Protein 8JBD (pdb70)

B-factor: mean 46.63, std 19.4, range [21.16, 133.84]

Nearest PDB structures (foldseek):
  8jbd-assembly1_A-2  TM=1.003E+00  e=2.466E-43  Thermus thermophilus HB8
  8jbd-assembly1_B-2  TM=9.915E-01  e=8.938E-37  Thermus thermophilus HB8
  1c3c-assembly1_A  TM=8.895E-01  e=1.302E-21  Thermotoga maritima
  1c3u-assembly1_A  TM=9.137E-01  e=3.310E-21  Thermotoga maritima
  2pfm-assembly1_A  TM=9.203E-01  e=3.074E-19  Bacillus anthracis

Secondary structure (DSSP, 8-state):
--GGG--HHHHHHTSHHHHHHHHHHHHHHHHHHHHHTTSS-TTHHHHHHHHHHHS---HHHHHHHHHHHTT--HHHHHHHHHHHHT-HHHHHHTTSS--HHHHHHHHHHHHHHHHHHHHHHHHHHHHHHHHHHHHHHTT-EE--EETHHHHHHHHHHHHHHHHHHHHHHHHH-EE----TTSS-TTS-HHHHHHHHHHHT-EE-SS-SSS--THHHHHHHHHHHHHHHHHHHHHHHHH--HHHHHHHHHHHHHHHHHHHHHTTTTT--TTT-SHHHHHHHHHHHHHHHHHHHHHHHHHH-----TTHHHHHHHTT-/--GGG--HHHHHHTSHHHHHHHHHHHHHHHHHHHHHTTSS-TTHHHHHHHHHHHS---HHHHHHHHHH--HHHHHHHHHHTT--GGGG-----HHHHHHHHHHHHHHHHHHHHHHHHHHHHHHHHHHHHHTTT-B---BTTHHHHHHHHHHHHHHHHHHHHHHHH-EE----TTSS-SSS-HHHHHHHHHHHT-EE-SS-SSS--THHHHHHHHHHHHHHHHHHHHHHHH----HHHHHHHHHHHHHHHHHHHHT-------HHHHHHHHHHHHHHHHHHHHHHHHHT----TTHHHHHHTTT-

Organism: Thermus thermophilus (strain ATCC 27634 / DSM 579 / HB8) (NCBI:txid300852)

Foldseek 3Di:
DDPVLFDPVLCCLLDLLNLLLLLLLLQLLLLVLCVVVVNADPCVSVLSVVLCVVPPRDDVLSVQQVVLVVVPHVVSSLVSSCVSSVHCSSSVVGPQQFDPQLSNLLSVLLSLLVLLVLLLVLLVLLLVLLLVQLVQQLVPADPNEGPSVVSVVLNVLSVVLNVLSVVLNLLSQEGQRLGDFNPVPRHDVSSRQSSSVVSVGHHQPGDGSHRQLVSVLSNLVSLLSLLVSLLVVLVVVVCLSVLSVVLSVLSVVLNVVSVVCRVPVVVDSPPHCNCSPSSSSSSRNSSSSSNSSSVVSNVDGVNHVCSVVVVVVVPD/DDPVLFDPVLCCLLDLLNLLQLLLLLLLLLLVLVVVVVNADPCPSVLLVVLCVVPPRDPVLSVQLVVCVVLSSLVSSCVVSVHSSSVVSWFFDPQLSNLLSVLLSLLVLLVLLLVLLVLLLVLLLVQLVVQLPPPPVEGPSVVSVVLNVLSVVLNVLSVVLSLLSQEGQRQGDFRPNPGHPVSSRCRSSVVSVGHHQPGATNHRALVSVLSNLVSLLSLLVSLLVVLVVLCLVNCLSVVLNVVSVVLNVVSVVSRPDHVVPVNCSPRSSSSSRSSSSSSNVSSVDSVPDNVHPCSVVVVVVVPD

Solvent-accessible surface area: 25008 Å² total; per-residue (Å²): 94,113,91,185,55,55,5,110,68,1,41,160,9,40,32,80,48,10,69,7,42,11,11,1,75,0,2,0,22,1,2,35,8,9,21,92,84,58,102,6,53,150,25,2,6,62,136,6,39,61,68,26,150,134,92,76,1,65,23,41,1,3,158,117,0,52,112,46,48,95,128,101,72,9,79,1,0,22,143,2,0,12,102,43,21,70,51,153,89,2,31,186,25,12,66,66,20,7,38,48,15,1,0,22,1,0,0,32,0,8,4,0,36,80,0,0,20,35,0,14,127,12,0,97,20,0,3,83,8,0,61,42,4,0,90,116,34,32,135,47,105,26,162,79,15,1,65,0,19,75,7,0,5,2,1,8,1,0,66,23,0,30,103,11,0,90,49,0,77,119,15,0,8,0,0,0,0,1,2,57,71,6,3,3,9,92,0,27,23,102,0,0,46,63,0,1,85,108,33,68,19,102,47,0,36,8,5,21,80,12,0,12,7,0,5,3,0,13,0,1,5,6,1,1,3,0,0,0,3,0,16,21,1,0,33,46,39,120,179,43,35,126,25,0,7,22,5,0,138,84,2,22,44,43,0,65,37,3,1,77,12,5,4,95,14,58,168,64,25,68,176,25,76,41,10,111,69,6,1,23,23,0,0,5,1,0,2,26,0,0,78,87,0,45,39,38,1,101,52,77,146,159,90,42,158,22,4,90,56,3,0,64,100,31,66,45,82,114,81,171,62,57,3,106,72,0,40,166,15,37,30,74,50,8,66,10,69,9,28,0,81,0,8,0,24,1,1,42,8,8,23,90,79,60,93,5,52,160,33,0,4,66,110,3,50,52,62,21,139,129,97,78,4,72,22,51,0,1,161,83,2,60,115,52,152,63,98,14,2,28,129,0,0,18,96,31,16,70,61,103,2,44,194,32,47,78,21,38,38,58,34,0,4,46,8,0,0,32,0,6,4,0,38,76,0,0,23,34,0,19,122,8,0,137,11,0,15,86,10,0,76,58,20,0,79,185,13,30,122,50,102,69,105,21,1,31,0,18,56,2,0,3,4,3,6,1,0,66,23,0,42,101,12,0,86,52,0,76,123,14,0,9,0,0,0,0,1,2,47,53,6,4,4,24,94,0,25,28,100,0,1,47,50,0,0,83,123,25,72,15,103,50,1,41,9,8,48,108,22,0,13,12,1,5,3,0,12,0,1,5,6,0,0,3,0,0,0,2,1,13,22,1,0,48,48,17,126,143,52,29,130,26,0,10,23,4,1,145,82,2,14,37,41,0,38,41,3,1,108,14,4,10,50,94,132,88,6,103,40,12,169,70,7,0,22,20,0,0,3,1,0,2,24,0,0,84,86,0,63,42,33,3,117,69,65,151,121,55,163,31,3,90,53,3,0,62,91,39,68,41

InterPro domains:
  IPR000362 Fumarate lyase family [PR00149] (96-114)
  IPR000362 Fumarate lyase family [PR00149] (141-159)
  IPR000362 Fumarate lyase family [PR00149] (224-251)
  IPR000362 Fumarate lyase family [PR00149] (269-285)
  IPR004769 Adenylosuccinate lyase [TIGR00928] (1-434)
  IPR008948 L-Aspartase-like [SSF48557] (4-433)
  IPR019468 Adenylosuccinate lyase C-terminal [PF10397] (358-434)
  IPR019468 Adenylosuccinate lyase C-terminal [SM00998] (357-435)
  IPR020557 Fumarate lyase, conserved site [PS00163] (269-278)
  IPR022761 Fumarate lyase, N-terminal [PF00206] (6-290)
  IPR024083 Fumarase/histidase, N-terminal [G3DSA:1.10.275.10] (1-98)

Radius of gyration: 27.69 Å; Cα contacts (8 Å, |Δi|>4): 932; chains: 2; bounding box: 64×79×74 Å

Structure (mmCIF, N/CA/C/O backbone):
data_8JBD
#
_entry.id   8JBD
#
_cell.length_a   158.657
_cell.length_b   158.657
_cell.length_c   151.634
_cell.angle_alpha   90.000
_cell.angle_beta   90.000
_cell.angle_gamma   120.000
#
_symmetry.space_group_name_H-M   'P 65 2 2'
#
loop_
_entity.id
_entity.type
_entity.pdbx_description
1 polymer 'Adenylosuccinate lyase'
2 water water
#
loop_
_atom_site.group_PDB
_atom_site.id
_atom_site.type_symbol
_atom_site.label_atom_id
_atom_site.label_alt_id
_atom_site.label_comp_id
_atom_site.label_asym_id
_atom_site.label_entity_id
_atom_site.label_seq_id
_atom_site.pdbx_PDB_ins_code
_atom_site.Cartn_x
_atom_site.Cartn_y
_atom_site.Cartn_z
_atom_site.occupancy
_atom_site.B_iso_or_equiv
_atom_site.auth_seq_id
_atom_site.auth_comp_id
_atom_site.auth_asym_id
_atom_site.auth_atom_id
_atom_site.pdbx_PDB_model_num
ATOM 1 N N . MET A 1 22 ? -60.533 22.891 -5.789 1.000 95.594 1 MET A N 1
ATOM 2 C CA . MET A 1 22 ? -61.599 23.851 -5.332 1.000 101.135 1 MET A CA 1
ATOM 3 C C . MET A 1 22 ? -62.907 23.494 -6.062 1.000 104.455 1 MET A C 1
ATOM 4 O O . MET A 1 22 ? -62.813 22.946 -7.184 1.000 100.371 1 MET A O 1
ATOM 9 N N . ILE A 1 23 ? -64.061 23.754 -5.420 1.000 109.849 2 ILE A N 1
ATOM 10 C CA . ILE A 1 23 ? -65.463 23.497 -5.903 1.000 105.253 2 ILE A CA 1
ATOM 11 C C . ILE A 1 23 ? -65.783 24.466 -7.052 1.000 97.564 2 ILE A C 1
ATOM 12 O O . ILE A 1 23 ? -65.491 25.674 -6.873 1.000 90.469 2 ILE A O 1
ATOM 17 N N . ALA A 1 24 ? -66.425 23.982 -8.131 1.000 89.394 3 ALA A N 1
ATOM 18 C CA . ALA A 1 24 ? -66.815 24.763 -9.339 1.000 86.598 3 ALA A CA 1
ATOM 19 C C . ALA A 1 24 ? -67.664 25.990 -8.948 1.000 71.523 3 ALA A C 1
ATOM 20 O O . ALA A 1 24 ? -67.508 27.044 -9.597 1.000 77.608 3 ALA A O 1
ATOM 22 N N . ARG A 1 25 ? -68.498 25.872 -7.910 1.000 71.924 4 ARG A N 1
ATOM 23 C CA . ARG A 1 25 ? -69.325 26.969 -7.311 1.000 74.117 4 ARG A CA 1
ATOM 24 C C . ARG A 1 25 ? -68.490 28.221 -6.967 1.000 58.267 4 ARG A C 1
ATOM 25 O O . ARG A 1 25 ? -69.057 29.324 -7.064 1.000 72.676 4 ARG A O 1
ATOM 33 N N . TYR A 1 26 ? -67.224 28.085 -6.556 1.000 48.974 5 TYR A N 1
ATOM 34 C CA . TYR A 1 26 ? -66.388 29.209 -6.008 1.000 53.735 5 TYR A CA 1
ATOM 35 C C . TYR A 1 26 ? -65.091 29.333 -6.811 1.000 42.351 5 TYR A C 1
ATOM 36 O O . TYR A 1 26 ? -64.092 29.669 -6.255 1.000 42.191 5 TYR A O 1
ATOM 45 N N . GLN A 1 27 ? -65.148 29.006 -8.097 1.000 42.427 6 GLN A N 1
ATOM 46 C CA . GLN A 1 27 ? -64.056 29.149 -9.076 1.000 44.728 6 GLN A CA 1
ATOM 47 C C . GLN A 1 27 ? -64.491 30.200 -10.105 1.000 39.238 6 GLN A C 1
ATOM 48 O O . GLN A 1 27 ? -65.659 30.601 -10.110 1.000 38.733 6 GLN A O 1
ATOM 54 N N . THR A 1 28 ? -63.542 30.714 -10.855 1.000 32.989 7 THR A N 1
ATOM 55 C CA . THR A 1 28 ? -63.764 31.487 -12.083 1.000 35.256 7 THR A CA 1
ATOM 56 C C . THR A 1 28 ? -63.221 30.636 -13.211 1.000 35.848 7 THR A C 1
ATOM 57 O O . THR A 1 28 ? -62.297 29.866 -12.977 1.000 31.472 7 THR A O 1
ATOM 61 N N . PRO A 1 29 ? -63.749 30.746 -14.450 1.000 39.203 8 PRO A N 1
ATOM 62 C CA . PRO A 1 29 ? -63.198 29.982 -15.579 1.000 35.235 8 PRO A CA 1
ATOM 63 C C . PRO A 1 29 ? -61.718 30.323 -15.746 1.000 33.997 8 PRO A C 1
ATOM 64 O O . PRO A 1 29 ? -60.979 29.438 -16.069 1.000 34.587 8 PRO A O 1
ATOM 68 N N . GLU A 1 30 ? -61.301 31.572 -15.491 1.000 35.746 9 GLU A N 1
ATOM 69 C CA . GLU A 1 30 ? -59.873 31.961 -15.722 1.000 34.563 9 GLU A CA 1
ATOM 70 C C . GLU A 1 30 ? -58.964 31.212 -14.740 1.000 37.663 9 GLU A C 1
ATOM 71 O O . GLU A 1 30 ? -57.914 30.722 -15.195 1.000 39.912 9 GLU A O 1
ATOM 77 N N . MET A 1 31 ? -59.331 31.114 -13.458 1.000 34.941 10 MET A N 1
ATOM 78 C CA . MET A 1 31 ? -58.486 30.417 -12.446 1.000 33.232 10 MET A CA 1
ATOM 79 C C . MET A 1 31 ? -58.539 28.897 -12.635 1.000 31.069 10 MET A C 1
ATOM 80 O O . MET A 1 31 ? -57.502 28.235 -12.398 1.000 33.010 10 MET A O 1
ATOM 85 N N . ALA A 1 32 ? -59.670 28.338 -13.045 1.000 34.090 11 ALA A N 1
ATOM 86 C CA . ALA A 1 32 ? -59.799 26.882 -13.309 1.000 38.928 11 ALA A CA 1
ATOM 87 C C . ALA A 1 32 ? -58.809 26.479 -14.425 1.000 36.052 11 ALA A C 1
ATOM 88 O O . ALA A 1 32 ? -58.083 25.504 -14.246 1.000 42.814 11 ALA A O 1
ATOM 90 N N . ARG A 1 33 ? -58.719 27.253 -15.492 1.000 31.520 12 ARG A N 1
ATOM 91 C CA . ARG A 1 33 ? -57.742 27.046 -16.602 1.000 39.596 12 ARG A CA 1
ATOM 92 C C . ARG A 1 33 ? -56.313 27.305 -16.073 1.000 36.558 12 ARG A C 1
ATOM 93 O O . ARG A 1 33 ? -55.442 26.423 -16.237 1.000 39.732 12 ARG A O 1
ATOM 101 N N . LEU A 1 34 ? -56.072 28.441 -15.407 1.000 32.467 13 LEU A N 1
ATOM 102 C CA . LEU A 1 34 ? -54.700 28.829 -14.987 1.000 31.657 13 LEU A CA 1
ATOM 103 C C . LEU A 1 34 ? -54.086 27.719 -14.126 1.000 30.073 13 LEU A C 1
ATOM 104 O O . LEU A 1 34 ? -52.920 27.357 -14.340 1.000 30.755 13 LEU A O 1
ATOM 109 N N . TRP A 1 35 ? -54.838 27.196 -13.166 1.000 30.194 14 TRP A N 1
ATOM 110 C CA . TRP A 1 35 ? -54.301 26.246 -12.150 1.000 32.542 14 TRP A CA 1
ATOM 111 C C . TRP A 1 35 ? -54.504 24.777 -12.565 1.000 30.422 14 TRP A C 1
ATOM 112 O O . TRP A 1 35 ? -54.161 23.936 -11.770 1.000 30.937 14 TRP A O 1
ATOM 123 N N . SER A 1 36 ? -55.124 24.492 -13.712 1.000 29.931 15 SER A N 1
ATOM 124 C CA . SER A 1 36 ? -55.235 23.123 -14.289 1.000 35.065 15 SER A CA 1
ATOM 125 C C . SER A 1 36 ? -53.828 22.520 -14.435 1.000 36.626 15 SER A C 1
ATOM 126 O O . SER A 1 36 ? -52.848 23.301 -14.557 1.000 36.580 15 SER A O 1
ATOM 129 N N . GLU A 1 37 ? -53.733 21.192 -14.371 1.000 38.267 16 GLU A N 1
ATOM 130 C CA . GLU A 1 37 ? -52.512 20.392 -14.697 1.000 42.912 16 GLU A CA 1
ATOM 131 C C . GLU A 1 37 ? -51.955 20.781 -16.066 1.000 34.407 16 GLU A C 1
ATOM 132 O O . GLU A 1 37 ? -50.731 20.984 -16.218 1.000 34.495 16 GLU A O 1
ATOM 138 N N . GLU A 1 38 ? -52.842 20.808 -17.047 1.000 34.095 17 GLU A N 1
ATOM 139 C CA . GLU A 1 38 ? -52.507 21.099 -18.452 1.000 37.347 17 GLU A CA 1
ATOM 140 C C . GLU A 1 38 ? -51.744 22.415 -18.453 1.000 34.415 17 GLU A C 1
ATOM 141 O O . GLU A 1 38 ? -50.665 22.491 -19.066 1.000 35.374 17 GLU A O 1
ATOM 147 N N . SER A 1 39 ? -52.256 23.399 -17.726 1.000 34.518 18 SER A N 1
ATOM 148 C CA . SER A 1 39 ? -51.681 24.765 -17.705 1.000 37.207 18 SER A CA 1
ATOM 149 C C . SER A 1 39 ? -50.296 24.691 -17.069 1.000 31.723 18 SER A C 1
ATOM 150 O O . SER A 1 39 ? -49.381 25.292 -17.592 1.000 32.720 18 SER A O 1
ATOM 153 N N . ARG A 1 40 ? -50.134 23.870 -16.047 1.000 30.498 19 ARG A N 1
ATOM 154 C CA . ARG A 1 40 ? -48.830 23.740 -15.341 1.000 35.145 19 ARG A CA 1
ATOM 155 C C . ARG A 1 40 ? -47.799 23.115 -16.295 1.000 31.847 19 ARG A C 1
ATOM 156 O O . ARG A 1 40 ? -46.661 23.619 -16.392 1.000 31.741 19 ARG A O 1
ATOM 164 N N . TYR A 1 41 ? -48.195 22.071 -16.997 1.000 30.739 20 TYR A N 1
ATOM 165 C CA . TYR A 1 41 ? -47.296 21.335 -17.921 1.000 32.140 20 TYR A CA 1
ATOM 166 C C . TYR A 1 41 ? -46.902 22.273 -19.068 1.000 32.701 20 TYR A C 1
ATOM 167 O O . TYR A 1 41 ? -45.676 22.332 -19.390 1.000 30.008 20 TYR A O 1
ATOM 176 N N . ARG A 1 42 ? -47.864 23.029 -19.610 1.000 32.109 21 ARG A N 1
ATOM 177 C CA . ARG A 1 42 ? -47.574 24.060 -20.649 1.000 34.786 21 ARG A CA 1
ATOM 178 C C . ARG A 1 42 ? -46.510 25.040 -20.157 1.000 35.202 21 ARG A C 1
ATOM 179 O O . ARG A 1 42 ? -45.625 25.374 -20.956 1.000 43.887 21 ARG A O 1
ATOM 187 N N . MET A 1 43 ? -46.531 25.447 -18.885 1.000 36.871 22 MET A N 1
ATOM 188 C CA . MET A 1 43 ? -45.524 26.411 -18.347 1.000 34.008 22 MET A CA 1
ATOM 189 C C . MET A 1 43 ? -44.193 25.685 -18.091 1.000 35.466 22 MET A C 1
ATOM 190 O O . MET A 1 43 ? -43.134 26.274 -18.329 1.000 36.010 22 MET A O 1
ATOM 195 N N . TRP A 1 44 ? -44.217 24.446 -17.587 1.000 36.822 23 TRP A N 1
ATOM 196 C CA . TRP A 1 44 ? -42.988 23.621 -17.513 1.000 35.749 23 TRP A CA 1
ATOM 197 C C . TRP A 1 44 ? -42.314 23.587 -18.893 1.000 34.823 23 TRP A C 1
ATOM 198 O O . TRP A 1 44 ? -41.111 23.794 -18.962 1.000 36.579 23 TRP A O 1
ATOM 209 N N . ALA A 1 45 ? -43.096 23.380 -19.943 1.000 33.781 24 ALA A N 1
ATOM 210 C CA . ALA A 1 45 ? -42.633 23.198 -21.331 1.000 37.975 24 ALA A CA 1
ATOM 211 C C . ALA A 1 45 ? -42.013 24.500 -21.839 1.000 40.407 24 ALA A C 1
ATOM 212 O O . ALA A 1 45 ? -40.931 24.417 -22.448 1.000 41.423 24 ALA A O 1
ATOM 214 N N . ARG A 1 46 ? -42.652 25.644 -21.592 1.000 42.440 25 ARG A N 1
ATOM 215 C CA . ARG A 1 46 ? -42.112 26.978 -21.988 1.000 43.486 25 ARG A CA 1
ATOM 216 C C . ARG A 1 46 ? -40.773 27.211 -21.296 1.000 44.001 25 ARG A C 1
ATOM 217 O O . ARG A 1 46 ? -39.872 27.721 -21.947 1.000 40.794 25 ARG A O 1
ATOM 225 N N . VAL A 1 47 ? -40.671 26.879 -20.006 1.000 40.226 26 VAL A N 1
ATOM 226 C CA . VAL A 1 47 ? -39.398 27.065 -19.239 1.000 41.218 26 VAL A CA 1
ATOM 227 C C . VAL A 1 47 ? -38.295 26.198 -19.878 1.000 42.258 26 VAL A C 1
ATOM 228 O O . VAL A 1 47 ? -37.130 26.700 -19.992 1.000 39.380 26 VAL A O 1
ATOM 232 N N . GLU A 1 48 ? -38.602 24.946 -20.249 1.000 37.705 27 GLU A N 1
ATOM 233 C CA . GLU A 1 48 ? -37.579 24.055 -20.866 1.000 37.946 27 GLU A CA 1
ATOM 234 C C . GLU A 1 48 ? -37.171 24.667 -22.220 1.000 36.499 27 GLU A C 1
ATOM 235 O O . GLU A 1 48 ? -35.976 24.817 -22.463 1.000 35.710 27 GLU A O 1
ATOM 241 N N . ALA A 1 49 ? -38.148 25.045 -23.045 1.000 37.770 28 ALA A N 1
ATOM 242 C CA . ALA A 1 49 ? -37.952 25.624 -24.388 1.000 41.223 28 ALA A CA 1
ATOM 243 C C . ALA A 1 49 ? -37.050 26.859 -24.301 1.000 45.173 28 ALA A C 1
ATOM 244 O O . ALA A 1 49 ? -36.003 26.897 -24.991 1.000 49.108 28 ALA A O 1
ATOM 246 N N . TYR A 1 50 ? -37.424 27.840 -23.478 1.000 42.684 29 TYR A N 1
ATOM 247 C CA . TYR A 1 50 ? -36.677 29.117 -23.376 1.000 38.938 29 TYR A CA 1
ATOM 248 C C . TYR A 1 50 ? -35.269 28.802 -22.889 1.000 37.296 29 TYR A C 1
ATOM 249 O O . TYR A 1 50 ? -34.320 29.471 -23.340 1.000 40.914 29 TYR A O 1
ATOM 258 N N . ALA A 1 51 ? -35.110 27.795 -22.045 1.000 35.655 30 ALA A N 1
ATOM 259 C CA . ALA A 1 51 ? -33.777 27.424 -21.539 1.000 41.454 30 ALA A CA 1
ATOM 260 C C . ALA A 1 51 ? -32.979 26.866 -22.728 1.000 45.915 30 ALA A C 1
ATOM 261 O O . ALA A 1 51 ? -31.828 27.277 -22.910 1.000 43.792 30 ALA A O 1
ATOM 263 N N . LEU A 1 52 ? -33.595 25.997 -23.526 1.000 46.672 31 LEU A N 1
ATOM 264 C CA . LEU A 1 52 ? -32.965 25.434 -24.742 1.000 49.652 31 LEU A CA 1
ATOM 265 C C . LEU A 1 52 ? -32.467 26.572 -25.638 1.000 50.281 31 LEU A C 1
ATOM 266 O O . LEU A 1 52 ? -31.308 26.476 -26.069 1.000 52.096 31 LEU A O 1
ATOM 271 N N . GLU A 1 53 ? -33.268 27.620 -25.874 1.000 47.865 32 GLU A N 1
ATOM 272 C CA . GLU A 1 53 ? -32.836 28.759 -26.732 1.000 51.057 32 GLU A CA 1
ATOM 273 C C . GLU A 1 53 ? -31.506 29.331 -26.241 1.000 51.461 32 GLU A C 1
ATOM 274 O O . GLU A 1 53 ? -30.667 29.655 -27.056 1.000 62.432 32 GLU A O 1
ATOM 280 N N . ALA A 1 54 ? -31.368 29.517 -24.943 1.000 51.255 33 ALA A N 1
ATOM 281 C CA . ALA A 1 54 ? -30.182 30.118 -24.316 1.000 53.630 33 ALA A CA 1
ATOM 282 C C . ALA A 1 54 ? -29.016 29.159 -24.488 1.000 53.902 33 ALA A C 1
ATOM 283 O O . ALA A 1 54 ? -27.904 29.638 -24.690 1.000 52.963 33 ALA A O 1
ATOM 285 N N . TRP A 1 55 ? -29.270 27.865 -24.297 1.000 53.104 34 TRP A N 1
ATOM 286 C CA . TRP A 1 55 ? -28.243 26.814 -24.424 1.000 51.838 34 TRP A CA 1
ATOM 287 C C . TRP A 1 55 ? -27.791 26.764 -25.895 1.000 53.125 34 TRP A C 1
ATOM 288 O O . TRP A 1 55 ? -26.592 26.592 -26.104 1.000 50.884 34 TRP A O 1
ATOM 299 N N . GLU A 1 56 ? -28.713 26.917 -26.858 1.000 51.445 35 GLU A N 1
ATOM 300 C CA . GLU A 1 56 ? -28.418 27.047 -28.321 1.000 58.243 35 GLU A CA 1
ATOM 301 C C . GLU A 1 56 ? -27.422 28.189 -28.582 1.000 65.283 35 GLU A C 1
ATOM 302 O O . GLU A 1 56 ? -26.354 27.902 -29.190 1.000 62.957 35 GLU A O 1
ATOM 308 N N . ALA A 1 57 ? -27.760 29.429 -28.179 1.000 59.980 36 ALA A N 1
ATOM 309 C CA . ALA A 1 57 ? -26.893 30.630 -28.307 1.000 54.422 36 ALA A CA 1
ATOM 310 C C . ALA A 1 57 ? -25.506 30.339 -27.718 1.000 51.831 36 ALA A C 1
ATOM 311 O O . ALA A 1 57 ? -24.543 30.874 -28.258 1.000 66.158 36 ALA A O 1
ATOM 313 N N . LEU A 1 58 ? -25.392 29.487 -26.692 1.000 51.615 37 LEU A N 1
ATOM 314 C CA . LEU A 1 58 ? -24.096 29.144 -26.034 1.000 55.650 37 LEU A CA 1
ATOM 315 C C . LEU A 1 58 ? -23.379 28.003 -26.770 1.000 58.040 37 LEU A C 1
ATOM 316 O O . LEU A 1 58 ? -22.335 27.555 -26.262 1.000 64.695 37 LEU A O 1
ATOM 321 N N . GLY A 1 59 ? -23.961 27.502 -27.860 1.000 62.095 38 GLY A N 1
ATOM 322 C CA . GLY A 1 59 ? -23.463 26.371 -28.667 1.000 69.362 38 GLY A CA 1
ATOM 323 C C . GLY A 1 59 ? -23.469 25.029 -27.946 1.000 68.876 38 GLY A C 1
ATOM 324 O O . GLY A 1 59 ? -22.577 24.215 -28.252 1.000 72.412 38 GLY A O 1
ATOM 325 N N . GLU A 1 60 ? -24.444 24.754 -27.071 1.000 63.907 39 GLU A N 1
ATOM 326 C CA . GLU A 1 60 ? -24.529 23.457 -26.342 1.000 62.743 39 GLU A CA 1
ATOM 327 C C . GLU A 1 60 ? -25.731 22.631 -26.836 1.000 57.245 39 GLU A C 1
ATOM 328 O O . GLU A 1 60 ? -25.904 21.496 -26.356 1.000 60.318 39 GLU A O 1
ATOM 334 N N . VAL A 1 61 ? -26.534 23.146 -27.767 1.000 57.636 40 VAL A N 1
ATOM 335 C CA . VAL A 1 61 ? -27.613 22.340 -28.413 1.000 67.847 40 VAL A CA 1
ATOM 336 C C . VAL A 1 61 ? -27.649 22.707 -29.896 1.000 62.863 40 VAL A C 1
ATOM 337 O O . VAL A 1 61 ? -27.439 23.860 -30.248 1.000 68.271 40 VAL A O 1
ATOM 341 N N . PRO A 1 62 ? -27.868 21.724 -30.804 1.000 71.995 41 PRO A N 1
ATOM 342 C CA . PRO A 1 62 ? -27.879 21.967 -32.254 1.000 76.494 41 PRO A CA 1
ATOM 343 C C . PRO A 1 62 ? -28.804 23.101 -32.718 1.000 76.790 41 PRO A C 1
ATOM 344 O O . PRO A 1 62 ? -29.866 23.245 -32.130 1.000 74.209 41 PRO A O 1
ATOM 348 N N . LYS A 1 63 ? -28.393 23.837 -33.763 1.000 77.903 42 LYS A N 1
ATOM 349 C CA . LYS A 1 63 ? -29.132 25.009 -34.307 1.000 79.153 42 LYS A CA 1
ATOM 350 C C . LYS A 1 63 ? -30.538 24.557 -34.683 1.000 69.804 42 LYS A C 1
ATOM 351 O O . LYS A 1 63 ? -30.647 23.482 -35.287 1.000 70.980 42 LYS A O 1
ATOM 357 N N . GLY A 1 64 ? -31.554 25.347 -34.331 1.000 64.425 43 GLY A N 1
ATOM 358 C CA . GLY A 1 64 ? -32.940 25.172 -34.814 1.000 65.518 43 GLY A CA 1
ATOM 359 C C . GLY A 1 64 ? -33.796 24.280 -33.921 1.000 60.362 43 GLY A C 1
ATOM 360 O O . GLY A 1 64 ? -35.018 24.251 -34.156 1.000 67.333 43 GLY A O 1
ATOM 361 N N . LEU A 1 65 ? -33.212 23.591 -32.929 1.000 60.381 44 LEU A N 1
ATOM 362 C CA . LEU A 1 65 ? -33.943 22.660 -32.011 1.000 66.439 44 LEU A CA 1
ATOM 363 C C . LEU A 1 65 ? -34.930 23.444 -31.127 1.000 60.066 44 LEU A C 1
ATOM 364 O O . LEU A 1 65 ? -36.147 23.147 -31.156 1.000 66.662 44 LEU A O 1
ATOM 369 N N . SER A 1 66 ? -34.447 24.424 -30.373 1.000 54.632 45 SER A N 1
ATOM 370 C CA . SER A 1 66 ? -35.304 25.200 -29.445 1.000 56.095 45 SER A CA 1
ATOM 371 C C . SER A 1 66 ? -36.509 25.717 -30.230 1.000 51.638 45 SER A C 1
ATOM 372 O O . SER A 1 66 ? -37.641 25.457 -29.782 1.000 56.815 45 SER A O 1
ATOM 375 N N . ALA A 1 67 ? -36.284 26.292 -31.412 1.000 51.318 46 ALA A N 1
ATOM 376 C CA . ALA A 1 67 ? -37.328 26.882 -32.291 1.000 53.923 46 ALA A CA 1
ATOM 377 C C . ALA A 1 67 ? -38.285 25.798 -32.792 1.000 51.374 46 ALA A C 1
ATOM 378 O O . ALA A 1 67 ? -39.474 26.114 -32.960 1.000 61.703 46 ALA A O 1
ATOM 380 N N . ARG A 1 68 ? -37.808 24.571 -33.014 1.000 57.991 47 ARG A N 1
ATOM 381 C CA . ARG A 1 68 ? -38.663 23.429 -33.454 1.000 65.012 47 ARG A CA 1
ATOM 382 C C . ARG A 1 68 ? -39.539 22.940 -32.292 1.000 57.927 47 ARG A C 1
ATOM 383 O O . ARG A 1 68 ? -40.717 22.632 -32.551 1.000 56.860 47 ARG A O 1
ATOM 391 N N . LEU A 1 69 ? -38.998 22.833 -31.069 1.000 51.664 48 LEU A N 1
ATOM 392 C CA . LEU A 1 69 ? -39.813 22.516 -29.846 1.000 52.508 48 LEU A CA 1
ATOM 393 C C . LEU A 1 69 ? -40.918 23.589 -29.695 1.000 49.271 48 LEU A C 1
ATOM 394 O O . LEU A 1 69 ? -42.099 23.200 -29.650 1.000 45.352 48 LEU A O 1
ATOM 399 N N . LEU A 1 70 ? -40.587 24.883 -29.779 1.000 51.302 49 LEU A N 1
ATOM 400 C CA . LEU A 1 70 ? -41.543 26.000 -29.518 1.000 57.261 49 LEU A CA 1
ATOM 401 C C . LEU A 1 70 ? -42.685 25.990 -30.527 1.000 58.533 49 LEU A C 1
ATOM 402 O O . LEU A 1 70 ? -43.815 26.330 -30.132 1.000 59.340 49 LEU A O 1
ATOM 407 N N . ALA A 1 71 ? -42.381 25.662 -31.785 1.000 67.873 50 ALA A N 1
ATOM 408 C CA . ALA A 1 71 ? -43.348 25.647 -32.905 1.000 63.412 50 ALA A CA 1
ATOM 409 C C . ALA A 1 71 ? -44.250 24.425 -32.733 1.000 55.200 50 ALA A C 1
ATOM 410 O O . ALA A 1 71 ? -45.481 24.572 -32.896 1.000 55.177 50 ALA A O 1
ATOM 412 N N . LYS A 1 72 ? -43.671 23.292 -32.337 1.000 52.000 51 LYS A N 1
ATOM 413 C CA . LYS A 1 72 ? -44.451 22.071 -31.997 1.000 60.776 51 LYS A CA 1
ATOM 414 C C . LYS A 1 72 ? -45.423 22.347 -30.828 1.000 63.102 51 LYS A C 1
ATOM 415 O O . LYS A 1 72 ? -46.562 21.865 -30.921 1.000 65.167 51 LYS A O 1
ATOM 421 N N . LEU A 1 73 ? -45.042 23.128 -29.802 1.000 64.123 52 LEU A N 1
ATOM 422 C CA . LEU A 1 73 ? -45.901 23.414 -28.605 1.000 66.074 52 LEU A CA 1
ATOM 423 C C . LEU A 1 73 ? -46.968 24.481 -28.899 1.000 69.490 52 LEU A C 1
ATOM 424 O O . LEU A 1 73 ? -47.930 24.567 -28.099 1.000 71.956 52 LEU A O 1
ATOM 429 N N . GLU A 1 74 ? -46.770 25.307 -29.931 1.000 70.158 53 GLU A N 1
ATOM 430 C CA . GLU A 1 74 ? -47.797 26.229 -30.495 1.000 81.126 53 GLU A CA 1
ATOM 431 C C . GLU A 1 74 ? -48.772 25.435 -31.377 1.000 78.036 53 GLU A C 1
ATOM 432 O O . GLU A 1 74 ? -49.989 25.698 -31.309 1.000 78.269 53 GLU A O 1
ATOM 438 N N . GLU A 1 75 ? -48.241 24.503 -32.173 1.000 82.620 54 GLU A N 1
ATOM 439 C CA . GLU A 1 75 ? -48.983 23.655 -33.147 1.000 81.273 54 GLU A CA 1
ATOM 440 C C . GLU A 1 75 ? -49.833 22.597 -32.413 1.000 87.701 54 GLU A C 1
ATOM 441 O O . GLU A 1 75 ? -50.895 22.229 -32.931 1.000 85.236 54 GLU A O 1
ATOM 447 N N . LYS A 1 76 ? -49.394 22.090 -31.258 1.000 86.074 55 LYS A N 1
ATOM 448 C CA . LYS A 1 76 ? -50.078 20.968 -30.553 1.000 78.423 55 LYS A CA 1
ATOM 449 C C . LYS A 1 76 ? -50.068 21.232 -29.046 1.000 72.748 55 LYS A C 1
ATOM 450 O O . LYS A 1 76 ? -49.400 20.521 -28.295 1.000 71.253 55 LYS A O 1
ATOM 456 N N . PRO A 1 77 ? -50.804 22.257 -28.550 1.000 68.623 56 PRO A N 1
ATOM 457 C CA . PRO A 1 77 ? -50.750 22.624 -27.139 1.000 64.929 56 PRO A CA 1
ATOM 458 C C . PRO A 1 77 ? -50.907 21.395 -26.237 1.000 55.174 56 PRO A C 1
ATOM 459 O O . PRO A 1 77 ? -51.775 20.573 -26.479 1.000 55.391 56 PRO A O 1
ATOM 463 N N . LEU A 1 78 ? -50.079 21.291 -25.209 1.000 50.600 57 LEU A N 1
ATOM 464 C CA . LEU A 1 78 ? -50.216 20.186 -24.223 1.000 51.603 57 LEU A CA 1
ATOM 465 C C . LEU A 1 78 ? -51.595 20.308 -23.576 1.000 48.714 57 LEU A C 1
ATOM 466 O O . LEU A 1 78 ? -51.923 21.404 -23.135 1.000 44.585 57 LEU A O 1
ATOM 471 N N . ASP A 1 79 ? -52.370 19.227 -23.594 1.000 52.168 58 ASP A N 1
ATOM 472 C CA . ASP A 1 79 ? -53.804 19.174 -23.200 1.000 58.786 58 ASP A CA 1
ATOM 473 C C . ASP A 1 79 ? -53.986 18.022 -22.199 1.000 54.847 58 ASP A C 1
ATOM 474 O O . ASP A 1 79 ? -52.976 17.578 -21.626 1.000 62.566 58 ASP A O 1
ATOM 479 N N . GLY A 1 80 ? -55.220 17.527 -22.043 1.000 60.415 59 GLY A N 1
ATOM 480 C CA . GLY A 1 80 ? -55.615 16.446 -21.113 1.000 57.420 59 GLY A CA 1
ATOM 481 C C . GLY A 1 80 ? -54.908 15.124 -21.372 1.000 53.277 59 GLY A C 1
ATOM 482 O O . GLY A 1 80 ? -54.517 14.474 -20.387 1.000 57.088 59 GLY A O 1
ATOM 483 N N . ALA A 1 81 ? -54.746 14.730 -22.638 1.000 52.433 60 ALA A N 1
ATOM 484 C CA . ALA A 1 81 ? -54.097 13.459 -23.045 1.000 57.686 60 ALA A CA 1
ATOM 485 C C . ALA A 1 81 ? -52.618 13.478 -22.633 1.000 57.324 60 ALA A C 1
ATOM 486 O O . ALA A 1 81 ? -52.063 12.389 -22.220 1.000 55.239 60 ALA A O 1
ATOM 488 N N . PHE A 1 82 ? -51.985 14.654 -22.732 1.000 51.088 61 PHE A N 1
ATOM 489 C CA . PHE A 1 82 ? -50.569 14.823 -22.312 1.000 46.755 61 PHE A CA 1
ATOM 490 C C . PHE A 1 82 ? -50.488 14.635 -20.795 1.000 44.585 61 PHE A C 1
ATOM 491 O O . PHE A 1 82 ? -49.554 13.930 -20.316 1.000 40.365 61 PHE A O 1
ATOM 499 N N . ALA A 1 83 ? -51.437 15.230 -20.071 1.000 44.743 62 ALA A N 1
ATOM 500 C CA . ALA A 1 83 ? -51.515 15.158 -18.596 1.000 51.849 62 ALA A CA 1
ATOM 501 C C . ALA A 1 83 ? -51.700 13.700 -18.148 1.000 48.359 62 ALA A C 1
ATOM 502 O O . ALA A 1 83 ? -51.011 13.283 -17.171 1.000 52.645 62 ALA A O 1
ATOM 504 N N . ARG A 1 84 ? -52.528 12.919 -18.844 1.000 50.194 63 ARG A N 1
ATOM 505 C CA . ARG A 1 84 ? -52.776 11.497 -18.450 1.000 60.189 63 ARG A CA 1
ATOM 506 C C . ARG A 1 84 ? -51.446 10.734 -18.519 1.000 53.236 63 ARG A C 1
ATOM 507 O O . ARG A 1 84 ? -51.080 10.064 -17.508 1.000 51.543 63 ARG A O 1
ATOM 515 N N . ARG A 1 85 ? -50.706 10.940 -19.613 1.000 51.112 64 ARG A N 1
ATOM 516 C CA . ARG A 1 85 ? -49.396 10.300 -19.899 1.000 48.953 64 ARG A CA 1
ATOM 517 C C . ARG A 1 85 ? -48.399 10.606 -18.797 1.000 40.879 64 ARG A C 1
ATOM 518 O O . ARG A 1 85 ? -47.753 9.675 -18.312 1.000 42.873 64 ARG A O 1
ATOM 526 N N . VAL A 1 86 ? -48.326 11.863 -18.387 1.000 40.789 65 VAL A N 1
ATOM 527 C CA . VAL A 1 86 ? -47.439 12.265 -17.267 1.000 39.057 65 VAL A CA 1
ATOM 528 C C . VAL A 1 86 ? -47.842 11.482 -16.014 1.000 40.633 65 VAL A C 1
ATOM 529 O O . VAL A 1 86 ? -46.921 10.929 -15.345 1.000 39.964 65 VAL A O 1
ATOM 533 N N . ALA A 1 87 ? -49.149 11.415 -15.714 1.000 42.817 66 ALA A N 1
ATOM 534 C CA . ALA A 1 87 ? -49.710 10.706 -14.530 1.000 49.863 66 ALA A CA 1
ATOM 535 C C . ALA A 1 87 ? -49.339 9.218 -14.583 1.000 46.855 66 ALA A C 1
ATOM 536 O O . ALA A 1 87 ? -48.796 8.709 -13.595 1.000 61.329 66 ALA A O 1
ATOM 538 N N . GLU A 1 88 ? -49.569 8.557 -15.710 1.000 52.790 67 GLU A N 1
ATOM 539 C CA . GLU A 1 88 ? -49.140 7.146 -15.908 1.000 56.742 67 GLU A CA 1
ATOM 540 C C . GLU A 1 88 ? -47.649 7.017 -15.610 1.000 52.748 67 GLU A C 1
ATOM 541 O O . GLU A 1 88 ? -47.258 6.171 -14.746 1.000 50.903 67 GLU A O 1
ATOM 547 N N . LEU A 1 89 ? -46.851 7.860 -16.267 1.000 43.430 68 LEU A N 1
ATOM 548 C CA . LEU A 1 89 ? -45.375 7.784 -16.145 1.000 45.680 68 LEU A CA 1
ATOM 549 C C . LEU A 1 89 ? -44.990 8.000 -14.677 1.000 46.579 68 LEU A C 1
ATOM 550 O O . LEU A 1 89 ? -44.086 7.293 -14.219 1.000 48.798 68 LEU A O 1
ATOM 555 N N . GLU A 1 90 ? -45.703 8.872 -13.952 1.000 46.128 69 GLU A N 1
ATOM 556 C CA . GLU A 1 90 ? -45.409 9.193 -12.523 1.000 53.825 69 GLU A CA 1
ATOM 557 C C . GLU A 1 90 ? -45.652 7.972 -11.613 1.000 55.994 69 GLU A C 1
ATOM 558 O O . GLU A 1 90 ? -44.862 7.823 -10.627 1.000 47.748 69 GLU A O 1
A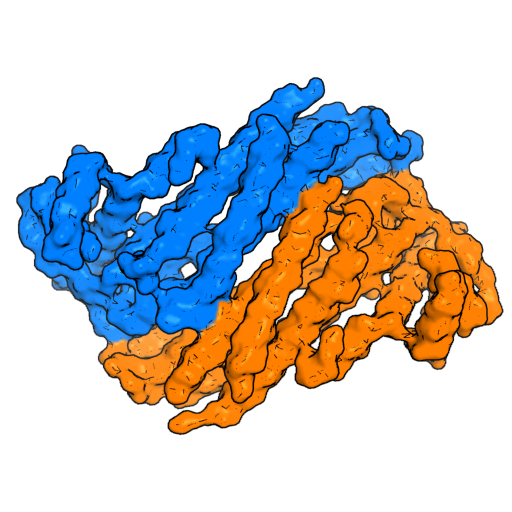TOM 564 N N . ALA A 1 91 ? -46.632 7.106 -11.946 1.000 49.000 70 ALA A N 1
ATOM 565 C CA . ALA A 1 91 ? -46.970 5.862 -11.191 1.000 58.036 70 ALA A CA 1
ATOM 566 C C . ALA A 1 91 ? -45.720 4.985 -10.982 1.000 53.324 70 ALA A C 1
ATOM 567 O O . ALA A 1 91 ? -45.685 4.169 -10.049 1.000 61.123 70 ALA A O 1
ATOM 569 N N . VAL A 1 92 ? -44.699 5.215 -11.799 1.000 55.872 71 VAL A N 1
ATOM 570 C CA . VAL A 1 92 ? -43.551 4.307 -12.041 1.000 54.815 71 VAL A CA 1
ATOM 571 C C . VAL A 1 92 ? -42.223 5.041 -11.782 1.000 57.601 71 VAL A C 1
ATOM 572 O O . VAL A 1 92 ? -41.156 4.377 -11.861 1.000 55.601 71 VAL A O 1
ATOM 576 N N . THR A 1 93 ? -42.286 6.342 -11.464 1.000 63.744 72 THR A N 1
ATOM 577 C CA . THR A 1 93 ? -41.162 7.172 -10.930 1.000 76.958 72 THR A CA 1
ATOM 578 C C . THR A 1 93 ? -41.641 7.964 -9.698 1.000 69.625 72 THR A C 1
ATOM 579 O O . THR A 1 93 ? -40.776 8.608 -9.068 1.000 82.197 72 THR A O 1
ATOM 583 N N . ASP A 1 96 ? -41.085 13.244 -10.856 1.000 84.021 75 ASP A N 1
ATOM 584 C CA . ASP A 1 96 ? -42.214 13.951 -11.531 1.000 84.012 75 ASP A CA 1
ATOM 585 C C . ASP A 1 96 ? -41.718 14.608 -12.841 1.000 78.631 75 ASP A C 1
ATOM 586 O O . ASP A 1 96 ? -42.506 14.634 -13.829 1.000 51.462 75 ASP A O 1
ATOM 591 N N . LEU A 1 97 ? -40.461 15.087 -12.890 1.000 71.971 76 LEU A N 1
ATOM 592 C CA . LEU A 1 97 ? -39.936 15.775 -14.099 1.000 69.924 76 LEU A CA 1
ATOM 593 C C . LEU A 1 97 ? -39.216 14.798 -15.014 1.000 58.838 76 LEU A C 1
ATOM 594 O O . LEU A 1 97 ? -39.261 15.049 -16.226 1.000 60.775 76 LEU A O 1
ATOM 599 N N . VAL A 1 98 ? -38.720 13.672 -14.507 1.000 52.049 77 VAL A N 1
ATOM 600 C CA . VAL A 1 98 ? -38.407 12.532 -15.413 1.000 50.727 77 VAL A CA 1
ATOM 601 C C . VAL A 1 98 ? -39.687 12.146 -16.162 1.000 53.944 77 VAL A C 1
ATOM 602 O O . VAL A 1 98 ? -39.640 12.037 -17.405 1.000 46.301 77 VAL A O 1
ATOM 606 N N . ALA A 1 99 ? -40.811 11.996 -15.449 1.000 45.018 78 ALA A N 1
ATOM 607 C CA . ALA A 1 99 ? -42.069 11.559 -16.064 1.000 43.355 78 ALA A CA 1
ATOM 608 C C . ALA A 1 99 ? -42.487 12.628 -17.070 1.000 40.907 78 ALA A C 1
ATOM 609 O O . ALA A 1 99 ? -42.925 12.291 -18.187 1.000 42.295 78 ALA A O 1
ATOM 611 N N . PHE A 1 100 ? -42.343 13.891 -16.702 1.000 43.148 79 PHE A N 1
ATOM 612 C CA . PHE A 1 100 ? -42.753 15.009 -17.576 1.000 37.148 79 PHE A CA 1
ATOM 613 C C . PHE A 1 100 ? -41.795 15.109 -18.769 1.000 34.034 79 PHE A C 1
ATOM 614 O O . PHE A 1 100 ? -42.252 15.199 -19.922 1.000 37.383 79 PHE A O 1
ATOM 622 N N . THR A 1 101 ? -40.488 15.094 -18.557 1.000 39.061 80 THR A N 1
ATOM 623 C CA . THR A 1 101 ? -39.556 15.283 -19.707 1.000 44.911 80 THR A CA 1
ATOM 624 C C . THR A 1 101 ? -39.746 14.123 -20.688 1.000 49.598 80 THR A C 1
ATOM 625 O O . THR A 1 101 ? -39.856 14.408 -21.906 1.000 47.619 80 THR A O 1
ATOM 629 N N . ARG A 1 102 ? -39.935 12.893 -20.192 1.000 52.793 81 ARG A N 1
ATOM 630 C CA . ARG A 1 102 ? -40.166 11.697 -21.057 1.000 53.634 81 ARG A CA 1
ATOM 631 C C . ARG A 1 102 ? -41.491 11.850 -21.806 1.000 53.953 81 ARG A C 1
ATOM 632 O O . ARG A 1 102 ? -41.487 11.566 -23.014 1.000 58.706 81 ARG A O 1
ATOM 640 N N . ALA A 1 103 ? -42.587 12.284 -21.171 1.000 46.474 82 ALA A N 1
ATOM 641 C CA . ALA A 1 103 ? -43.849 12.522 -21.926 1.000 46.730 82 ALA A CA 1
ATOM 642 C C . ALA A 1 103 ? -43.625 13.605 -23.002 1.000 44.702 82 ALA A C 1
ATOM 643 O O . ALA A 1 103 ? -44.248 13.501 -24.080 1.000 46.731 82 ALA A O 1
ATOM 645 N N . LEU A 1 104 ? -42.809 14.632 -22.728 1.000 43.051 83 LEU A N 1
ATOM 646 C CA . LEU A 1 104 ? -42.632 15.775 -23.677 1.000 47.819 83 LEU A CA 1
ATOM 647 C C . LEU A 1 104 ? -41.844 15.295 -24.910 1.000 48.748 83 LEU A C 1
ATOM 648 O O . LEU A 1 104 ? -42.314 15.537 -26.045 1.000 50.325 83 LEU A O 1
ATOM 653 N N . ALA A 1 105 ? -40.716 14.610 -24.707 1.000 55.778 84 ALA A N 1
ATOM 654 C CA . ALA A 1 105 ? -39.967 13.920 -25.793 1.000 65.585 84 ALA A CA 1
ATOM 655 C C . ALA A 1 105 ? -40.953 13.152 -26.684 1.000 61.237 84 ALA A C 1
ATOM 656 O O . ALA A 1 105 ? -41.029 13.488 -27.872 1.000 67.824 84 ALA A O 1
ATOM 658 N N . GLU A 1 106 ? -41.728 12.229 -26.103 1.000 56.620 85 GLU A N 1
ATOM 659 C CA . GLU A 1 106 ? -42.647 11.298 -26.817 1.000 62.778 85 GLU A CA 1
ATOM 660 C C . GLU A 1 106 ? -43.778 12.072 -27.501 1.000 67.779 85 GLU A C 1
ATOM 661 O O . GLU A 1 106 ? -44.158 11.700 -28.613 1.000 77.415 85 GLU A O 1
ATOM 667 N N . TRP A 1 107 ? -44.308 13.117 -26.873 1.000 71.093 86 TRP A N 1
ATOM 668 C CA . TRP A 1 107 ? -45.436 13.913 -27.432 1.000 62.509 86 TRP A CA 1
ATOM 669 C C . TRP A 1 107 ? -44.957 14.793 -28.600 1.000 61.093 86 TRP A C 1
ATOM 670 O O . TRP A 1 107 ? -45.789 15.077 -29.485 1.000 52.965 86 TRP A O 1
ATOM 681 N N . THR A 1 108 ? -43.693 15.229 -28.611 1.000 56.165 87 THR A N 1
ATOM 682 C CA . THR A 1 108 ? -43.137 16.042 -29.728 1.000 66.992 87 THR A CA 1
ATOM 683 C C . THR A 1 108 ? -42.660 15.110 -30.862 1.000 73.454 87 THR A C 1
ATOM 684 O O . THR A 1 108 ? -42.630 15.575 -32.014 1.000 66.196 87 THR A O 1
ATOM 688 N N . GLY A 1 109 ? -42.321 13.851 -30.552 1.000 73.281 88 GLY A N 1
ATOM 689 C CA . GLY A 1 109 ? -41.867 12.835 -31.523 1.000 78.087 88 GLY A CA 1
ATOM 690 C C . GLY A 1 109 ? -40.400 12.982 -31.896 1.000 80.650 88 GLY A C 1
ATOM 691 O O . GLY A 1 109 ? -40.043 12.584 -33.016 1.000 74.226 88 GLY A O 1
ATOM 692 N N . ASP A 1 110 ? -39.568 13.499 -30.986 1.000 95.156 89 ASP A N 1
ATOM 693 C CA . ASP A 1 110 ? -38.158 13.892 -31.262 1.000 101.666 89 ASP A CA 1
ATOM 694 C C . ASP A 1 110 ? -37.289 13.548 -30.048 1.000 95.684 89 ASP A C 1
ATOM 695 O O . ASP A 1 110 ? -37.251 14.377 -29.129 1.000 97.840 89 ASP A O 1
ATOM 700 N N . GLU A 1 111 ? -36.619 12.388 -30.033 1.000 99.362 90 GLU A N 1
ATOM 701 C CA . GLU A 1 111 ? -35.795 11.950 -28.866 1.000 105.214 90 GLU A CA 1
ATOM 702 C C . GLU A 1 111 ? -34.470 12.726 -28.812 1.000 99.840 90 GLU A C 1
ATOM 703 O O . GLU A 1 111 ? -33.753 12.567 -27.798 1.000 96.958 90 GLU A O 1
ATOM 709 N N . GLU A 1 112 ? -34.151 13.519 -29.846 1.000 101.640 91 GLU A N 1
ATOM 710 C CA . GLU A 1 112 ? -32.959 14.415 -29.873 1.000 104.985 91 GLU A CA 1
ATOM 711 C C . GLU A 1 112 ? -33.103 15.466 -28.763 1.000 97.417 91 GLU A C 1
ATOM 712 O O . GLU A 1 112 ? -32.082 15.760 -28.114 1.000 105.189 91 GLU A O 1
ATOM 718 N N . VAL A 1 113 ? -34.324 15.973 -28.535 1.000 84.806 92 VAL A N 1
ATOM 719 C CA . VAL A 1 113 ? -34.643 16.975 -27.470 1.000 84.277 92 VAL A CA 1
ATOM 720 C C . VAL A 1 113 ? -34.264 16.379 -26.105 1.000 77.406 92 VAL A C 1
ATOM 721 O O . VAL A 1 113 ? -33.607 17.077 -25.318 1.000 77.032 92 VAL A O 1
ATOM 725 N N . GLY A 1 114 ? -34.620 15.114 -25.870 1.000 72.422 93 GLY A N 1
ATOM 726 C CA . GLY A 1 114 ? -34.478 14.409 -24.583 1.000 69.462 93 GLY A CA 1
ATOM 727 C C . GLY A 1 114 ? -33.108 14.591 -23.963 1.000 70.686 93 GLY A C 1
ATOM 728 O O . GLY A 1 114 ? -33.052 14.817 -22.747 1.000 64.237 93 GLY A O 1
ATOM 729 N N . ARG A 1 115 ? -32.035 14.480 -24.751 1.000 78.529 94 ARG A N 1
ATOM 730 C CA . ARG A 1 115 ? -30.650 14.583 -24.221 1.000 82.803 94 ARG A CA 1
ATOM 731 C C . ARG A 1 115 ? -30.433 16.018 -23.710 1.000 85.758 94 ARG A C 1
ATOM 732 O O . ARG A 1 115 ? -29.700 16.195 -22.711 1.000 85.787 94 ARG A O 1
ATOM 740 N N . TYR A 1 116 ? -31.087 17.005 -24.330 1.000 77.055 95 TYR A N 1
ATOM 741 C CA . TYR A 1 116 ? -30.780 18.446 -24.140 1.000 75.345 95 TYR A CA 1
ATOM 742 C C . TYR A 1 116 ? -31.599 19.043 -22.978 1.000 76.971 95 TYR A C 1
ATOM 743 O O . TYR A 1 116 ? -31.285 20.169 -22.561 1.000 69.281 95 TYR A O 1
ATOM 752 N N . LEU A 1 117 ? -32.558 18.303 -22.411 1.000 73.526 96 LEU A N 1
ATOM 753 C CA . LEU A 1 117 ? -33.348 18.755 -21.229 1.000 76.565 96 LEU A CA 1
ATOM 754 C C . LEU A 1 117 ? -32.547 18.467 -19.949 1.000 74.260 96 LEU A C 1
ATOM 755 O O . LEU A 1 117 ? -31.591 17.659 -20.006 1.000 70.175 96 LEU A O 1
ATOM 760 N N . HIS A 1 118 ? -32.867 19.188 -18.868 1.000 90.585 97 HIS A N 1
ATOM 761 C CA . HIS A 1 118 ? -32.260 19.066 -17.508 1.000 111.137 97 HIS A CA 1
ATOM 762 C C . HIS A 1 118 ? -30.727 19.259 -17.508 1.000 115.320 97 HIS A C 1
ATOM 763 O O . HIS A 1 118 ? -30.096 18.977 -16.436 1.000 94.455 97 HIS A O 1
ATOM 770 N N . LEU A 1 119 ? -30.179 19.827 -18.593 1.000 99.870 98 LEU A N 1
ATOM 771 C CA . LEU A 1 119 ? -28.734 19.922 -18.953 1.000 81.932 98 LEU A CA 1
ATOM 772 C C . LEU A 1 119 ? -27.918 20.692 -17.896 1.000 72.287 98 LEU A C 1
ATOM 773 O O . LEU A 1 119 ? -26.875 21.266 -18.269 1.000 63.158 98 LEU A O 1
ATOM 778 N N . GLY A 1 120 ? -28.373 20.713 -16.638 1.000 61.649 99 GLY A N 1
ATOM 779 C CA . GLY A 1 120 ? -27.843 21.541 -15.529 1.000 60.427 99 GLY A CA 1
ATOM 780 C C . GLY A 1 120 ? -28.958 22.082 -14.638 1.000 44.939 99 GLY A C 1
ATOM 781 O O . GLY A 1 120 ? -28.708 22.288 -13.444 1.000 47.278 99 GLY A O 1
ATOM 782 N N . LEU A 1 121 ? -30.129 22.320 -15.229 1.000 42.807 100 LEU A N 1
ATOM 783 C CA . LEU A 1 121 ? -31.406 22.675 -14.566 1.000 41.543 100 LEU A CA 1
ATOM 784 C C . LEU A 1 121 ? -31.823 21.559 -13.602 1.000 51.225 100 LEU A C 1
ATOM 785 O O . LEU A 1 121 ? -31.769 20.388 -13.995 1.000 49.684 100 LEU A O 1
ATOM 790 N N . THR A 1 122 ? -32.179 21.951 -12.375 1.000 44.287 101 THR A N 1
ATOM 791 C CA . THR A 1 122 ? -32.815 21.135 -11.322 1.000 44.217 101 THR A CA 1
ATOM 792 C C . THR A 1 122 ? -34.313 21.063 -11.623 1.000 44.539 101 THR A C 1
ATOM 793 O O . THR A 1 122 ? -34.822 21.851 -12.476 1.000 37.246 101 THR A O 1
ATOM 797 N N . SER A 1 123 ? -34.991 20.145 -10.952 1.000 40.664 102 SER A N 1
ATOM 798 C CA . SER A 1 123 ? -36.466 20.078 -10.895 1.000 47.659 102 SER A CA 1
ATOM 799 C C . SER A 1 123 ? -36.996 21.403 -10.371 1.000 37.766 102 SER A C 1
ATOM 800 O O . SER A 1 123 ? -37.968 21.883 -10.934 1.000 39.128 102 SER A O 1
ATOM 803 N N . SER A 1 124 ? -36.430 21.880 -9.272 1.000 31.033 103 SER A N 1
ATOM 804 C CA . SER A 1 124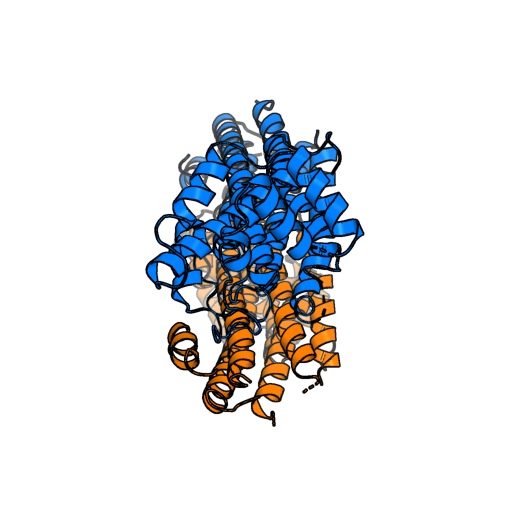 ? -36.864 23.123 -8.585 1.000 33.830 103 SER A CA 1
ATOM 805 C C . SER A 1 124 ? -36.733 24.313 -9.537 1.000 34.724 103 SER A C 1
ATOM 806 O O . SER A 1 124 ? -37.698 25.082 -9.583 1.000 40.525 103 SER A O 1
ATOM 809 N N . ASP A 1 125 ? -35.691 24.375 -10.381 1.000 34.978 104 ASP A N 1
ATOM 810 C CA . ASP A 1 125 ? -35.500 25.491 -11.361 1.000 37.976 104 ASP A CA 1
ATOM 811 C C . ASP A 1 125 ? -36.742 25.596 -12.256 1.000 38.389 104 ASP A C 1
ATOM 812 O O . ASP A 1 125 ? -37.272 26.700 -12.479 1.000 41.309 104 ASP A O 1
ATOM 817 N N . ILE A 1 126 ? -37.206 24.460 -12.747 1.000 39.251 105 ILE A N 1
ATOM 818 C CA . ILE A 1 126 ? -38.397 24.390 -13.623 1.000 35.428 105 ILE A CA 1
ATOM 819 C C . ILE A 1 126 ? -39.642 24.702 -12.778 1.000 33.342 105 ILE A C 1
ATOM 820 O O . ILE A 1 126 ? -40.404 25.554 -13.151 1.000 36.050 105 ILE A O 1
ATOM 825 N N . VAL A 1 127 ? -39.846 23.984 -11.691 1.000 33.649 106 VAL A N 1
ATOM 826 C CA . VAL A 1 127 ? -41.140 23.955 -10.957 1.000 36.669 106 VAL A CA 1
ATOM 827 C C . VAL A 1 127 ? -41.357 25.313 -10.297 1.000 33.384 106 VAL A C 1
ATOM 828 O O . VAL A 1 127 ? -42.417 25.895 -10.532 1.000 32.622 106 VAL A O 1
ATOM 832 N N . ASP A 1 128 ? -40.348 25.844 -9.599 1.000 35.898 107 ASP A N 1
ATOM 833 C CA . ASP A 1 128 ? -40.446 27.159 -8.908 1.000 33.070 107 ASP A CA 1
ATOM 834 C C . ASP A 1 128 ? -40.604 28.258 -9.952 1.000 33.245 107 ASP A C 1
ATOM 835 O O . ASP A 1 128 ? -41.397 29.180 -9.712 1.000 29.305 107 ASP A O 1
ATOM 840 N N . THR A 1 129 ? -39.914 28.155 -11.085 1.000 30.506 108 THR A N 1
ATOM 841 C CA . THR A 1 129 ? -39.963 29.221 -12.112 1.000 32.186 108 THR A CA 1
ATOM 842 C C . THR A 1 129 ? -41.366 29.216 -12.693 1.000 33.663 108 THR A C 1
ATOM 843 O O . THR A 1 129 ? -41.959 30.314 -12.816 1.000 34.162 108 THR A O 1
ATOM 847 N N . ALA A 1 130 ? -41.887 28.031 -13.017 1.000 33.278 109 ALA A N 1
ATOM 848 C CA . ALA A 1 130 ? -43.206 27.933 -13.671 1.000 34.080 109 ALA A CA 1
ATOM 849 C C . ALA A 1 130 ? -44.267 28.437 -12.671 1.000 28.628 109 ALA A C 1
ATOM 850 O O . ALA A 1 130 ? -45.184 29.125 -13.088 1.000 26.546 109 ALA A O 1
ATOM 852 N N . GLN A 1 131 ? -44.128 28.118 -11.384 1.000 28.555 110 GLN A N 1
ATOM 853 C CA . GLN A 1 131 ? -45.131 28.470 -10.344 1.000 28.774 110 GLN A CA 1
ATOM 854 C C . GLN A 1 131 ? -45.136 30.001 -10.122 1.000 33.379 110 GLN A C 1
ATOM 855 O O . GLN A 1 131 ? -46.220 30.615 -9.987 1.000 29.566 110 GLN A O 1
ATOM 861 N N . ASN A 1 132 ? -43.966 30.626 -10.161 1.000 32.822 111 ASN A N 1
ATOM 862 C CA . ASN A 1 132 ? -43.849 32.098 -10.059 1.000 30.498 111 ASN A CA 1
ATOM 863 C C . ASN A 1 132 ? -44.541 32.743 -11.270 1.000 30.824 111 ASN A C 1
ATOM 864 O O . ASN A 1 132 ? -45.280 33.696 -11.067 1.000 31.683 111 ASN A O 1
ATOM 869 N N . ALA A 1 133 ? -44.365 32.218 -12.482 1.000 34.542 112 ALA A N 1
ATOM 870 C CA . ALA A 1 133 ? -45.015 32.756 -13.702 1.000 34.407 112 ALA A CA 1
ATOM 871 C C . ALA A 1 133 ? -46.539 32.612 -13.567 1.000 31.771 112 ALA A C 1
ATOM 872 O O . ALA A 1 133 ? -47.266 33.561 -13.866 1.000 34.523 112 ALA A O 1
ATOM 874 N N . LEU A 1 134 ? -47.012 31.471 -13.084 1.000 32.628 113 LEU A N 1
ATOM 875 C CA . LEU A 1 134 ? -48.477 31.249 -12.823 1.000 29.530 113 LEU A CA 1
ATOM 876 C C . LEU A 1 134 ? -48.956 32.208 -11.732 1.000 27.498 113 LEU A C 1
ATOM 877 O O . LEU A 1 134 ? -50.019 32.772 -11.942 1.000 31.450 113 LEU A O 1
ATOM 882 N N . LEU A 1 135 ? -48.149 32.480 -10.691 1.000 27.778 114 LEU A N 1
ATOM 883 C CA . LEU A 1 135 ? -48.528 33.391 -9.577 1.000 28.326 114 LEU A CA 1
ATOM 884 C C . LEU A 1 135 ? -48.573 34.832 -10.098 1.000 29.944 114 LEU A C 1
ATOM 885 O O . LEU A 1 135 ? -49.561 35.496 -9.815 1.000 28.780 114 LEU A O 1
ATOM 890 N N . VAL A 1 136 ? -47.635 35.247 -10.963 1.000 30.202 115 VAL A N 1
ATOM 891 C CA . VAL A 1 136 ? -47.716 36.587 -11.626 1.000 29.783 115 VAL A CA 1
ATOM 892 C C . VAL A 1 136 ? -49.023 36.734 -12.407 1.000 30.717 115 VAL A C 1
ATOM 893 O O . VAL A 1 136 ? -49.723 37.797 -12.238 1.000 33.948 115 VAL A O 1
ATOM 897 N N . GLU A 1 137 ? -49.423 35.706 -13.158 1.000 29.779 116 GLU A N 1
ATOM 898 C CA . GLU A 1 137 ? -50.706 35.735 -13.931 1.000 29.717 116 GLU A CA 1
ATOM 899 C C . GLU A 1 137 ? -51.925 35.808 -13.006 1.000 27.522 116 GLU A C 1
ATOM 900 O O . GLU A 1 137 ? -52.894 36.499 -13.327 1.000 31.841 116 GLU A O 1
ATOM 906 N N . ALA A 1 138 ? -51.932 34.965 -11.976 1.000 28.918 117 ALA A N 1
ATOM 907 C CA . ALA A 1 138 ? -53.032 34.842 -11.006 1.000 29.304 117 ALA A CA 1
ATOM 908 C C . ALA A 1 138 ? -53.191 36.229 -10.368 1.000 28.356 117 ALA A C 1
ATOM 909 O O . ALA A 1 138 ? -54.296 36.690 -10.338 1.000 25.116 117 ALA A O 1
ATOM 911 N N . LEU A 1 139 ? -52.090 36.896 -9.984 1.000 27.103 118 LEU A N 1
ATOM 912 C CA . LEU A 1 139 ? -52.153 38.252 -9.367 1.000 29.858 118 LEU A CA 1
ATOM 913 C C . LEU A 1 139 ? -52.635 39.277 -10.418 1.000 34.450 118 LEU A C 1
ATOM 914 O O . LEU A 1 139 ? -53.494 40.131 -10.087 1.000 34.603 118 LEU A O 1
ATOM 919 N N . GLY A 1 140 ? -52.254 39.125 -11.688 1.000 32.399 119 GLY A N 1
ATOM 920 C CA . GLY A 1 140 ? -52.836 39.973 -12.752 1.000 28.469 119 GLY A CA 1
ATOM 921 C C . GLY A 1 140 ? -54.343 39.846 -12.824 1.000 29.425 119 GLY A C 1
ATOM 922 O O . GLY A 1 140 ? -55.064 40.904 -12.958 1.000 29.996 119 GLY A O 1
ATOM 923 N N . LEU A 1 141 ? -54.848 38.618 -12.747 1.000 27.840 120 LEU A N 1
ATOM 924 C CA . LEU A 1 141 ? -56.315 38.414 -12.801 1.000 29.887 120 LEU A CA 1
ATOM 925 C C . LEU A 1 141 ? -56.994 39.072 -11.582 1.000 29.755 120 LEU A C 1
ATOM 926 O O . LEU A 1 141 ? -58.031 39.706 -11.769 1.000 29.113 120 LEU A O 1
ATOM 931 N N . VAL A 1 142 ? -56.414 38.957 -10.393 1.000 30.728 121 VAL A N 1
ATOM 932 C CA . VAL A 1 142 ? -56.969 39.531 -9.132 1.000 33.152 121 VAL A CA 1
ATOM 933 C C . VAL A 1 142 ? -56.977 41.056 -9.253 1.000 32.286 121 VAL A C 1
ATOM 934 O O . VAL A 1 142 ? -58.026 41.639 -8.940 1.000 33.677 121 VAL A O 1
ATOM 938 N N . LEU A 1 143 ? -55.867 41.651 -9.716 1.000 31.965 122 LEU A N 1
ATOM 939 C CA . LEU A 1 143 ? -55.750 43.113 -9.989 1.000 32.109 122 LEU A CA 1
ATOM 940 C C . LEU A 1 143 ? -56.772 43.576 -11.030 1.000 33.546 122 LEU A C 1
ATOM 941 O O . LEU A 1 143 ? -57.438 44.640 -10.751 1.000 32.463 122 LEU A O 1
ATOM 946 N N . GLU A 1 144 ? -56.986 42.815 -12.116 1.000 32.908 123 GLU A N 1
ATOM 947 C CA . GLU A 1 144 ? -58.050 43.195 -13.097 1.000 36.112 123 GLU A CA 1
ATOM 948 C C . GLU A 1 144 ? -59.396 43.287 -12.383 1.000 31.313 123 GLU A C 1
ATOM 949 O O . GLU A 1 144 ? -60.108 44.272 -12.554 1.000 30.246 123 GLU A O 1
ATOM 955 N N . GLU A 1 145 ? -59.743 42.275 -11.613 1.000 29.105 124 GLU A N 1
ATOM 956 C CA . GLU A 1 145 ? -61.068 42.215 -10.971 1.000 31.739 124 GLU A CA 1
ATOM 957 C C . GLU A 1 145 ? -61.169 43.290 -9.871 1.000 31.641 124 GLU A C 1
ATOM 958 O O . GLU A 1 145 ? -62.219 43.910 -9.744 1.000 27.615 124 GLU A O 1
ATOM 964 N N . LEU A 1 146 ? -60.072 43.574 -9.178 1.000 29.587 125 LEU A N 1
ATOM 965 C CA . LEU A 1 146 ? -59.999 44.658 -8.176 1.000 31.717 125 LEU A CA 1
ATOM 966 C C . LEU A 1 146 ? -60.280 45.992 -8.869 1.000 30.768 125 LEU A C 1
ATOM 967 O O . LEU A 1 146 ? -61.092 46.765 -8.318 1.000 28.735 125 LEU A O 1
ATOM 972 N N . LYS A 1 147 ? -59.695 46.225 -10.053 1.000 31.690 126 LYS A N 1
ATOM 973 C CA . LYS A 1 147 ? -60.020 47.427 -10.873 1.000 32.834 126 LYS A CA 1
ATOM 974 C C . LYS A 1 147 ? -61.539 47.473 -11.094 1.000 30.896 126 LYS A C 1
ATOM 975 O O . LYS A 1 147 ? -62.134 48.552 -10.920 1.000 31.441 126 LYS A O 1
ATOM 981 N N . GLY A 1 148 ? -62.173 46.358 -11.443 1.000 26.392 127 GLY A N 1
ATOM 982 C CA . GLY A 1 148 ? -63.649 46.343 -11.567 1.000 28.344 127 GLY A CA 1
ATOM 983 C C . GLY A 1 148 ? -64.334 46.785 -10.273 1.000 29.362 127 GLY A C 1
ATOM 984 O O . GLY A 1 148 ? -65.269 47.607 -10.343 1.000 28.671 127 GLY A O 1
ATOM 985 N N . VAL A 1 149 ? -63.886 46.281 -9.101 1.000 30.219 128 VAL A N 1
ATOM 986 C CA . VAL A 1 149 ? -64.459 46.662 -7.763 1.000 28.335 128 VAL A CA 1
ATOM 987 C C . VAL A 1 149 ? -64.235 48.161 -7.496 1.000 27.594 128 VAL A C 1
ATOM 988 O O . VAL A 1 149 ? -65.234 48.862 -7.086 1.000 28.002 128 VAL A O 1
ATOM 992 N N . GLU A 1 150 ? -63.040 48.664 -7.796 1.000 25.902 129 GLU A N 1
ATOM 993 C CA . GLU A 1 150 ? -62.718 50.110 -7.647 1.000 30.270 129 GLU A CA 1
ATOM 994 C C . GLU A 1 150 ? -63.680 50.982 -8.496 1.000 32.991 129 GLU A C 1
ATOM 995 O O . GLU A 1 150 ? -64.248 51.981 -7.934 1.000 35.945 129 GLU A O 1
ATOM 1001 N N . GLU A 1 151 ? -63.937 50.635 -9.757 1.000 32.671 130 GLU A N 1
ATOM 1002 C CA . GLU A 1 151 ? -64.822 51.451 -10.648 1.000 34.051 130 GLU A CA 1
ATOM 1003 C C . GLU A 1 151 ? -66.261 51.424 -10.107 1.000 27.639 130 GLU A C 1
ATOM 1004 O O . GLU A 1 151 ? -66.880 52.488 -10.006 1.000 28.475 130 GLU A O 1
ATOM 1010 N N . ALA A 1 152 ? -66.761 50.267 -9.675 1.000 25.946 131 ALA A N 1
ATOM 1011 C CA . ALA A 1 152 ? -68.100 50.184 -9.047 1.000 28.386 131 ALA A CA 1
ATOM 1012 C C . ALA A 1 152 ? -68.184 51.064 -7.798 1.000 31.788 131 ALA A C 1
ATOM 1013 O O . ALA A 1 152 ? -69.281 51.691 -7.590 1.000 36.715 131 ALA A O 1
ATOM 1015 N N . LEU A 1 153 ? -67.103 51.156 -7.011 1.000 28.807 132 LEU A N 1
ATOM 1016 C CA . LEU A 1 153 ? -67.125 51.984 -5.771 1.000 28.957 132 LEU A CA 1
ATOM 1017 C C . LEU A 1 153 ? -67.084 53.472 -6.135 1.000 29.840 132 LEU A C 1
ATOM 1018 O O . LEU A 1 153 ? -67.719 54.232 -5.415 1.000 29.225 132 LEU A O 1
ATOM 1023 N N . LYS A 1 154 ? -66.326 53.872 -7.170 1.000 33.528 133 LYS A N 1
ATOM 1024 C CA . LYS A 1 154 ? -66.297 55.269 -7.700 1.000 34.016 133 LYS A CA 1
ATOM 1025 C C . LYS A 1 154 ? -67.719 55.601 -8.179 1.000 35.145 133 LYS A C 1
ATOM 1026 O O . LYS A 1 154 ? -68.234 56.658 -7.820 1.000 33.601 133 LYS A O 1
ATOM 1032 N N . ALA A 1 155 ? -68.380 54.693 -8.898 1.000 30.996 134 ALA A N 1
ATOM 1033 C CA . ALA A 1 155 ? -69.780 54.906 -9.352 1.000 31.315 134 ALA A CA 1
ATOM 1034 C C . ALA A 1 155 ? -70.689 55.166 -8.134 1.000 30.914 134 ALA A C 1
ATOM 1035 O O . ALA A 1 155 ? -71.374 56.215 -8.117 1.000 29.769 134 ALA A O 1
ATOM 1037 N N . LEU A 1 156 ? -70.702 54.295 -7.118 1.000 30.520 135 LEU A N 1
ATOM 1038 C CA . LEU A 1 156 ? -71.624 54.489 -5.937 1.000 29.754 135 LEU A CA 1
ATOM 1039 C C . LEU A 1 156 ? -71.268 55.753 -5.139 1.000 31.893 135 LEU A C 1
ATOM 1040 O O . LEU A 1 156 ? -72.214 56.441 -4.690 1.000 29.228 135 LEU A O 1
ATOM 1045 N N . ALA A 1 157 ? -69.978 56.088 -4.995 1.000 31.611 136 ALA A N 1
ATOM 1046 C CA . ALA A 1 157 ? -69.546 57.335 -4.317 1.000 32.387 136 ALA A CA 1
ATOM 1047 C C . ALA A 1 157 ? -70.060 58.556 -5.095 1.000 36.721 136 ALA A C 1
ATOM 1048 O O . ALA A 1 157 ? -70.534 59.484 -4.416 1.000 36.641 136 ALA A O 1
ATOM 1050 N N . LEU A 1 158 ? -69.958 58.569 -6.443 1.000 35.300 137 LEU A N 1
ATOM 1051 C CA . LEU A 1 158 ? -70.448 59.702 -7.308 1.000 38.528 137 LEU A CA 1
ATOM 1052 C C . LEU A 1 158 ? -71.963 59.822 -7.205 1.000 35.536 137 LEU A C 1
ATOM 1053 O O . LEU A 1 158 ? -72.439 60.951 -6.924 1.000 34.633 137 LEU A O 1
ATOM 1058 N N . ARG A 1 159 ? -72.673 58.697 -7.311 1.000 32.865 138 ARG A N 1
ATOM 1059 C CA . ARG A 1 159 ? -74.146 58.658 -7.186 1.000 37.445 138 ARG A CA 1
ATOM 1060 C C . ARG A 1 159 ? -74.594 59.264 -5.855 1.000 38.518 138 ARG A C 1
ATOM 1061 O O . ARG A 1 159 ? -75.664 59.934 -5.848 1.000 35.186 138 ARG A O 1
ATOM 1069 N N . HIS A 1 160 ? -73.852 59.012 -4.775 1.000 33.985 139 HIS A N 1
ATOM 1070 C CA . HIS A 1 160 ? -74.327 59.274 -3.382 1.000 34.209 139 HIS A CA 1
ATOM 1071 C C . HIS A 1 160 ? -73.615 60.460 -2.728 1.000 32.620 139 HIS A C 1
ATOM 1072 O O . HIS A 1 160 ? -73.875 60.722 -1.549 1.000 39.051 139 HIS A O 1
ATOM 1079 N N . LYS A 1 161 ? -72.825 61.189 -3.500 1.000 35.600 140 LYS A N 1
ATOM 1080 C CA . LYS A 1 161 ? -72.048 62.366 -3.065 1.000 39.406 140 LYS A CA 1
ATOM 1081 C C . LYS A 1 161 ? -72.950 63.355 -2.315 1.000 45.004 140 LYS A C 1
ATOM 1082 O O . LYS A 1 161 ? -72.508 63.837 -1.251 1.000 41.518 140 LYS A O 1
ATOM 1088 N N . HIS A 1 162 ? -74.152 63.651 -2.824 1.000 41.541 141 HIS A N 1
ATOM 1089 C CA . HIS A 1 162 ? -75.078 64.643 -2.202 1.000 49.984 141 HIS A CA 1
ATOM 1090 C C . HIS A 1 162 ? -76.245 63.925 -1.534 1.000 49.614 141 HIS A C 1
ATOM 1091 O O . HIS A 1 162 ? -77.248 64.607 -1.295 1.000 58.314 141 HIS A O 1
ATOM 1098 N N . THR A 1 163 ? -76.148 62.613 -1.275 1.000 47.489 142 THR A N 1
ATOM 1099 C CA . THR A 1 163 ? -77.246 61.856 -0.620 1.000 46.988 142 THR A CA 1
ATOM 1100 C C . THR A 1 163 ? -77.062 62.013 0.887 1.000 52.381 142 THR A C 1
ATOM 1101 O O . THR A 1 163 ? -76.025 61.624 1.421 1.000 45.076 142 THR A O 1
ATOM 1105 N N . PRO A 1 164 ? -78.002 62.682 1.599 1.000 59.187 143 PRO A N 1
ATOM 1106 C CA . PRO A 1 164 ? -77.896 62.825 3.052 1.000 56.848 143 PRO A CA 1
ATOM 1107 C C . PRO A 1 164 ? -78.199 61.475 3.718 1.000 52.486 143 PRO A C 1
ATOM 1108 O O . PRO A 1 164 ? -79.069 60.782 3.220 1.000 66.677 143 PRO A O 1
ATOM 1112 N N . ALA A 1 165 ? -77.444 61.111 4.759 1.000 46.619 144 ALA A N 1
ATOM 1113 C CA . ALA A 1 165 ? -77.695 59.933 5.630 1.000 52.212 144 ALA A CA 1
ATOM 1114 C C . ALA A 1 165 ? -77.248 60.242 7.069 1.000 52.879 144 ALA A C 1
ATOM 1115 O O . ALA A 1 165 ? -76.914 61.415 7.321 1.000 56.083 144 ALA A O 1
ATOM 1117 N N . ILE A 1 166 ? -77.242 59.246 7.969 1.000 69.842 145 ILE A N 1
ATOM 1118 C CA . ILE A 1 166 ? -76.919 59.399 9.428 1.000 72.137 145 ILE A CA 1
ATOM 1119 C C . ILE A 1 166 ? -75.713 58.528 9.807 1.000 70.286 145 ILE A C 1
ATOM 1120 O O . ILE A 1 166 ? -74.882 59.034 10.619 1.000 68.530 145 ILE A O 1
ATOM 1125 N N . PRO A 1 176 ? -75.657 62.848 10.354 1.000 53.433 155 PRO A N 1
ATOM 1126 C CA . PRO A 1 176 ? -75.986 63.903 9.346 1.000 61.924 155 PRO A CA 1
ATOM 1127 C C . PRO A 1 176 ? -74.796 64.108 8.377 1.000 59.087 155 PRO A C 1
ATOM 1128 O O . PRO A 1 176 ? -73.929 64.918 8.664 1.000 53.359 155 PRO A O 1
ATOM 1132 N N . THR A 1 177 ? -74.708 63.319 7.299 1.000 45.865 156 THR A N 1
ATOM 1133 C CA . THR A 1 177 ? -73.439 63.185 6.523 1.000 46.210 156 THR A CA 1
ATOM 1134 C C . THR A 1 177 ? -73.758 62.879 5.049 1.000 48.056 156 THR A C 1
ATOM 1135 O O . THR A 1 177 ? -74.974 62.829 4.669 1.000 42.248 156 THR A O 1
ATOM 1139 N N . SER A 1 178 ? -72.718 62.757 4.220 1.000 42.205 157 SER A N 1
ATOM 1140 C CA . SER A 1 178 ? -72.837 62.235 2.839 1.000 39.099 157 SER A CA 1
ATOM 1141 C C . SER A 1 178 ? -72.715 60.707 2.890 1.000 37.886 157 SER A C 1
ATOM 1142 O O . SER A 1 178 ? -71.677 60.218 3.327 1.000 39.318 157 SER A O 1
ATOM 1145 N N . PHE A 1 179 ? -73.765 60.001 2.486 1.000 37.991 158 PHE A N 1
ATOM 1146 C CA . PHE A 1 179 ? -73.830 58.524 2.327 1.000 39.025 158 PHE A CA 1
ATOM 1147 C C . PHE A 1 179 ? -72.695 58.057 1.407 1.000 37.310 158 PHE A C 1
ATOM 1148 O O . PHE A 1 179 ? -72.152 56.982 1.583 1.000 39.176 158 PHE A O 1
ATOM 1156 N N . GLY A 1 180 ? -72.313 58.895 0.444 1.000 38.630 159 GLY A N 1
ATOM 1157 C CA . GLY A 1 180 ? -71.253 58.605 -0.538 1.000 34.043 159 GLY A CA 1
ATOM 1158 C C . GLY A 1 180 ? -69.899 58.374 0.094 1.000 33.702 159 GLY A C 1
ATOM 1159 O O . GLY A 1 180 ? -69.097 57.636 -0.511 1.000 30.799 159 GLY A O 1
ATOM 1160 N N . LEU A 1 181 ? -69.618 59.021 1.233 1.000 33.801 160 LEU A N 1
ATOM 1161 C CA . LEU A 1 181 ? -68.287 58.970 1.884 1.000 33.953 160 LEU A CA 1
ATOM 1162 C C . LEU A 1 181 ? -67.949 57.508 2.210 1.000 31.891 160 LEU A C 1
ATOM 1163 O O . LEU A 1 181 ? -66.791 57.145 2.046 1.000 30.650 160 LEU A O 1
ATOM 1168 N N . ARG A 1 182 ? -68.933 56.711 2.626 1.000 30.771 161 ARG A N 1
ATOM 1169 C CA . ARG A 1 182 ? -68.722 55.282 2.983 1.000 38.882 161 ARG A CA 1
ATOM 1170 C C . ARG A 1 182 ? -68.090 54.536 1.791 1.000 34.716 161 ARG A C 1
ATOM 1171 O O . ARG A 1 182 ? -67.142 53.803 2.015 1.000 34.898 161 ARG A O 1
ATOM 1179 N N . PHE A 1 183 ? -68.542 54.763 0.552 1.000 32.367 162 PHE A N 1
ATOM 1180 C CA . PHE A 1 183 ? -68.004 54.105 -0.671 1.000 32.215 162 PHE A CA 1
ATOM 1181 C C . PHE A 1 183 ? -66.552 54.546 -0.919 1.000 28.973 162 PHE A C 1
ATOM 1182 O O . PHE A 1 183 ? -65.713 53.737 -1.404 1.000 28.883 162 PHE A O 1
ATOM 1190 N N . LEU A 1 184 ? -66.245 55.790 -0.585 1.000 29.092 163 LEU A N 1
ATOM 1191 C CA . LEU A 1 184 ? -64.867 56.340 -0.737 1.000 31.864 163 LEU A CA 1
ATOM 1192 C C . LEU A 1 184 ? -63.938 55.663 0.284 1.000 31.129 163 LEU A C 1
ATOM 1193 O O . LEU A 1 184 ? -62.816 55.285 -0.115 1.000 33.114 163 LEU A O 1
ATOM 1198 N N . SER A 1 185 ? -64.411 55.403 1.514 1.000 26.951 164 SER A N 1
ATOM 1199 C CA . SER A 1 185 ? -63.642 54.592 2.504 1.000 29.732 164 SER A CA 1
ATOM 1200 C C . SER A 1 185 ? -63.354 53.186 1.941 1.000 27.561 164 SER A C 1
ATOM 1201 O O . SER A 1 185 ? -62.207 52.719 2.001 1.000 28.139 164 SER A O 1
ATOM 1204 N N . PHE A 1 186 ? -64.330 52.515 1.349 1.000 30.520 165 PHE A N 1
ATOM 1205 C CA . PHE A 1 186 ? -64.086 51.193 0.713 1.000 26.956 165 PHE A CA 1
ATOM 1206 C C . PHE A 1 186 ? -63.062 51.383 -0.396 1.000 28.461 165 PHE A C 1
ATOM 1207 O O . PHE A 1 186 ? -62.084 50.582 -0.477 1.000 25.510 165 PHE A O 1
ATOM 1215 N N . LEU A 1 187 ? -63.218 52.450 -1.188 1.000 28.958 166 LEU A N 1
ATOM 1216 C CA . LEU A 1 187 ? -62.349 52.631 -2.389 1.000 27.963 166 LEU A CA 1
ATOM 1217 C C . LEU A 1 187 ? -60.898 52.794 -1.941 1.000 25.813 166 LEU A C 1
ATOM 1218 O O . LEU A 1 187 ? -60.022 52.100 -2.508 1.000 29.582 166 LEU A O 1
ATOM 1223 N N . ALA A 1 188 ? -60.653 53.623 -0.919 1.000 25.180 167 ALA A N 1
ATOM 1224 C CA . ALA A 1 188 ? -59.291 53.940 -0.427 1.000 27.025 167 ALA A CA 1
ATOM 1225 C C . ALA A 1 188 ? -58.607 52.655 0.043 1.000 28.066 167 ALA A C 1
ATOM 1226 O O . ALA A 1 188 ? -57.441 52.436 -0.285 1.000 30.053 167 ALA A O 1
ATOM 1228 N N . ALA A 1 189 ? -59.363 51.801 0.709 1.000 25.225 168 ALA A N 1
ATOM 1229 C CA . ALA A 1 189 ? -58.845 50.556 1.268 1.000 28.714 168 ALA A CA 1
ATOM 1230 C C . ALA A 1 189 ? -58.487 49.664 0.077 1.000 23.721 168 ALA A C 1
ATOM 1231 O O . ALA A 1 189 ? -57.366 49.128 0.029 1.000 24.674 168 ALA A O 1
ATOM 1233 N N . PHE A 1 190 ? -59.346 49.553 -0.918 1.000 24.380 169 PHE A N 1
ATOM 1234 C CA . PHE A 1 190 ? -58.989 48.691 -2.088 1.000 28.311 169 PHE A CA 1
ATOM 1235 C C . PHE A 1 190 ? -57.836 49.288 -2.930 1.000 26.251 169 PHE A C 1
ATOM 1236 O O . PHE A 1 190 ? -57.117 48.510 -3.552 1.000 29.820 169 PHE A O 1
ATOM 1244 N N . GLN A 1 191 ? -57.590 50.591 -2.891 1.000 25.891 170 GLN A N 1
ATOM 1245 C CA . GLN A 1 191 ? -56.435 51.206 -3.620 1.000 30.356 170 GLN A CA 1
ATOM 1246 C C . GLN A 1 191 ? -55.153 50.812 -2.882 1.000 30.534 170 GLN A C 1
ATOM 1247 O O . GLN A 1 191 ? -54.078 50.676 -3.558 1.000 29.911 170 GLN A O 1
ATOM 1253 N N . ARG A 1 192 ? -55.232 50.653 -1.558 1.000 27.930 171 ARG A N 1
ATOM 1254 C CA . ARG A 1 192 ? -54.054 50.164 -0.795 1.000 30.480 171 ARG A CA 1
ATOM 1255 C C . ARG A 1 192 ? -53.838 48.671 -1.135 1.000 31.142 171 ARG A C 1
ATOM 1256 O O . ARG A 1 192 ? -52.667 48.266 -1.368 1.000 29.588 171 ARG A O 1
ATOM 1264 N N . ASP A 1 193 ? -54.902 47.869 -1.182 1.000 29.916 172 ASP A N 1
ATOM 1265 C CA . ASP A 1 193 ? -54.763 46.443 -1.596 1.000 33.243 172 ASP A CA 1
ATOM 1266 C C . ASP A 1 193 ? -54.097 46.379 -2.973 1.000 32.121 172 ASP A C 1
ATOM 1267 O O . ASP A 1 193 ? -53.178 45.571 -3.153 1.000 32.095 172 ASP A O 1
ATOM 1272 N N . GLU A 1 194 ? -54.492 47.266 -3.871 1.000 28.695 173 GLU A N 1
ATOM 1273 C CA . GLU A 1 194 ? -53.912 47.322 -5.234 1.000 32.911 173 GLU A CA 1
ATOM 1274 C C . GLU A 1 194 ? -52.392 47.531 -5.177 1.000 30.693 173 GLU A C 1
ATOM 1275 O O . GLU A 1 194 ? -51.686 46.711 -5.817 1.000 27.691 173 GLU A O 1
ATOM 1281 N N . GLU A 1 195 ? -51.908 48.508 -4.391 1.000 27.584 174 GLU A N 1
ATOM 1282 C CA . GLU A 1 195 ? -50.476 48.767 -4.228 1.000 29.716 174 GLU A CA 1
ATOM 1283 C C . GLU A 1 195 ? -49.865 47.499 -3.623 1.000 28.718 174 GLU A C 1
ATOM 1284 O O . GLU A 1 195 ? -48.869 47.038 -4.126 1.000 29.608 174 GLU A O 1
ATOM 1290 N N . ARG A 1 196 ? -50.482 46.932 -2.595 1.000 27.544 175 ARG A N 1
ATOM 1291 C CA . ARG A 1 196 ? -49.935 45.733 -1.909 1.000 29.653 175 ARG A CA 1
ATOM 1292 C C . ARG A 1 196 ? -49.837 44.588 -2.917 1.000 26.663 175 ARG A C 1
ATOM 1293 O O . ARG A 1 196 ? -48.794 43.895 -2.897 1.000 24.258 175 ARG A O 1
ATOM 1301 N N . LEU A 1 197 ? -50.837 44.410 -3.775 1.000 25.665 176 LEU A N 1
ATOM 1302 C CA . LEU A 1 197 ? -50.855 43.254 -4.706 1.000 28.573 176 LEU A CA 1
ATOM 1303 C C . LEU A 1 197 ? -49.850 43.466 -5.849 1.000 29.445 176 LEU A C 1
ATOM 1304 O O . LEU A 1 197 ? -49.187 42.460 -6.267 1.000 25.168 176 LEU A O 1
ATOM 1309 N N . LYS A 1 198 ? -49.678 44.713 -6.307 1.000 29.269 177 LYS A N 1
ATOM 1310 C CA . LYS A 1 198 ? -48.617 45.025 -7.305 1.000 31.627 177 LYS A CA 1
ATOM 1311 C C . LYS A 1 198 ? -47.242 44.783 -6.675 1.000 30.420 177 LYS A C 1
ATOM 1312 O O . LYS A 1 198 ? -46.391 44.208 -7.358 1.000 30.783 177 LYS A O 1
ATOM 1318 N N . ARG A 1 199 ? -47.008 45.170 -5.424 1.000 29.086 178 ARG A N 1
ATOM 1319 C CA . ARG A 1 199 ? -45.684 44.852 -4.820 1.000 32.395 178 ARG A CA 1
ATOM 1320 C C . ARG A 1 199 ? -45.515 43.320 -4.687 1.000 34.613 178 ARG A C 1
ATOM 1321 O O . ARG A 1 199 ? -44.400 42.817 -4.973 1.000 33.236 178 ARG A O 1
ATOM 1329 N N . ALA A 1 200 ? -46.562 42.582 -4.278 1.000 31.144 179 ALA A N 1
ATOM 1330 C CA . ALA A 1 200 ? -46.487 41.111 -4.124 1.000 32.649 179 ALA A CA 1
ATOM 1331 C C . ALA A 1 200 ? -46.153 40.510 -5.488 1.000 32.081 179 ALA A C 1
ATOM 1332 O O . ALA A 1 200 ? -45.365 39.585 -5.516 1.000 28.110 179 ALA A O 1
ATOM 1334 N N . ARG A 1 201 ? -46.736 41.040 -6.557 1.000 32.240 180 ARG A N 1
ATOM 1335 C CA . ARG A 1 201 ? -46.501 40.541 -7.941 1.000 34.342 180 ARG A CA 1
ATOM 1336 C C . ARG A 1 201 ? -45.049 40.777 -8.348 1.000 33.834 180 ARG A C 1
ATOM 1337 O O . ARG A 1 201 ? -44.481 39.860 -8.997 1.000 35.104 180 ARG A O 1
ATOM 1345 N N . GLU A 1 202 ? -44.461 41.931 -8.000 1.000 35.777 181 GLU A N 1
ATOM 1346 C CA . GLU A 1 202 ? -43.029 42.253 -8.288 1.000 37.041 181 GLU A CA 1
ATOM 1347 C C . GLU A 1 202 ? -42.152 41.277 -7.496 1.000 39.633 181 GLU A C 1
ATOM 1348 O O . GLU A 1 202 ? -41.264 40.698 -8.098 1.000 38.560 181 GLU A O 1
ATOM 1354 N N . THR A 1 203 ? -42.438 41.093 -6.198 1.000 34.671 182 THR A N 1
ATOM 1355 C CA . THR A 1 203 ? -41.684 40.206 -5.285 1.000 36.702 182 THR A CA 1
ATOM 1356 C C . THR A 1 203 ? -41.710 38.751 -5.799 1.000 28.998 182 THR A C 1
ATOM 1357 O O . THR A 1 203 ? -40.665 38.109 -5.746 1.000 29.928 182 THR A O 1
ATOM 1361 N N . ILE A 1 204 ? -42.855 38.232 -6.240 1.000 30.177 183 ILE A N 1
ATOM 1362 C CA . ILE A 1 204 ? -42.964 36.800 -6.646 1.000 30.276 183 ILE A CA 1
ATOM 1363 C C . ILE A 1 204 ? -42.431 36.580 -8.080 1.000 32.186 183 ILE A C 1
ATOM 1364 O O . ILE A 1 204 ? -42.225 35.380 -8.440 1.000 31.968 183 ILE A O 1
ATOM 1369 N N . GLY A 1 205 ? -42.241 37.657 -8.875 1.000 32.905 184 GLY A N 1
ATOM 1370 C CA . GLY A 1 205 ? -42.042 37.593 -10.342 1.000 32.311 184 GLY A CA 1
ATOM 1371 C C . GLY A 1 205 ? -40.575 37.303 -10.704 1.000 31.817 184 GLY A C 1
ATOM 1372 O O . GLY A 1 205 ? -40.028 38.040 -11.560 1.000 33.387 184 GLY A O 1
ATOM 1373 N N . VAL A 1 206 ? -39.989 36.244 -10.125 1.000 30.769 185 VAL A N 1
ATOM 1374 C CA . VAL A 1 206 ? -38.560 35.854 -10.248 1.000 31.800 185 VAL A CA 1
ATOM 1375 C C . VAL A 1 206 ? -38.442 34.445 -10.847 1.000 33.300 185 VAL A C 1
ATOM 1376 O O . VAL A 1 206 ? -39.222 33.567 -10.505 1.000 40.246 185 VAL A O 1
ATOM 1380 N N . ALA A 1 207 ? -37.434 34.270 -11.687 1.000 37.727 186 ALA A N 1
ATOM 1381 C CA . ALA A 1 207 ? -37.003 33.012 -12.323 1.000 32.893 186 ALA A CA 1
ATOM 1382 C C . ALA A 1 207 ? -35.729 32.514 -11.642 1.000 30.593 186 ALA A C 1
ATOM 1383 O O . ALA A 1 207 ? -34.757 33.304 -11.454 1.000 32.121 186 ALA A O 1
ATOM 1385 N N . MET A 1 208 ? -35.762 31.251 -11.244 1.000 27.750 187 MET A N 1
ATOM 1386 C CA . MET A 1 208 ? -34.603 30.510 -10.702 1.000 34.025 187 MET A CA 1
ATOM 1387 C C . MET A 1 208 ? -34.225 29.408 -11.711 1.000 36.868 187 MET A C 1
ATOM 1388 O O . MET A 1 208 ? -35.065 28.485 -11.943 1.000 28.904 187 MET A O 1
ATOM 1393 N N . LEU A 1 209 ? -33.031 29.542 -12.302 1.000 36.170 188 LEU A N 1
ATOM 1394 C CA . LEU A 1 209 ? -32.386 28.532 -13.176 1.000 39.046 188 LEU A CA 1
ATOM 1395 C C . LEU A 1 209 ? -30.904 28.558 -12.846 1.000 38.924 188 LEU A C 1
ATOM 1396 O O . LEU A 1 209 ? -30.111 28.999 -13.663 1.000 50.135 188 LEU A O 1
ATOM 1401 N N . SER A 1 210 ? -30.576 28.118 -11.648 1.000 37.522 189 SER A N 1
ATOM 1402 C CA . SER A 1 210 ? -29.258 28.340 -11.021 1.000 39.182 189 SER A CA 1
ATOM 1403 C C . SER A 1 210 ? -28.608 27.000 -10.702 1.000 36.431 189 SER A C 1
ATOM 1404 O O . SER A 1 210 ? -27.512 27.011 -10.165 1.000 43.057 189 SER A O 1
ATOM 1407 N N . GLY A 1 211 ? -29.270 25.890 -10.996 1.000 35.238 190 GLY A N 1
ATOM 1408 C CA . GLY A 1 211 ? -28.722 24.539 -10.797 1.000 40.913 190 GLY A CA 1
ATOM 1409 C C . GLY A 1 211 ? -28.664 24.106 -9.340 1.000 38.926 190 GLY A C 1
ATOM 1410 O O . 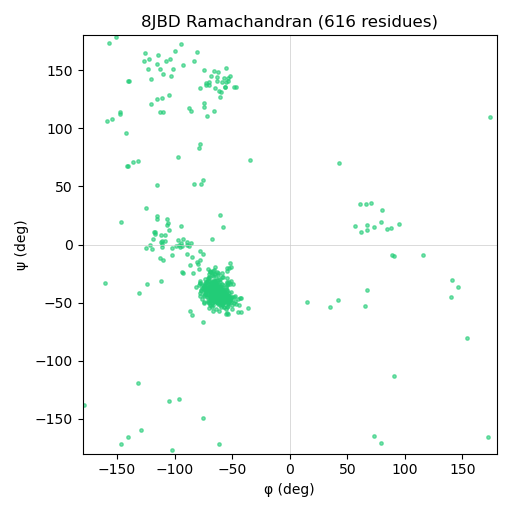GLY A 1 211 ? -29.236 24.783 -8.509 1.000 48.089 190 GLY A O 1
ATOM 1411 N N . SER A 1 212 ? -27.907 23.045 -9.051 1.000 45.571 191 SER A N 1
ATOM 1412 C CA . SER A 1 212 ? -27.963 22.209 -7.814 1.000 55.600 191 SER A CA 1
ATOM 1413 C C . SER A 1 212 ? -28.113 23.027 -6.521 1.000 52.698 191 SER A C 1
ATOM 1414 O O . SER A 1 212 ? -29.050 22.720 -5.783 1.000 60.221 191 SER A O 1
ATOM 1417 N N . VAL A 1 213 ? -27.194 23.956 -6.217 1.000 53.700 192 VAL A N 1
ATOM 1418 C CA . VAL A 1 213 ? -27.154 24.684 -4.909 1.000 50.214 192 VAL A CA 1
ATOM 1419 C C . VAL A 1 213 ? -27.367 26.189 -5.119 1.000 44.591 192 VAL A C 1
ATOM 1420 O O . VAL A 1 213 ? -27.251 26.932 -4.156 1.000 48.081 192 VAL A O 1
ATOM 1424 N N . GLY A 1 214 ? -27.730 26.628 -6.322 1.000 48.379 193 GLY A N 1
ATOM 1425 C CA . GLY A 1 214 ? -28.090 28.040 -6.580 1.000 51.318 193 GLY A CA 1
ATOM 1426 C C . GLY A 1 214 ? -26.906 28.939 -6.934 1.000 47.819 193 GLY A C 1
ATOM 1427 O O . GLY A 1 214 ? -27.122 30.166 -6.958 1.000 45.996 193 GLY A O 1
ATOM 1428 N N . ASN A 1 215 ? -25.732 28.373 -7.264 1.000 48.902 194 ASN A N 1
ATOM 1429 C CA . ASN A 1 215 ? -24.453 29.116 -7.493 1.000 52.472 194 ASN A CA 1
ATOM 1430 C C . ASN A 1 215 ? -24.013 29.068 -8.961 1.000 52.188 194 ASN A C 1
ATOM 1431 O O . ASN A 1 215 ? -22.899 29.523 -9.251 1.000 52.766 194 ASN A O 1
ATOM 1436 N N . TYR A 1 216 ? -24.864 28.551 -9.846 1.000 51.808 195 TYR A N 1
ATOM 1437 C CA . TYR A 1 216 ? -24.726 28.574 -11.319 1.000 47.229 195 TYR A CA 1
ATOM 1438 C C . TYR A 1 216 ? -23.528 27.709 -11.757 1.000 53.781 195 TYR A C 1
ATOM 1439 O O . TYR A 1 216 ? -23.144 27.796 -12.944 1.000 49.432 195 TYR A O 1
ATOM 1448 N N . ALA A 1 217 ? -22.973 26.883 -10.857 1.000 49.749 196 ALA A N 1
ATOM 1449 C CA . ALA A 1 217 ? -21.837 25.968 -11.140 1.000 50.802 196 ALA A CA 1
ATOM 1450 C C . ALA A 1 217 ? -22.033 25.255 -12.488 1.000 52.136 196 ALA A C 1
ATOM 1451 O O . ALA A 1 217 ? -21.085 25.255 -13.277 1.000 56.854 196 ALA A O 1
ATOM 1453 N N . HIS A 1 218 ? -23.235 24.729 -12.754 1.000 53.964 197 HIS A N 1
ATOM 1454 C CA . HIS A 1 218 ? -23.573 23.873 -13.927 1.000 56.724 197 HIS A CA 1
ATOM 1455 C C . HIS A 1 218 ? -24.518 24.604 -14.886 1.000 54.308 197 HIS A C 1
ATOM 1456 O O . HIS A 1 218 ? -24.946 23.973 -15.886 1.000 54.961 197 HIS A O 1
ATOM 1463 N N . VAL A 1 219 ? -24.881 25.863 -14.623 1.000 47.142 198 VAL A N 1
ATOM 1464 C CA . VAL A 1 219 ? -25.745 26.585 -15.599 1.000 45.813 198 VAL A CA 1
ATOM 1465 C C . VAL A 1 219 ? -25.404 28.060 -15.584 1.000 46.787 198 VAL A C 1
ATOM 1466 O O . VAL A 1 219 ? -25.611 28.758 -14.598 1.000 63.217 198 VAL A O 1
ATOM 1470 N N . PRO A 1 220 ? -24.828 28.568 -16.686 1.000 53.636 199 PRO A N 1
ATOM 1471 C CA . PRO A 1 220 ? -24.387 29.956 -16.728 1.000 57.204 199 PRO A CA 1
ATOM 1472 C C . PRO A 1 220 ? -25.561 30.921 -16.574 1.000 47.232 199 PRO A C 1
ATOM 1473 O O . PRO A 1 220 ? -26.616 30.731 -17.182 1.000 45.964 199 PRO A O 1
ATOM 1477 N N . PRO A 1 221 ? -25.344 32.023 -15.821 1.000 44.355 200 PRO A N 1
ATOM 1478 C CA . PRO A 1 221 ? -26.381 32.996 -15.484 1.000 48.659 200 PRO A CA 1
ATOM 1479 C C . PRO A 1 221 ? -27.216 33.552 -16.643 1.000 47.588 200 PRO A C 1
ATOM 1480 O O . PRO A 1 221 ? -28.260 34.108 -16.372 1.000 49.982 200 PRO A O 1
ATOM 1484 N N . GLU A 1 222 ? -26.709 33.433 -17.869 1.000 46.297 201 GLU A N 1
ATOM 1485 C CA . GLU A 1 222 ? -27.350 33.931 -19.115 1.000 48.486 201 GLU A CA 1
ATOM 1486 C C . GLU A 1 222 ? -28.584 33.070 -19.414 1.000 44.544 201 GLU A C 1
ATOM 1487 O O . GLU A 1 222 ? -29.484 33.542 -20.101 1.000 48.078 201 GLU A O 1
ATOM 1493 N N . VAL A 1 223 ? -28.581 31.808 -18.983 1.000 41.150 202 VAL A N 1
ATOM 1494 C CA . VAL A 1 223 ? -29.734 30.895 -19.191 1.000 42.813 202 VAL A CA 1
ATOM 1495 C C . VAL A 1 223 ? -30.913 31.472 -18.408 1.000 37.123 202 VAL A C 1
ATOM 1496 O O . VAL A 1 223 ? -31.928 31.836 -19.025 1.000 39.540 202 VAL A O 1
ATOM 1500 N N . GLU A 1 224 ? -30.710 31.694 -17.119 1.000 37.808 203 GLU A N 1
ATOM 1501 C CA . GLU A 1 224 ? -31.717 32.277 -16.189 1.000 38.895 203 GLU A CA 1
ATOM 1502 C C . GLU A 1 224 ? -32.152 33.659 -16.693 1.000 39.444 203 GLU A C 1
ATOM 1503 O O . GLU A 1 224 ? -33.391 33.919 -16.775 1.000 37.911 203 GLU A O 1
ATOM 1509 N N . ALA A 1 225 ? -31.201 34.516 -17.094 1.000 40.249 204 ALA A N 1
ATOM 1510 C CA . ALA A 1 225 ? -31.526 35.894 -17.549 1.000 37.199 204 ALA A CA 1
ATOM 1511 C C . ALA A 1 225 ? -32.409 35.812 -18.786 1.000 39.292 204 ALA A C 1
ATOM 1512 O O . ALA A 1 225 ? -33.399 36.530 -18.809 1.000 41.759 204 ALA A O 1
ATOM 1514 N N . HIS A 1 226 ? -32.100 34.917 -19.744 1.000 41.838 205 HIS A N 1
ATOM 1515 C CA . HIS A 1 226 ? -32.859 34.771 -21.023 1.000 39.692 205 HIS A CA 1
ATOM 1516 C C . HIS A 1 226 ? -34.272 34.209 -20.754 1.000 35.425 205 HIS A C 1
ATOM 1517 O O . HIS A 1 226 ? -35.274 34.745 -21.309 1.000 38.545 205 HIS A O 1
ATOM 1524 N N . VAL A 1 227 ? -34.384 33.157 -19.952 1.000 34.463 206 VAL A N 1
ATOM 1525 C CA . VAL A 1 227 ? -35.719 32.576 -19.582 1.000 39.429 206 VAL A CA 1
ATOM 1526 C C . VAL A 1 227 ? -36.557 33.613 -18.812 1.000 35.441 206 VAL A C 1
ATOM 1527 O O . VAL A 1 227 ? -37.757 33.716 -19.083 1.000 33.834 206 VAL A O 1
ATOM 1531 N N . ALA A 1 228 ? -35.969 34.299 -17.834 1.000 34.263 207 ALA A N 1
ATOM 1532 C CA . ALA A 1 228 ? -36.646 35.385 -17.094 1.000 38.749 207 ALA A CA 1
ATOM 1533 C C . ALA A 1 228 ? -37.266 36.367 -18.089 1.000 40.029 207 ALA A C 1
ATOM 1534 O O . ALA A 1 228 ? -38.522 36.641 -18.054 1.000 35.023 207 ALA A O 1
ATOM 1536 N N . SER A 1 229 ? -36.439 36.895 -18.982 1.000 37.053 208 SER A N 1
ATOM 1537 C CA . SER A 1 229 ? -36.890 37.949 -19.933 1.000 38.954 208 SER A CA 1
ATOM 1538 C C . SER A 1 229 ? -38.006 37.379 -20.823 1.000 36.407 208 SER A C 1
ATOM 1539 O O . SER A 1 229 ? -39.055 38.059 -21.048 1.000 38.226 208 SER A O 1
ATOM 1542 N N . ARG A 1 230 ? -37.856 36.141 -21.273 1.000 36.785 209 ARG A N 1
ATOM 1543 C CA . ARG A 1 230 ? -38.883 35.508 -22.145 1.000 40.631 209 ARG A CA 1
ATOM 1544 C C . ARG A 1 230 ? -40.165 35.277 -21.346 1.000 40.243 209 ARG A C 1
ATOM 1545 O O . ARG A 1 230 ? -41.274 35.382 -21.961 1.000 37.900 209 ARG A O 1
ATOM 1553 N N . LEU A 1 231 ? -40.066 35.027 -20.028 1.000 40.192 210 LEU A N 1
ATOM 1554 C CA . LEU A 1 231 ? -41.288 34.829 -19.185 1.000 41.661 210 LEU A CA 1
ATOM 1555 C C . LEU A 1 231 ? -41.897 36.157 -18.686 1.000 40.210 210 LEU A C 1
ATOM 1556 O O . LEU A 1 231 ? -43.012 36.103 -18.217 1.000 42.238 210 LEU A O 1
ATOM 1561 N N . GLY A 1 232 ? -41.221 37.304 -18.840 1.000 45.809 211 GLY A N 1
ATOM 1562 C CA . GLY A 1 232 ? -41.629 38.619 -18.292 1.000 42.168 211 GLY A CA 1
ATOM 1563 C C . GLY A 1 232 ? -41.274 38.739 -16.808 1.000 42.410 211 GLY A C 1
ATOM 1564 O O . GLY A 1 232 ? -41.840 39.566 -16.122 1.000 40.855 211 GLY A O 1
ATOM 1565 N N . LEU A 1 233 ? -40.361 37.913 -16.330 1.000 39.310 212 LEU A N 1
ATOM 1566 C CA . LEU A 1 233 ? -39.882 37.892 -14.939 1.000 36.911 212 LEU A CA 1
ATOM 1567 C C . LEU A 1 233 ? -38.519 38.590 -14.900 1.000 36.818 212 LEU A C 1
ATOM 1568 O O . LEU A 1 233 ? -38.018 38.977 -15.942 1.000 43.805 212 LEU A O 1
ATOM 1573 N N . ARG A 1 234 ? -37.889 38.621 -13.735 1.000 36.833 213 ARG A N 1
ATOM 1574 C CA . ARG A 1 234 ? -36.478 39.021 -13.574 1.000 37.057 213 ARG A CA 1
ATOM 1575 C C . ARG A 1 234 ? -35.760 37.844 -12.923 1.000 39.537 213 ARG A C 1
ATOM 1576 O O . ARG A 1 234 ? -36.402 36.995 -12.311 1.000 37.553 213 ARG A O 1
ATOM 1584 N N . PRO A 1 235 ? -34.418 37.749 -13.035 1.000 39.385 214 PRO A N 1
ATOM 1585 C CA . PRO A 1 235 ? -33.666 36.735 -12.311 1.000 38.396 214 PRO A CA 1
ATOM 1586 C C . PRO A 1 235 ? -33.900 36.821 -10.797 1.000 41.517 214 PRO A C 1
ATOM 1587 O O . PRO A 1 235 ? -33.954 37.908 -10.277 1.000 40.919 214 PRO A O 1
ATOM 1591 N N . GLU A 1 236 ? -33.956 35.670 -10.130 1.000 40.203 215 GLU A N 1
ATOM 1592 C CA . GLU A 1 236 ? -33.897 35.588 -8.661 1.000 35.062 215 GLU A CA 1
ATOM 1593 C C . GLU A 1 236 ? -32.460 35.905 -8.273 1.000 42.285 215 GLU A C 1
ATOM 1594 O O . GLU A 1 236 ? -31.564 35.079 -8.476 1.000 39.282 215 GLU A O 1
ATOM 1600 N N . PRO A 1 237 ? -32.213 37.072 -7.644 1.000 39.133 216 PRO A N 1
ATOM 1601 C CA . PRO A 1 237 ? -30.848 37.532 -7.421 1.000 43.215 216 PRO A CA 1
ATOM 1602 C C . PRO A 1 237 ? -30.072 36.604 -6.475 1.000 45.560 216 PRO A C 1
ATOM 1603 O O . PRO A 1 237 ? -28.835 36.574 -6.534 1.000 42.467 216 PRO A O 1
ATOM 1607 N N . LEU A 1 238 ? -30.769 35.875 -5.610 1.000 41.140 217 LEU A N 1
ATOM 1608 C CA . LEU A 1 238 ? -30.088 34.815 -4.837 1.000 43.960 217 LEU A CA 1
ATOM 1609 C C . LEU A 1 238 ? -31.076 33.736 -4.411 1.000 41.375 217 LEU A C 1
ATOM 1610 O O . LEU A 1 238 ? -31.887 33.979 -3.500 1.000 44.743 217 LEU A O 1
ATOM 1615 N N . SER A 1 239 ? -30.972 32.578 -5.042 1.000 40.409 218 SER A N 1
ATOM 1616 C CA . SER A 1 239 ? -31.749 31.361 -4.720 1.000 40.715 218 SER A CA 1
ATOM 1617 C C . SER A 1 239 ? -30.831 30.411 -3.969 1.000 43.280 218 SER A C 1
ATOM 1618 O O . SER A 1 239 ? -29.612 30.550 -4.110 1.000 42.769 218 SER A O 1
ATOM 1621 N N . THR A 1 240 ? -31.402 29.464 -3.233 1.000 36.467 219 THR A N 1
ATOM 1622 C CA . THR A 1 240 ? -30.692 28.219 -2.846 1.000 36.425 219 THR A CA 1
ATOM 1623 C C . THR A 1 240 ? -31.104 27.158 -3.875 1.000 35.949 219 THR A C 1
ATOM 1624 O O . THR A 1 240 ? -31.204 27.484 -5.087 1.000 36.665 219 THR A O 1
ATOM 1628 N N . GLN A 1 241 ? -31.465 25.976 -3.403 1.000 36.200 220 GLN A N 1
ATOM 1629 C CA . GLN A 1 241 ? -32.187 24.970 -4.211 1.000 41.288 220 GLN A CA 1
ATOM 1630 C C . GLN A 1 241 ? -33.541 25.554 -4.579 1.000 35.936 220 GLN A C 1
ATOM 1631 O O . GLN A 1 241 ? -34.073 25.159 -5.625 1.000 38.895 220 GLN A O 1
ATOM 1637 N N . VAL A 1 242 ? -34.081 26.435 -3.728 1.000 35.731 221 VAL A N 1
ATOM 1638 C CA . VAL A 1 242 ? -35.478 26.956 -3.880 1.000 34.307 221 VAL A CA 1
ATOM 1639 C C . VAL A 1 242 ? -35.489 28.492 -3.876 1.000 30.924 221 VAL A C 1
ATOM 1640 O O . VAL A 1 242 ? -34.549 29.122 -3.401 1.000 36.763 221 VAL A O 1
ATOM 1644 N N . VAL A 1 243 ? -36.533 29.079 -4.433 1.000 29.159 222 VAL A N 1
ATOM 1645 C CA . VAL A 1 243 ? -36.855 30.518 -4.250 1.000 30.016 222 VAL A CA 1
ATOM 1646 C C . VAL A 1 243 ? -37.197 30.741 -2.787 1.000 33.146 222 VAL A C 1
ATOM 1647 O O . VAL A 1 243 ? -37.940 29.956 -2.220 1.000 29.696 222 VAL A O 1
ATOM 1651 N N . PRO A 1 244 ? -36.676 31.789 -2.113 1.000 33.269 223 PRO A N 1
ATOM 1652 C CA . PRO A 1 244 ? -37.058 32.032 -0.727 1.000 33.840 223 PRO A CA 1
ATOM 1653 C C . PRO A 1 244 ? -38.586 32.248 -0.556 1.000 29.850 223 PRO A C 1
ATOM 1654 O O . PRO A 1 244 ? -39.213 32.918 -1.353 1.000 25.259 223 PRO A O 1
ATOM 1658 N N . ARG A 1 245 ? -39.144 31.683 0.515 1.000 26.516 224 ARG A N 1
ATOM 1659 C CA . ARG A 1 245 ? -40.623 31.598 0.734 1.000 26.240 224 ARG A CA 1
ATOM 1660 C C . ARG A 1 245 ? -41.156 32.841 1.479 1.000 26.271 224 ARG A C 1
ATOM 1661 O O . ARG A 1 245 ? -42.388 32.944 1.649 1.000 27.464 224 ARG A O 1
ATOM 1669 N N . ASP A 1 246 ? -40.333 33.848 1.812 1.000 28.472 225 ASP A N 1
ATOM 1670 C CA . ASP A 1 246 ? -40.917 35.157 2.230 1.000 26.618 225 ASP A CA 1
ATOM 1671 C C . ASP A 1 246 ? -41.617 35.771 1.015 1.000 27.264 225 ASP A C 1
ATOM 1672 O O . ASP A 1 246 ? -42.566 36.508 1.174 1.000 27.383 225 ASP A O 1
ATOM 1677 N N . ARG A 1 247 ? -41.192 35.445 -0.197 1.000 29.971 226 ARG A N 1
ATOM 1678 C CA . ARG A 1 247 ? -41.846 35.971 -1.424 1.000 28.325 226 ARG A CA 1
ATOM 1679 C C . ARG A 1 247 ? -43.279 35.433 -1.476 1.000 29.756 226 ARG A C 1
ATOM 1680 O O . ARG A 1 247 ? -44.218 36.259 -1.651 1.000 30.223 226 ARG A O 1
ATOM 1688 N N . HIS A 1 248 ? -43.469 34.119 -1.260 1.000 28.599 227 HIS A N 1
ATOM 1689 C CA . HIS A 1 248 ? -44.812 33.469 -1.287 1.000 29.541 227 HIS A CA 1
ATOM 1690 C C . HIS A 1 248 ? -45.662 34.015 -0.134 1.000 27.322 227 HIS A C 1
ATOM 1691 O O . HIS A 1 248 ? -46.856 34.257 -0.342 1.000 27.496 227 HIS A O 1
ATOM 1698 N N . ALA A 1 249 ? -45.048 34.281 1.015 1.000 25.219 228 ALA A N 1
ATOM 1699 C CA . ALA A 1 249 ? -45.789 34.678 2.235 1.000 25.632 228 ALA A CA 1
ATOM 1700 C C . ALA A 1 249 ? -46.276 36.114 2.045 1.000 29.054 228 ALA A C 1
ATOM 1701 O O . ALA A 1 249 ? -47.419 36.409 2.437 1.000 26.317 228 ALA A O 1
ATOM 1703 N N . GLU A 1 250 ? -45.506 36.945 1.330 1.000 28.832 229 GLU A N 1
ATOM 1704 C CA . GLU A 1 250 ? -45.954 38.332 1.029 1.000 28.793 229 GLU A CA 1
ATOM 1705 C C . GLU A 1 250 ? -47.205 38.267 0.152 1.000 26.693 229 GLU A C 1
ATOM 1706 O O . GLU A 1 250 ? -48.135 39.077 0.348 1.000 26.491 229 GLU A O 1
ATOM 1712 N N . VAL A 1 251 ? -47.239 37.341 -0.802 1.000 26.819 230 VAL A N 1
ATOM 1713 C CA . VAL A 1 251 ? -48.424 37.191 -1.699 1.000 25.772 230 VAL A CA 1
ATOM 1714 C C . VAL A 1 251 ? -49.644 36.807 -0.850 1.000 25.443 230 VAL A C 1
ATOM 1715 O O . VAL A 1 251 ? -50.701 37.462 -0.984 1.000 25.860 230 VAL A O 1
ATOM 1719 N N . MET A 1 252 ? -49.514 35.793 0.018 1.000 25.623 231 MET A N 1
ATOM 1720 C CA . MET A 1 252 ? -50.658 35.215 0.785 1.000 25.538 231 MET A CA 1
ATOM 1721 C C . MET A 1 252 ? -51.146 36.257 1.787 1.000 25.722 231 MET A C 1
ATOM 1722 O O . MET A 1 252 ? -52.365 36.362 2.012 1.000 27.896 231 MET A O 1
ATOM 1727 N N . ALA A 1 253 ? -50.227 37.082 2.282 1.000 25.366 232 ALA A N 1
ATOM 1728 C CA . ALA A 1 253 ? -50.528 38.147 3.252 1.000 26.133 232 ALA A CA 1
ATOM 1729 C C . ALA A 1 253 ? -51.294 39.266 2.528 1.000 26.024 232 ALA A C 1
ATOM 1730 O O . ALA A 1 253 ? -52.317 39.745 3.081 1.000 27.015 232 ALA A O 1
ATOM 1732 N N . ALA A 1 254 ? -50.850 39.667 1.335 1.000 23.240 233 ALA A N 1
ATOM 1733 C CA . ALA A 1 254 ? -51.609 40.650 0.536 1.000 24.346 233 ALA A CA 1
ATOM 1734 C C . ALA A 1 254 ? -53.049 40.125 0.311 1.000 28.744 233 ALA A C 1
ATOM 1735 O O . ALA A 1 254 ? -54.010 40.920 0.433 1.000 28.123 233 ALA A O 1
ATOM 1737 N N . LEU A 1 255 ? -53.223 38.841 -0.010 1.000 27.088 234 LEU A N 1
ATOM 1738 C CA . LEU A 1 255 ? -54.576 38.294 -0.303 1.000 28.000 234 LEU A CA 1
ATOM 1739 C C . LEU A 1 255 ? -55.435 38.271 0.981 1.000 27.828 234 LEU A C 1
ATOM 1740 O O . LEU A 1 255 ? -56.652 38.485 0.892 1.000 25.845 234 LEU A O 1
ATOM 1745 N N . ALA A 1 256 ? -54.846 37.996 2.142 1.000 24.888 235 ALA A N 1
ATOM 1746 C CA . ALA A 1 256 ? -55.598 37.947 3.412 1.000 27.444 235 ALA A CA 1
ATOM 1747 C C . ALA A 1 256 ? -56.025 39.360 3.814 1.000 27.399 235 ALA A C 1
ATOM 1748 O O . ALA A 1 256 ? -57.157 39.488 4.257 1.000 25.594 235 ALA A O 1
ATOM 1750 N N . ILE A 1 257 ? -55.201 40.388 3.612 1.000 27.706 236 ILE A N 1
ATOM 1751 C CA . ILE A 1 257 ? -55.619 41.794 3.925 1.000 26.504 236 ILE A CA 1
ATOM 1752 C C . ILE A 1 257 ? -56.749 42.176 2.954 1.000 26.843 236 ILE A C 1
ATOM 1753 O O . ILE A 1 257 ? -57.815 42.663 3.402 1.000 23.560 236 ILE A O 1
ATOM 1758 N N . LEU A 1 258 ? -56.590 41.837 1.684 1.000 26.040 237 LEU A N 1
ATOM 1759 C CA . LEU A 1 258 ? -57.646 42.082 0.658 1.000 27.807 237 LEU A CA 1
ATOM 1760 C C . LEU A 1 258 ? -58.975 41.461 1.104 1.000 27.887 237 LEU A C 1
ATOM 1761 O O . LEU A 1 258 ? -60.040 42.136 0.969 1.000 27.338 237 LEU A O 1
ATOM 1766 N N . GLY A 1 259 ? -58.921 40.219 1.594 1.000 28.731 238 GLY A N 1
ATOM 1767 C CA . GLY A 1 259 ? -60.102 39.471 2.051 1.000 28.305 238 GLY A CA 1
ATOM 1768 C C . GLY A 1 259 ? -60.803 40.231 3.152 1.000 25.636 238 GLY A C 1
ATOM 1769 O O . GLY A 1 259 ? -62.045 40.257 3.173 1.000 25.875 238 GLY A O 1
ATOM 1770 N N . GLY A 1 260 ? -60.028 40.847 4.023 1.000 25.551 239 GLY A N 1
ATOM 1771 C CA . GLY A 1 260 ? -60.562 41.695 5.110 1.000 29.665 239 GLY A CA 1
ATOM 1772 C C . GLY A 1 260 ? -61.316 42.899 4.551 1.000 28.089 239 GLY A C 1
ATOM 1773 O O . GLY A 1 260 ? -62.364 43.217 5.057 1.000 29.975 239 GLY A O 1
ATOM 1774 N N . ASN A 1 261 ? -60.790 43.544 3.508 1.000 27.413 240 ASN A N 1
ATOM 1775 C CA . ASN A 1 261 ? -61.417 44.725 2.861 1.000 26.688 240 ASN A CA 1
ATO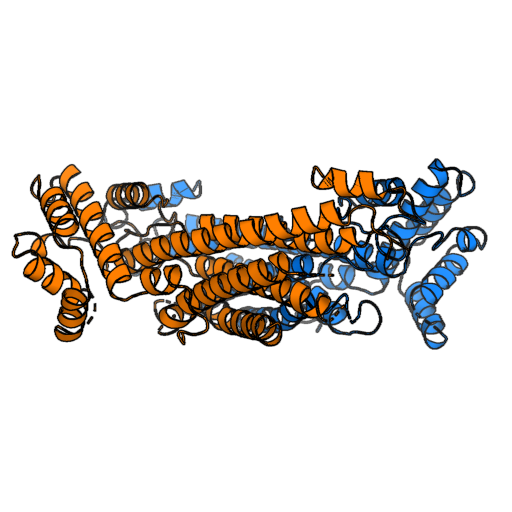M 1776 C C . ASN A 1 261 ? -62.683 44.264 2.141 1.000 27.788 240 ASN A C 1
ATOM 1777 O O . ASN A 1 261 ? -63.690 44.942 2.285 1.000 25.913 240 ASN A O 1
ATOM 1782 N N . ILE A 1 262 ? -62.645 43.088 1.484 1.000 28.189 241 ILE A N 1
ATOM 1783 C CA . ILE A 1 262 ? -63.858 42.480 0.874 1.000 26.879 241 ILE A CA 1
ATOM 1784 C C . ILE A 1 262 ? -64.912 42.263 1.964 1.000 29.734 241 ILE A C 1
ATOM 1785 O O . ILE A 1 262 ? -66.078 42.645 1.712 1.000 28.882 241 ILE A O 1
ATOM 1790 N N . GLU A 1 263 ? -64.529 41.613 3.078 1.000 28.223 242 GLU A N 1
ATOM 1791 C CA . GLU A 1 263 ? -65.390 41.318 4.263 1.000 29.198 242 GLU A CA 1
ATOM 1792 C C . GLU A 1 263 ? -65.988 42.628 4.804 1.000 28.576 242 GLU A C 1
ATOM 1793 O O . GLU A 1 263 ? -67.174 42.663 5.167 1.000 28.341 242 GLU A O 1
ATOM 1799 N N . ARG A 1 264 ? -65.154 43.644 5.004 1.000 29.809 243 ARG A N 1
ATOM 1800 C CA . ARG A 1 264 ? -65.595 44.945 5.546 1.000 31.034 243 ARG A CA 1
ATOM 1801 C C . ARG A 1 264 ? -66.739 45.491 4.679 1.000 31.228 243 ARG A C 1
ATOM 1802 O O . ARG A 1 264 ? -67.740 45.930 5.249 1.000 30.937 243 ARG A O 1
ATOM 1810 N N . VAL A 1 265 ? -66.646 45.414 3.345 1.000 30.513 244 VAL A N 1
ATOM 1811 C CA . VAL A 1 265 ? -67.745 45.923 2.465 1.000 31.085 244 VAL A CA 1
ATOM 1812 C C . VAL A 1 265 ? -68.998 45.082 2.718 1.000 31.851 244 VAL A C 1
ATOM 1813 O O . VAL A 1 265 ? -70.056 45.667 2.880 1.000 28.048 244 VAL A O 1
ATOM 1817 N N . ALA A 1 266 ? -68.874 43.766 2.718 1.000 32.219 245 ALA A N 1
ATOM 1818 C CA . ALA A 1 266 ? -70.023 42.851 2.877 1.000 36.858 245 ALA A CA 1
ATOM 1819 C C . ALA A 1 266 ? -70.717 43.132 4.213 1.000 38.078 245 ALA A C 1
ATOM 1820 O O . ALA A 1 266 ? -71.918 43.285 4.218 1.000 37.718 245 ALA A O 1
ATOM 1822 N N . VAL A 1 267 ? -69.978 43.242 5.308 1.000 39.945 246 VAL A N 1
ATOM 1823 C CA . VAL A 1 267 ? -70.553 43.527 6.656 1.000 39.050 246 VAL A CA 1
ATOM 1824 C C . VAL A 1 267 ? -71.262 44.891 6.669 1.000 41.487 246 VAL A C 1
ATOM 1825 O O . VAL A 1 267 ? -72.383 44.963 7.172 1.000 44.992 246 VAL A O 1
ATOM 1829 N N . GLU A 1 268 ? -70.629 45.954 6.181 1.000 44.631 247 GLU A N 1
ATOM 1830 C CA . GLU A 1 268 ? -71.225 47.315 6.173 1.000 48.211 247 GLU A CA 1
ATOM 1831 C C . GLU A 1 268 ? -72.425 47.340 5.200 1.000 48.178 247 GLU A C 1
ATOM 1832 O O . GLU A 1 268 ? -73.330 48.103 5.435 1.000 50.356 247 GLU A O 1
ATOM 1838 N N . LEU A 1 269 ? -72.483 46.494 4.183 1.000 47.801 248 LEU A N 1
ATOM 1839 C CA . LEU A 1 269 ? -73.670 46.420 3.284 1.000 56.987 248 LEU A CA 1
ATOM 1840 C C . LEU A 1 269 ? -74.795 45.655 4.007 1.000 63.997 248 LEU A C 1
ATOM 1841 O O . LEU A 1 269 ? -75.948 46.078 3.858 1.000 69.729 248 LEU A O 1
ATOM 1846 N N . ARG A 1 270 ? -74.492 44.572 4.744 1.000 62.351 249 ARG A N 1
ATOM 1847 C CA . ARG A 1 270 ? -75.499 43.764 5.494 1.000 72.061 249 ARG A CA 1
ATOM 1848 C C . ARG A 1 270 ? -76.440 44.729 6.226 1.000 78.944 249 ARG A C 1
ATOM 1849 O O . ARG A 1 270 ? -77.650 44.562 6.098 1.000 76.207 249 ARG A O 1
ATOM 1857 N N . HIS A 1 271 ? -75.890 45.736 6.911 1.000 79.239 250 HIS A N 1
ATOM 1858 C CA . HIS A 1 271 ? -76.635 46.829 7.598 1.000 89.595 250 HIS A CA 1
ATOM 1859 C C . HIS A 1 271 ? -77.522 47.586 6.590 1.000 86.417 250 HIS A C 1
ATOM 1860 O O . HIS A 1 271 ? -77.042 48.573 6.000 1.000 84.993 250 HIS A O 1
ATOM 1867 N N . GLY A 1 302 ? -74.640 35.773 -1.762 1.000 60.750 281 GLY A N 1
ATOM 1868 C CA . GLY A 1 302 ? -74.422 37.215 -1.521 1.000 62.840 281 GLY A CA 1
ATOM 1869 C C . GLY A 1 302 ? -73.221 37.475 -0.625 1.000 60.956 281 GLY A C 1
ATOM 1870 O O . GLY A 1 302 ? -72.087 37.130 -0.996 1.000 60.789 281 GLY A O 1
ATOM 1871 N N . LEU A 1 303 ? -73.474 37.980 0.573 1.000 62.168 282 LEU A N 1
ATOM 1872 C CA . LEU A 1 303 ? -72.468 38.523 1.511 1.000 57.469 282 LEU A CA 1
ATOM 1873 C C . LEU A 1 303 ? -71.958 37.459 2.496 1.000 60.237 282 LEU A C 1
ATOM 1874 O O . LEU A 1 303 ? -70.841 37.618 3.018 1.000 71.800 282 LEU A O 1
ATOM 1879 N N . GLU A 1 304 ? -72.725 36.408 2.768 1.000 49.806 283 GLU A N 1
ATOM 1880 C CA . GLU A 1 304 ? -72.267 35.246 3.572 1.000 53.099 283 GLU A CA 1
ATOM 1881 C C . GLU A 1 304 ? -71.098 34.594 2.831 1.000 51.223 283 GLU A C 1
ATOM 1882 O O . GLU A 1 304 ? -70.145 34.076 3.474 1.000 52.883 283 GLU A O 1
ATOM 1888 N N . ASN A 1 305 ? -71.197 34.626 1.513 1.000 40.884 284 ASN A N 1
ATOM 1889 C CA . ASN A 1 305 ? -70.171 34.132 0.593 1.000 42.041 284 ASN A CA 1
ATOM 1890 C C . ASN A 1 305 ? -68.850 34.914 0.747 1.000 38.138 284 ASN A C 1
ATOM 1891 O O . ASN A 1 305 ? -67.778 34.266 0.814 1.000 46.482 284 ASN A O 1
ATOM 1896 N N . LEU A 1 306 ? -68.894 36.242 0.718 1.000 33.905 285 LEU A N 1
ATOM 1897 C CA . LEU A 1 306 ? -67.683 37.110 0.728 1.000 32.636 285 LEU A CA 1
ATOM 1898 C C . LEU A 1 306 ? -66.974 36.999 2.095 1.000 31.058 285 LEU A C 1
ATOM 1899 O O . LEU A 1 306 ? -65.783 36.773 2.147 1.000 30.948 285 LEU A O 1
ATOM 1904 N N . THR A 1 307 ? -67.748 36.954 3.155 1.000 28.446 286 THR A N 1
ATOM 1905 C CA . THR A 1 307 ? -67.335 36.733 4.577 1.000 30.555 286 THR A CA 1
ATOM 1906 C C . THR A 1 307 ? -66.631 35.369 4.705 1.000 30.279 286 THR A C 1
ATOM 1907 O O . THR A 1 307 ? -65.480 35.328 5.184 1.000 29.368 286 THR A O 1
ATOM 1911 N N . GLY A 1 308 ? -67.239 34.322 4.135 1.000 29.580 287 GLY A N 1
ATOM 1912 C CA . GLY A 1 308 ? -66.702 32.961 4.030 1.000 29.603 287 GLY A CA 1
ATOM 1913 C C . GLY A 1 308 ? -65.334 32.939 3.388 1.000 28.856 287 GLY A C 1
ATOM 1914 O O . GLY A 1 308 ? -64.396 32.344 3.991 1.000 29.320 287 GLY A O 1
ATOM 1915 N N . VAL A 1 309 ? -65.186 33.610 2.246 1.000 28.555 288 VAL A N 1
ATOM 1916 C CA . VAL A 1 309 ? -63.879 33.660 1.515 1.000 26.989 288 VAL A CA 1
ATOM 1917 C C . VAL A 1 309 ? -62.831 34.335 2.414 1.000 25.055 288 VAL A C 1
ATOM 1918 O O . VAL A 1 309 ? -61.713 33.804 2.522 1.000 25.766 288 VAL A O 1
ATOM 1922 N N . ALA A 1 310 ? -63.191 35.379 3.148 1.000 22.587 289 ALA A N 1
ATOM 1923 C CA . ALA A 1 310 ? -62.222 36.109 3.994 1.000 23.021 289 ALA A CA 1
ATOM 1924 C C . ALA A 1 310 ? -61.673 35.152 5.060 1.000 22.516 289 ALA A C 1
ATOM 1925 O O . ALA A 1 310 ? -60.481 35.193 5.354 1.000 28.765 289 ALA A O 1
ATOM 1927 N N . ARG A 1 311 ? -62.508 34.280 5.623 1.000 26.410 290 ARG A N 1
ATOM 1928 C CA . ARG A 1 311 ? -62.070 33.323 6.668 1.000 25.058 290 ARG A CA 1
ATOM 1929 C C . ARG A 1 311 ? -61.094 32.334 6.041 1.000 22.710 290 ARG A C 1
ATOM 1930 O O . ARG A 1 311 ? -60.058 32.126 6.630 1.000 24.757 290 ARG A O 1
ATOM 1938 N N . LEU A 1 312 ? -61.395 31.797 4.856 1.000 23.051 291 LEU A N 1
ATOM 1939 C CA . LEU A 1 312 ? -60.486 30.818 4.214 1.000 24.168 291 LEU A CA 1
ATOM 1940 C C . LEU A 1 312 ? -59.138 31.482 3.881 1.000 25.051 291 LEU A C 1
ATOM 1941 O O . LEU A 1 312 ? -58.117 30.858 4.130 1.000 28.309 291 LEU A O 1
ATOM 1946 N N . LEU A 1 313 ? -59.130 32.717 3.384 1.000 24.543 292 LEU A N 1
ATOM 1947 C CA . LEU A 1 313 ? -57.885 33.443 3.030 1.000 27.026 292 LEU A CA 1
ATOM 1948 C C . LEU A 1 313 ? -57.037 33.647 4.296 1.000 28.303 292 LEU A C 1
ATOM 1949 O O . LEU A 1 313 ? -55.810 33.548 4.194 1.000 27.186 292 LEU A O 1
ATOM 1954 N N . ARG A 1 314 ? -57.645 33.896 5.458 1.000 28.060 293 ARG A N 1
ATOM 1955 C CA . ARG A 1 314 ? -56.861 34.017 6.718 1.000 30.273 293 ARG A CA 1
ATOM 1956 C C . ARG A 1 314 ? -56.288 32.648 7.074 1.000 29.964 293 ARG A C 1
ATOM 1957 O O . ARG A 1 314 ? -55.122 32.580 7.438 1.000 26.011 293 ARG A O 1
ATOM 1965 N N . GLY A 1 315 ? -57.086 31.593 6.949 1.000 28.054 294 GLY A N 1
ATOM 1966 C CA . GLY A 1 315 ? -56.600 30.235 7.251 1.000 31.397 294 GLY A CA 1
ATOM 1967 C C . GLY A 1 315 ? -55.447 29.849 6.343 1.000 29.364 294 GLY A C 1
ATOM 1968 O O . GLY A 1 315 ? -54.411 29.317 6.824 1.000 28.790 294 GLY A O 1
ATOM 1969 N N . TYR A 1 316 ? -55.591 30.093 5.046 1.000 27.962 295 TYR A N 1
ATOM 1970 C CA . TYR A 1 316 ? -54.548 29.682 4.067 1.000 28.015 295 TYR A CA 1
ATOM 1971 C C . TYR A 1 316 ? -53.216 30.419 4.326 1.000 26.062 295 TYR A C 1
ATOM 1972 O O . TYR A 1 316 ? -52.179 29.883 3.974 1.000 28.863 295 TYR A O 1
ATOM 1981 N N . LEU A 1 317 ? -53.224 31.579 4.971 1.000 25.822 296 LEU A N 1
ATOM 1982 C CA . LEU A 1 317 ? -51.988 32.359 5.183 1.000 26.556 296 LEU A CA 1
ATOM 1983 C C . LEU A 1 317 ? -51.078 31.655 6.179 1.000 25.787 296 LEU A C 1
ATOM 1984 O O . LEU A 1 317 ? -49.864 31.831 6.092 1.000 31.601 296 LEU A O 1
ATOM 1989 N N . PHE A 1 318 ? -51.636 30.930 7.132 1.000 28.310 297 PHE A N 1
ATOM 1990 C CA . PHE A 1 318 ? -50.879 30.435 8.308 1.000 29.554 297 PHE A CA 1
ATOM 1991 C C . PHE A 1 318 ? -49.799 29.495 7.820 1.000 27.557 297 PHE A C 1
ATOM 1992 O O . PHE A 1 318 ? -48.639 29.641 8.205 1.000 26.612 297 PHE A O 1
ATOM 2000 N N . PRO A 1 319 ? -50.117 28.514 6.954 1.000 26.698 298 PRO A N 1
ATOM 2001 C CA . PRO A 1 319 ? -49.082 27.635 6.446 1.000 28.444 298 PRO A CA 1
ATOM 2002 C C . PRO A 1 319 ? -48.023 28.378 5.630 1.000 27.101 298 PRO A C 1
ATOM 2003 O O . PRO A 1 319 ? -46.906 27.992 5.726 1.000 31.345 298 PRO A O 1
ATOM 2007 N N . ALA A 1 320 ? -48.380 29.397 4.846 1.000 31.366 299 ALA A N 1
ATOM 2008 C CA . ALA A 1 320 ? -47.363 30.184 4.092 1.000 29.900 299 ALA A CA 1
ATOM 2009 C C . ALA A 1 320 ? -46.396 30.886 5.061 1.000 25.380 299 ALA A C 1
ATOM 2010 O O . ALA A 1 320 ? -45.226 30.869 4.802 1.000 29.485 299 ALA A O 1
ATOM 2012 N N . LEU A 1 321 ? -46.860 31.386 6.195 1.000 24.471 300 LEU A N 1
ATOM 2013 C CA . LEU A 1 321 ? -45.977 31.998 7.228 1.000 26.070 300 LEU A CA 1
ATOM 2014 C C . LEU A 1 321 ? -45.085 30.926 7.862 1.000 27.785 300 LEU A C 1
ATOM 2015 O O . LEU A 1 321 ? -43.879 31.201 8.048 1.000 27.130 300 LEU A O 1
ATOM 2020 N N . GLU A 1 322 ? -45.586 29.714 8.091 1.000 29.499 301 GLU A N 1
ATOM 2021 C CA . GLU A 1 322 ? -44.726 28.611 8.615 1.000 27.146 301 GLU A CA 1
ATOM 2022 C C . GLU A 1 322 ? -43.740 28.174 7.523 1.000 29.488 301 GLU A C 1
ATOM 2023 O O . GLU A 1 322 ? -42.627 27.780 7.865 1.000 30.787 301 GLU A O 1
ATOM 2029 N N . ASP A 1 323 ? -44.084 28.314 6.253 1.000 31.100 302 ASP A N 1
ATOM 2030 C CA . ASP A 1 323 ? -43.233 27.813 5.130 1.000 32.077 302 ASP A CA 1
ATOM 2031 C C . ASP A 1 323 ? -41.958 28.639 4.966 1.000 31.104 302 ASP A C 1
ATOM 2032 O O . ASP A 1 323 ? -40.946 28.101 4.442 1.000 29.279 302 ASP A O 1
ATOM 2037 N N . ILE A 1 324 ? -41.934 29.873 5.466 1.000 32.021 303 ILE A N 1
ATOM 2038 C CA . ILE A 1 324 ? -40.727 30.731 5.299 1.000 30.940 303 ILE A CA 1
ATOM 2039 C C . ILE A 1 324 ? -39.472 30.000 5.821 1.000 32.312 303 ILE A C 1
ATOM 2040 O O . ILE A 1 324 ? -38.484 30.044 5.117 1.000 32.418 303 ILE A O 1
ATOM 2045 N N . ALA A 1 325 ? -39.504 29.353 6.976 1.000 35.133 304 ALA A N 1
ATOM 2046 C CA . ALA A 1 325 ? -38.294 28.925 7.714 1.000 43.325 304 ALA A CA 1
ATOM 2047 C C . ALA A 1 325 ? -37.787 27.529 7.332 1.000 44.643 304 ALA A C 1
ATOM 2048 O O . ALA A 1 325 ? -36.757 27.107 7.842 1.000 64.991 304 ALA A O 1
ATOM 2050 N N . LEU A 1 326 ? -38.412 26.794 6.422 1.000 47.270 305 LEU A N 1
ATOM 2051 C CA . LEU A 1 326 ? -39.055 25.498 6.585 1.000 53.877 305 LEU A CA 1
ATOM 2052 C C . LEU A 1 326 ? -39.201 24.837 5.191 1.000 50.173 305 LEU A C 1
ATOM 2053 O O . LEU A 1 326 ? -39.000 23.620 5.129 1.000 47.894 305 LEU A O 1
ATOM 2058 N N . TRP A 1 327 ? -39.418 25.578 4.093 1.000 44.961 306 TRP A N 1
ATOM 2059 C CA . TRP A 1 327 ? -39.517 25.025 2.704 1.000 54.180 306 TRP A CA 1
ATOM 2060 C C . TRP A 1 327 ? -38.140 24.644 2.079 1.000 47.910 306 TRP A C 1
ATOM 2061 O O . TRP A 1 327 ? -38.029 23.580 1.413 1.000 55.600 306 TRP A O 1
ATOM 2072 N N . HIS A 1 328 ? -37.079 25.405 2.320 1.000 57.308 307 HIS A N 1
ATOM 2073 C CA . HIS A 1 328 ? -35.670 24.904 2.165 1.000 86.277 307 HIS A CA 1
ATOM 2074 C C . HIS A 1 328 ? -35.230 23.991 3.353 1.000 83.548 307 HIS A C 1
ATOM 2075 O O . HIS A 1 328 ? -34.152 24.230 3.933 1.000 62.631 307 HIS A O 1
ATOM 2082 N N . GLU A 1 329 ? -35.995 22.957 3.717 1.000 84.181 308 GLU A N 1
ATOM 2083 C CA . GLU A 1 329 ? -35.665 22.044 4.849 1.000 108.431 308 GLU A CA 1
ATOM 2084 C C . GLU A 1 329 ? -35.164 22.836 6.071 1.000 107.563 308 GLU A C 1
ATOM 2085 O O . GLU A 1 329 ? -35.963 23.620 6.639 1.000 107.392 308 GLU A O 1
ATOM 2091 N N . ASP A 1 331 ? -40.059 19.367 -0.263 1.000 42.765 310 ASP A N 1
ATOM 2092 C CA . ASP A 1 331 ? -41.350 20.088 -0.071 1.000 44.368 310 ASP A CA 1
ATOM 2093 C C . ASP A 1 331 ? -41.944 20.444 -1.432 1.000 50.646 310 ASP A C 1
ATOM 2094 O O . ASP A 1 331 ? -43.171 20.227 -1.618 1.000 56.766 310 ASP A O 1
ATOM 2099 N N . ILE A 1 332 ? -41.137 20.956 -2.360 1.000 43.409 311 ILE A N 1
ATOM 2100 C CA . ILE A 1 332 ? -41.661 21.338 -3.700 1.000 56.087 311 ILE A CA 1
ATOM 2101 C C . ILE A 1 332 ? -42.395 20.106 -4.259 1.000 57.646 311 ILE A C 1
ATOM 2102 O O . ILE A 1 332 ? -43.445 20.233 -4.900 1.000 56.794 311 ILE A O 1
ATOM 2107 N N . SER A 1 333 ? -41.878 18.935 -3.918 1.000 53.874 312 SER A N 1
ATOM 2108 C CA . SER A 1 333 ? -42.159 17.660 -4.607 1.000 56.793 312 SER A CA 1
ATOM 2109 C C . SER A 1 333 ? -42.972 16.699 -3.721 1.000 47.427 312 SER A C 1
ATOM 2110 O O . SER A 1 333 ? -43.813 15.959 -4.257 1.000 49.588 312 SER A O 1
ATOM 2113 N N . HIS A 1 334 ? -42.791 16.754 -2.407 1.000 49.341 313 HIS A N 1
ATOM 2114 C CA . HIS A 1 334 ? -43.364 15.775 -1.440 1.000 55.620 313 HIS A CA 1
ATOM 2115 C C . HIS A 1 334 ? -44.424 16.414 -0.536 1.000 57.042 313 HIS A C 1
ATOM 2116 O O . HIS A 1 334 ? -45.107 15.633 0.201 1.000 61.401 313 HIS A O 1
ATOM 2123 N N . SER A 1 335 ? -44.544 17.753 -0.531 1.000 49.746 314 SER A N 1
ATOM 2124 C CA . SER A 1 335 ? -45.514 18.452 0.362 1.000 45.619 314 SER A CA 1
ATOM 2125 C C . SER A 1 335 ? -46.758 18.914 -0.410 1.000 38.403 314 SER A C 1
ATOM 2126 O O . SER A 1 335 ? -46.671 19.433 -1.533 1.000 45.659 314 SER A O 1
ATOM 2129 N N . SER A 1 336 ? -47.886 18.861 0.270 1.000 37.344 315 SER A N 1
ATOM 2130 C CA . SER A 1 336 ? -49.173 19.370 -0.234 1.000 40.662 315 SER A CA 1
ATOM 2131 C C . SER A 1 336 ? -49.291 20.899 -0.090 1.000 34.078 315 SER A C 1
ATOM 2132 O O . SER A 1 336 ? -50.158 21.429 -0.741 1.000 38.581 315 SER A O 1
ATOM 2135 N N . VAL A 1 337 ? -48.493 21.603 0.705 1.000 28.635 316 VAL A N 1
ATOM 2136 C CA . VAL A 1 337 ? -48.973 22.912 1.228 1.000 29.594 316 VAL A CA 1
ATOM 2137 C C . VAL A 1 337 ? -49.214 23.912 0.058 1.000 29.944 316 VAL A C 1
ATOM 2138 O O . VAL A 1 337 ? -50.279 24.488 -0.029 1.000 29.790 316 VAL A O 1
ATOM 2142 N N . GLU A 1 338 ? -48.278 24.093 -0.853 1.000 26.172 317 GLU A N 1
ATOM 2143 C CA . GLU A 1 338 ? -48.358 25.154 -1.874 1.000 30.303 317 GLU A CA 1
ATOM 2144 C C . GLU A 1 338 ? -49.310 24.728 -2.985 1.000 30.702 317 GLU A C 1
ATOM 2145 O O . GLU A 1 338 ? -49.992 25.622 -3.526 1.000 29.108 317 GLU A O 1
ATOM 2151 N N . ARG A 1 339 ? -49.380 23.434 -3.289 1.000 30.311 318 ARG A N 1
ATOM 2152 C CA . ARG A 1 339 ? -50.331 22.877 -4.301 1.000 35.200 318 ARG A CA 1
ATOM 2153 C C . ARG A 1 339 ? -51.755 23.199 -3.838 1.000 33.160 318 ARG A C 1
ATOM 2154 O O . ARG A 1 339 ? -52.621 23.419 -4.657 1.000 34.463 318 ARG A O 1
ATOM 2162 N N . VAL A 1 340 ? -51.991 23.240 -2.533 1.000 32.875 319 VAL A N 1
ATOM 2163 C CA . VAL A 1 340 ? -53.329 23.603 -2.011 1.000 31.036 319 VAL A CA 1
ATOM 2164 C C . VAL A 1 340 ? -53.441 25.136 -1.918 1.000 30.718 319 VAL A C 1
ATOM 2165 O O . VAL A 1 340 ? -54.346 25.629 -2.531 1.000 27.178 319 VAL A O 1
ATOM 2169 N N . ILE A 1 341 ? -52.606 25.848 -1.143 1.000 27.342 320 ILE A N 1
ATOM 2170 C CA . ILE A 1 341 ? -52.959 27.219 -0.643 1.000 30.281 320 ILE A CA 1
ATOM 2171 C C . ILE A 1 341 ? -52.835 28.274 -1.766 1.000 29.081 320 ILE A C 1
ATOM 2172 O O . ILE A 1 341 ? -53.599 29.213 -1.742 1.000 30.100 320 ILE A O 1
ATOM 2177 N N . LEU A 1 342 ? -51.880 28.158 -2.688 1.000 29.307 321 LEU A N 1
ATOM 2178 C CA . LEU A 1 342 ? -51.625 29.209 -3.704 1.000 32.295 321 LEU A CA 1
ATOM 2179 C C . LEU A 1 342 ? -52.712 29.204 -4.779 1.000 29.322 321 LEU A C 1
ATOM 2180 O O . LEU A 1 342 ? -53.327 30.229 -5.023 1.000 31.638 321 LEU A O 1
ATOM 2185 N N . PRO A 1 343 ? -53.073 28.070 -5.408 1.000 28.941 322 PRO A N 1
ATOM 2186 C CA . PRO A 1 343 ? -54.221 28.064 -6.298 1.000 30.245 322 PRO A CA 1
ATOM 2187 C C . PRO A 1 343 ? -55.513 28.407 -5.550 1.000 32.269 322 PRO A C 1
ATOM 2188 O O . PRO A 1 343 ? -56.336 29.095 -6.117 1.000 30.101 322 PRO A O 1
ATOM 2192 N N . ASP A 1 344 ? -55.712 27.866 -4.345 1.000 30.960 323 ASP A N 1
ATOM 2193 C CA . ASP A 1 344 ? -56.977 28.127 -3.606 1.000 30.771 323 ASP A CA 1
ATOM 2194 C C . ASP A 1 344 ? -57.060 29.604 -3.217 1.000 30.022 323 ASP A C 1
ATOM 2195 O O . ASP A 1 344 ? -58.128 30.188 -3.410 1.000 24.587 323 ASP A O 1
ATOM 2200 N N . ALA A 1 345 ? -56.011 30.198 -2.649 1.000 26.305 324 ALA A N 1
ATOM 2201 C CA . ALA A 1 345 ? -56.130 31.583 -2.174 1.000 28.640 324 ALA A CA 1
ATOM 2202 C C . ALA A 1 345 ? -56.330 32.497 -3.402 1.000 29.281 324 ALA A C 1
ATOM 2203 O O . ALA A 1 345 ? -57.226 33.348 -3.350 1.000 30.382 324 ALA A O 1
ATOM 2205 N N . THR A 1 346 ? -55.543 32.339 -4.471 1.000 28.266 325 THR A N 1
ATOM 2206 C CA . THR A 1 346 ? -55.669 33.210 -5.676 1.000 29.358 325 THR A CA 1
ATOM 2207 C C . THR A 1 346 ? -57.054 33.018 -6.300 1.000 29.057 325 THR A C 1
ATOM 2208 O O . THR A 1 346 ? -57.630 34.045 -6.647 1.000 28.332 325 THR A O 1
ATOM 2212 N N . THR A 1 347 ? -57.608 31.793 -6.338 1.000 26.426 326 THR A N 1
ATOM 2213 C CA . THR A 1 347 ? -58.947 31.494 -6.921 1.000 28.390 326 THR A CA 1
ATOM 2214 C C . THR A 1 347 ? -60.071 32.159 -6.098 1.000 29.802 326 THR A C 1
ATOM 2215 O O . THR A 1 347 ? -60.994 32.813 -6.670 1.000 27.786 326 THR A O 1
ATOM 2219 N N . LEU A 1 348 ? -60.017 31.992 -4.791 1.000 27.946 327 LEU A N 1
ATOM 2220 C CA . LEU A 1 348 ? -61.008 32.592 -3.876 1.000 27.345 327 LEU A CA 1
ATOM 2221 C C . LEU A 1 348 ? -60.954 34.123 -3.971 1.000 28.170 327 LEU A C 1
ATOM 2222 O O . LEU A 1 348 ? -61.994 34.742 -3.920 1.000 27.589 327 LEU A O 1
ATOM 2227 N N . ALA A 1 349 ? -59.788 34.730 -4.053 1.000 28.014 328 ALA A N 1
ATOM 2228 C CA . ALA A 1 349 ? -59.700 36.197 -4.163 1.000 27.526 328 ALA A CA 1
ATOM 2229 C C . ALA A 1 349 ? -60.390 36.645 -5.456 1.000 26.501 328 ALA A C 1
ATOM 2230 O O . ALA A 1 349 ? -61.130 37.626 -5.422 1.000 27.403 328 ALA A O 1
ATOM 2232 N N . HIS A 1 350 ? -60.113 35.969 -6.566 1.000 25.465 329 HIS A N 1
ATOM 2233 C CA . HIS A 1 350 ? -60.625 36.340 -7.900 1.000 28.766 329 HIS A CA 1
ATOM 2234 C C . HIS A 1 350 ? -62.136 36.192 -7.861 1.000 29.261 329 HIS A C 1
ATOM 2235 O O . HIS A 1 350 ? -62.859 37.159 -8.233 1.000 31.818 329 HIS A O 1
ATOM 2242 N N . TYR A 1 351 ? -62.593 35.059 -7.339 1.000 31.458 330 TYR A N 1
ATOM 2243 C CA . TYR A 1 351 ? -64.036 34.762 -7.183 1.000 29.837 330 TYR A CA 1
ATOM 2244 C C . TYR A 1 351 ? -64.686 35.834 -6.316 1.000 29.099 330 TYR A C 1
ATOM 2245 O O . TYR A 1 351 ? -65.685 36.407 -6.758 1.000 27.690 330 TYR A O 1
ATOM 2254 N N . ALA A 1 352 ? -64.143 36.130 -5.129 1.000 29.080 331 ALA A N 1
ATOM 2255 C CA . ALA A 1 352 ? -64.774 37.091 -4.194 1.000 26.829 331 ALA A CA 1
ATOM 2256 C C . ALA A 1 352 ? -64.836 38.476 -4.845 1.000 26.691 331 ALA A C 1
ATOM 2257 O O . ALA A 1 352 ? -65.884 39.176 -4.751 1.000 26.937 331 ALA A O 1
ATOM 2259 N N . LEU A 1 353 ? -63.761 38.896 -5.501 1.000 28.629 332 LEU A N 1
ATOM 2260 C CA . LEU A 1 353 ? -63.760 40.241 -6.137 1.000 27.860 332 LEU A CA 1
ATOM 2261 C C . LEU A 1 353 ? -64.816 40.281 -7.267 1.000 29.737 332 LEU A C 1
ATOM 2262 O O . LEU A 1 353 ? -65.533 41.296 -7.383 1.000 26.030 332 LEU A O 1
ATOM 2267 N N . ARG A 1 354 ? -65.000 39.187 -8.013 1.000 29.731 333 ARG A N 1
ATOM 2268 C CA . ARG A 1 354 ? -65.988 39.161 -9.106 1.000 31.479 333 ARG A CA 1
ATOM 2269 C C . ARG A 1 354 ? -67.398 39.254 -8.506 1.000 31.964 333 ARG A C 1
ATOM 2270 O O . ARG A 1 354 ? -68.240 40.084 -8.996 1.000 30.248 333 ARG A O 1
ATOM 2278 N N . ARG A 1 355 ? -67.668 38.450 -7.490 1.000 29.396 334 ARG A N 1
ATOM 2279 C CA . ARG A 1 355 ? -68.976 38.449 -6.824 1.000 31.903 334 ARG A CA 1
ATOM 2280 C C . ARG A 1 355 ? -69.181 39.828 -6.211 1.000 29.254 334 ARG A C 1
ATOM 2281 O O . ARG A 1 355 ? -70.245 40.337 -6.417 1.000 27.432 334 ARG A O 1
ATOM 2289 N N . LEU A 1 356 ? -68.181 40.420 -5.536 1.000 27.645 335 LEU A N 1
ATOM 2290 C CA . LEU A 1 356 ? -68.404 41.699 -4.840 1.000 27.731 335 LEU A CA 1
ATOM 2291 C C . LEU A 1 356 ? -68.744 42.766 -5.903 1.000 29.497 335 LEU A C 1
ATOM 2292 O O . LEU A 1 356 ? -69.613 43.627 -5.623 1.000 28.776 335 LEU A O 1
ATOM 2297 N N . LYS A 1 357 ? -68.051 42.744 -7.053 1.000 30.142 336 LYS A N 1
ATOM 2298 C CA . LYS A 1 357 ? -68.265 43.679 -8.194 1.000 30.521 336 LYS A CA 1
ATOM 2299 C C . LYS A 1 357 ? -69.691 43.535 -8.733 1.000 29.072 336 LYS A C 1
ATOM 2300 O O . LYS A 1 357 ? -70.384 44.563 -8.852 1.000 28.969 336 LYS A O 1
ATOM 2306 N N . GLY A 1 358 ? -70.175 42.304 -8.943 1.000 29.856 337 GLY A N 1
ATOM 2307 C CA . GLY A 1 358 ? -71.590 42.082 -9.318 1.000 29.655 337 GLY A CA 1
ATOM 2308 C C . GLY A 1 358 ? -72.556 42.752 -8.342 1.000 32.074 337 GLY A C 1
ATOM 2309 O O . GLY A 1 358 ? -73.520 43.418 -8.762 1.000 33.903 337 GLY A O 1
ATOM 2310 N N . ILE A 1 359 ? -72.323 42.593 -7.053 1.000 32.586 338 ILE A N 1
ATOM 2311 C CA . ILE A 1 359 ? -73.239 43.137 -6.009 1.000 34.107 338 ILE A CA 1
ATOM 2312 C C . ILE A 1 359 ? -73.188 44.668 -6.006 1.000 30.031 338 ILE A C 1
ATOM 2313 O O . ILE A 1 359 ? -74.207 45.279 -5.848 1.000 31.204 338 ILE A O 1
ATOM 2318 N N . LEU A 1 360 ? -72.021 45.272 -6.139 1.000 31.451 339 LEU A N 1
ATOM 2319 C CA . LEU A 1 360 ? -71.930 46.754 -6.109 1.000 32.989 339 LEU A CA 1
ATOM 2320 C C . LEU A 1 360 ? -72.634 47.315 -7.366 1.000 31.519 339 LEU A C 1
ATOM 2321 O O . LEU A 1 360 ? -73.433 48.279 -7.266 1.000 31.556 339 LEU A O 1
ATOM 2326 N N . GLU A 1 361 ? -72.481 46.633 -8.488 1.000 31.133 340 GLU A N 1
ATOM 2327 C CA . GLU A 1 361 ? -73.112 47.039 -9.763 1.000 32.520 340 GLU A CA 1
ATOM 2328 C C . GLU A 1 361 ? -74.620 46.879 -9.650 1.000 33.293 340 GLU A C 1
ATOM 2329 O O . GLU A 1 361 ? -75.348 47.833 -10.075 1.000 27.051 340 GLU A O 1
ATOM 2335 N N . GLY A 1 362 ? -75.082 45.795 -9.031 1.000 32.310 341 GLY A N 1
ATOM 2336 C CA . GLY A 1 362 ? -76.520 45.643 -8.744 1.000 31.947 341 GLY A CA 1
ATOM 2337 C C . GLY A 1 362 ? -77.059 46.781 -7.889 1.000 35.534 341 GLY A C 1
ATOM 2338 O O . GLY A 1 362 ? -78.170 47.250 -8.170 1.000 37.511 341 GLY A O 1
ATOM 2339 N N . LEU A 1 363 ? -76.287 47.248 -6.906 1.000 38.427 342 LEU A N 1
ATOM 2340 C CA . LEU A 1 363 ? -76.668 48.341 -5.970 1.000 44.144 342 LEU A CA 1
ATOM 2341 C C . LEU A 1 363 ? -76.691 49.672 -6.741 1.000 46.806 342 LEU A C 1
ATOM 2342 O O . LEU A 1 363 ? -75.833 49.877 -7.671 1.000 52.948 342 LEU A O 1
ATOM 2347 N N . GLU A 1 364 ? -77.668 50.541 -6.476 1.000 51.988 343 GLU A N 1
ATOM 2348 C CA . GLU A 1 364 ? -77.814 51.817 -7.274 1.000 82.071 343 GLU A CA 1
ATOM 2349 C C . GLU A 1 364 ? -79.113 52.574 -6.868 1.000 90.154 343 GLU A C 1
ATOM 2350 O O . GLU A 1 364 ? -80.250 51.993 -6.916 1.000 81.447 343 GLU A O 1
ATOM 2356 N N . PRO A 1 443 ? -74.935 71.725 4.548 1.000 94.145 422 PRO A N 1
ATOM 2357 C CA . PRO A 1 443 ? -74.633 72.508 5.753 1.000 94.335 422 PRO A CA 1
ATOM 2358 C C . PRO A 1 443 ? -73.584 71.840 6.659 1.000 97.028 422 PRO A C 1
ATOM 2359 O O . PRO A 1 443 ? -72.675 72.533 7.081 1.000 84.502 422 PRO A O 1
ATOM 2363 N N . PHE A 1 444 ? -73.763 70.535 6.938 1.000 95.315 423 PHE A N 1
ATOM 2364 C CA . PHE A 1 444 ? -72.801 69.599 7.595 1.000 79.642 423 PHE A CA 1
ATOM 2365 C C . PHE A 1 444 ? -71.868 68.962 6.541 1.000 75.935 423 PHE A C 1
ATOM 2366 O O . PHE A 1 444 ? -71.016 68.104 6.916 1.000 66.737 423 PHE A O 1
ATOM 2374 N N . LEU A 1 445 ? -72.054 69.305 5.254 1.000 62.485 424 LEU A N 1
ATOM 2375 C CA . LEU A 1 445 ? -71.418 68.634 4.092 1.000 63.581 424 LEU A CA 1
ATOM 2376 C C . LEU A 1 445 ? -70.489 69.629 3.396 1.000 56.674 424 LEU A C 1
ATOM 2377 O O . LEU A 1 445 ? -70.124 69.367 2.231 1.000 58.226 424 LEU A O 1
ATOM 2382 N N . ARG A 1 446 ? -70.066 70.663 4.133 1.000 56.084 425 ARG A N 1
ATOM 2383 C CA . ARG A 1 446 ? -69.160 71.767 3.704 1.000 60.659 425 ARG A CA 1
ATOM 2384 C C . ARG A 1 446 ? -67.850 71.201 3.126 1.000 53.934 425 ARG A C 1
ATOM 2385 O O . ARG A 1 446 ? -67.261 71.874 2.273 1.000 58.914 425 ARG A O 1
ATOM 2393 N N . HIS A 1 447 ? -67.367 70.018 3.537 1.000 48.573 426 HIS A N 1
ATOM 2394 C CA . HIS A 1 447 ? -66.002 69.560 3.131 1.000 44.893 426 HIS A CA 1
ATOM 2395 C C . HIS A 1 447 ? -66.016 68.366 2.164 1.000 41.453 426 HIS A C 1
ATOM 2396 O O . HIS A 1 447 ? -64.912 67.966 1.747 1.000 42.087 426 HIS A O 1
ATOM 2403 N N . VAL A 1 448 ? -67.192 67.899 1.741 1.000 39.127 427 VAL A N 1
ATOM 2404 C CA . VAL A 1 448 ? -67.373 66.692 0.883 1.000 41.835 427 VAL A CA 1
ATOM 2405 C C . VAL A 1 448 ? -66.671 66.889 -0.469 1.000 44.646 427 VAL A C 1
ATOM 2406 O O . VAL A 1 448 ? -65.958 65.959 -0.909 1.000 44.184 427 VAL A O 1
ATOM 2410 N N . ASP A 1 449 ? -66.807 68.050 -1.098 1.000 42.122 428 ASP A N 1
ATOM 2411 C CA . ASP A 1 449 ? -66.182 68.292 -2.425 1.000 45.557 428 ASP A CA 1
ATOM 2412 C C . ASP A 1 449 ? -64.669 68.103 -2.288 1.000 39.504 428 ASP A C 1
ATOM 2413 O O . ASP A 1 449 ? -64.053 67.461 -3.169 1.000 40.038 428 ASP A O 1
ATOM 2418 N N . ALA A 1 450 ? -64.078 68.662 -1.242 1.000 40.662 429 ALA A N 1
ATOM 2419 C CA . ALA A 1 450 ? -62.619 68.586 -1.008 1.000 41.978 429 ALA A CA 1
ATOM 2420 C C . ALA A 1 450 ? -62.207 67.129 -0.750 1.000 39.090 429 ALA A C 1
ATOM 2421 O O . ALA A 1 450 ? -61.181 66.690 -1.300 1.000 38.521 429 ALA A O 1
ATOM 2423 N N . ILE A 1 451 ? -62.988 66.400 0.044 1.000 34.143 430 ILE A N 1
ATOM 2424 C CA . ILE A 1 451 ? -62.680 64.980 0.332 1.000 35.280 430 ILE A CA 1
ATOM 2425 C C . ILE A 1 451 ? -62.768 64.240 -0.998 1.000 34.618 430 ILE A C 1
ATOM 2426 O O . ILE A 1 451 ? -61.878 63.461 -1.298 1.000 36.653 430 ILE A O 1
ATOM 2431 N N . TYR A 1 452 ? -63.802 64.495 -1.797 1.000 39.924 431 TYR A N 1
ATOM 2432 C CA . TYR A 1 452 ? -63.981 63.726 -3.054 1.000 37.479 431 TYR A CA 1
ATOM 2433 C C . TYR A 1 452 ? -62.806 64.060 -3.965 1.000 36.018 431 TYR A C 1
ATOM 2434 O O . TYR A 1 452 ? -62.368 63.129 -4.673 1.000 36.497 431 TYR A O 1
ATOM 2443 N N . ALA A 1 453 ? -62.279 65.293 -3.906 1.000 34.453 432 ALA A N 1
ATOM 2444 C CA . ALA A 1 453 ? -61.180 65.748 -4.807 1.000 38.663 432 ALA A CA 1
ATOM 2445 C C . ALA A 1 453 ? -59.875 65.014 -4.487 1.000 38.137 432 ALA A C 1
ATOM 2446 O O . ALA A 1 453 ? -59.025 64.918 -5.380 1.000 39.816 432 ALA A O 1
ATOM 2448 N N . ARG A 1 454 ? -59.688 64.488 -3.276 1.000 38.796 433 ARG A N 1
ATOM 2449 C CA . ARG A 1 454 ? -58.451 63.697 -2.984 1.000 38.096 433 ARG A CA 1
ATOM 2450 C C . ARG A 1 454 ? -58.482 62.405 -3.815 1.000 36.918 433 ARG A C 1
ATOM 2451 O O . ARG A 1 454 ? -57.415 61.846 -4.093 1.000 39.025 433 ARG A O 1
ATOM 2459 N N . PHE A 1 455 ? -59.669 61.973 -4.235 1.000 37.756 434 PHE A N 1
ATOM 2460 C CA . PHE A 1 455 ? -59.864 60.741 -5.040 1.000 38.319 434 PHE A CA 1
ATOM 2461 C C . PHE A 1 455 ? -59.999 61.088 -6.509 1.000 40.572 434 PHE A C 1
ATOM 2462 O O . PHE A 1 455 ? -60.087 60.146 -7.271 1.000 41.185 434 PHE A O 1
ATOM 2470 N N . GLY A 1 456 ? -59.951 62.378 -6.852 1.000 46.180 435 GLY A N 1
ATOM 2471 C CA . GLY A 1 456 ? -60.118 62.875 -8.231 1.000 41.619 435 GLY A CA 1
ATOM 2472 C C . GLY A 1 456 ? -61.559 62.707 -8.663 1.000 44.472 435 GLY A C 1
ATOM 2473 O O . GLY A 1 456 ? -61.779 62.394 -9.840 1.000 49.188 435 GLY A O 1
ATOM 2474 N N . LEU A 1 457 ? -62.500 62.893 -7.736 1.000 44.375 436 LEU A N 1
ATOM 2475 C CA . LEU A 1 457 ? -63.969 62.855 -7.979 1.000 44.814 436 LEU A CA 1
ATOM 2476 C C . LEU A 1 457 ? -64.651 64.135 -7.466 1.000 55.466 436 LEU A C 1
ATOM 2477 O O . LEU A 1 457 ? -63.967 65.109 -7.055 1.000 52.538 436 LEU A O 1
ATOM 2483 N N . MET B 1 22 ? -46.232 42.201 28.185 1.000 61.878 1 MET B N 1
ATOM 2484 C CA . MET B 1 22 ? -45.060 41.387 27.713 1.000 61.534 1 MET B CA 1
ATOM 2485 C C . MET B 1 22 ? -44.080 41.275 28.880 1.000 64.694 1 MET B C 1
ATOM 2486 O O . MET B 1 22 ? -43.755 42.356 29.475 1.000 64.167 1 MET B O 1
ATOM 2491 N N . ILE B 1 23 ? -43.649 40.040 29.180 1.000 61.329 2 ILE B N 1
ATOM 2492 C CA . ILE B 1 23 ? -42.720 39.697 30.304 1.000 76.349 2 ILE B CA 1
ATOM 2493 C C . ILE B 1 23 ? -41.330 40.291 29.969 1.000 73.416 2 ILE B C 1
ATOM 2494 O O . ILE B 1 23 ? -40.984 40.346 28.751 1.000 63.996 2 ILE B O 1
ATOM 2499 N N . ALA B 1 24 ? -40.591 40.756 30.995 1.000 66.631 3 ALA B N 1
ATOM 2500 C CA . ALA B 1 24 ? -39.385 41.631 30.916 1.000 68.431 3 ALA B CA 1
ATOM 2501 C C . ALA B 1 24 ? -38.251 40.956 30.126 1.000 61.014 3 ALA B C 1
ATOM 2502 O O . ALA B 1 24 ? -37.564 41.649 29.346 1.000 58.703 3 ALA B O 1
ATOM 2504 N N . ARG B 1 25 ? -38.083 39.647 30.294 1.000 61.975 4 ARG B N 1
ATOM 2505 C CA . ARG B 1 25 ? -37.054 38.827 29.602 1.000 64.880 4 ARG B CA 1
ATOM 2506 C C . ARG B 1 25 ? -37.078 39.117 28.087 1.000 51.967 4 ARG B C 1
ATOM 2507 O O . ARG B 1 25 ? -36.003 39.137 27.471 1.000 63.107 4 ARG B O 1
ATOM 2515 N N . TYR B 1 26 ? -38.230 39.395 27.489 1.000 44.318 5 TYR B N 1
ATOM 2516 C CA . TYR B 1 26 ? -38.366 39.487 26.002 1.000 44.597 5 TYR B CA 1
ATOM 2517 C C . TYR B 1 26 ? -38.726 40.911 25.617 1.000 38.683 5 TYR B C 1
ATOM 2518 O O . TYR B 1 26 ? -39.330 41.124 24.605 1.000 45.757 5 TYR B O 1
ATOM 2527 N N . GLN B 1 27 ? -38.371 41.850 26.471 1.000 44.035 6 GLN B N 1
ATOM 2528 C CA . GLN B 1 27 ? -38.608 43.290 26.285 1.000 44.433 6 GLN B CA 1
ATOM 2529 C C . GLN B 1 27 ? -37.266 43.969 26.028 1.000 44.204 6 GLN B C 1
ATOM 2530 O O . GLN B 1 27 ? -36.255 43.488 26.521 1.000 48.131 6 GLN B O 1
ATOM 2536 N N . THR B 1 28 ? -37.251 45.015 25.219 1.000 43.285 7 THR B N 1
ATOM 2537 C CA . THR B 1 28 ? -36.098 45.937 25.124 1.000 35.646 7 THR B CA 1
ATOM 2538 C C . THR B 1 28 ? -36.444 47.169 25.936 1.000 36.679 7 THR B C 1
ATOM 2539 O O . THR B 1 28 ? -37.618 47.490 26.122 1.000 38.441 7 THR B O 1
ATOM 2543 N N . PRO B 1 29 ? -35.431 47.852 26.502 1.000 37.378 8 PRO B N 1
ATOM 2544 C CA . PRO B 1 29 ? -35.679 49.074 27.279 1.000 36.740 8 PRO B CA 1
ATOM 2545 C C . PRO B 1 29 ? -36.378 50.109 26.391 1.000 32.828 8 PRO B C 1
ATOM 2546 O O . PRO B 1 29 ? -37.271 50.741 26.889 1.000 34.992 8 PRO B O 1
ATOM 2550 N N . GLU B 1 30 ? -35.976 50.237 25.118 1.000 32.913 9 GLU B N 1
ATOM 2551 C CA . GLU B 1 30 ? -36.558 51.244 24.210 1.000 35.062 9 GLU B CA 1
ATOM 2552 C C . GLU B 1 30 ? -38.068 50.960 24.028 1.000 38.204 9 GLU B C 1
ATOM 2553 O O . GLU B 1 30 ? -38.840 51.938 24.060 1.000 35.194 9 GLU B O 1
ATOM 2559 N N . MET B 1 31 ? -38.486 49.690 23.940 1.000 35.958 10 MET B N 1
ATOM 2560 C CA . MET B 1 31 ? -39.914 49.324 23.685 1.000 35.056 10 MET B CA 1
ATOM 2561 C C . MET B 1 31 ? -40.745 49.458 24.957 1.000 32.548 10 MET B C 1
ATOM 2562 O O . MET B 1 31 ? -41.937 49.887 24.838 1.000 29.331 10 MET B O 1
ATOM 2567 N N . ALA B 1 32 ? -40.138 49.189 26.120 1.000 29.333 11 ALA B N 1
ATOM 2568 C CA . ALA B 1 32 ? -40.787 49.298 27.457 1.000 32.751 11 ALA B CA 1
ATOM 2569 C C . ALA B 1 32 ? -41.182 50.755 27.709 1.000 32.915 11 ALA B C 1
ATOM 2570 O O . ALA B 1 32 ? -42.284 51.001 28.259 1.000 35.279 11 ALA B O 1
ATOM 2572 N N . ARG B 1 33 ? -40.290 51.684 27.381 1.000 35.025 12 ARG B N 1
ATOM 2573 C CA . ARG B 1 33 ? -40.542 53.154 27.479 1.000 39.998 12 ARG B CA 1
ATOM 2574 C C . ARG B 1 33 ? -41.590 53.554 26.415 1.000 34.268 12 ARG B C 1
ATOM 2575 O O . ARG B 1 33 ? -42.570 54.195 26.769 1.000 31.629 12 ARG B O 1
ATOM 2583 N N . LEU B 1 34 ? -41.384 53.192 25.155 1.000 33.194 13 LEU B N 1
ATOM 2584 C CA . LEU B 1 34 ? -42.276 53.616 24.044 1.000 33.907 13 LEU B CA 1
ATOM 2585 C C . LEU B 1 34 ? -43.726 53.202 24.369 1.000 32.501 13 LEU B C 1
ATOM 2586 O O . LEU B 1 34 ? -44.616 54.028 24.237 1.000 28.521 13 LEU B O 1
ATOM 2591 N N . TRP B 1 35 ? -43.945 51.992 24.861 1.000 32.755 14 TRP B N 1
ATOM 2592 C CA . TRP B 1 35 ? -45.306 51.425 25.085 1.000 34.011 14 TRP B CA 1
ATOM 2593 C C . TRP B 1 35 ? -45.812 51.567 26.513 1.000 31.003 14 TRP B C 1
ATOM 2594 O O . TRP B 1 35 ? -46.937 51.141 26.760 1.000 31.855 14 TRP B O 1
ATOM 2605 N N . SER B 1 36 ? -45.080 52.218 27.402 1.000 34.891 15 SER B N 1
ATOM 2606 C CA . SER B 1 36 ? -45.586 52.571 28.764 1.000 34.983 15 SER B CA 1
ATOM 2607 C C . SER B 1 36 ? -46.812 53.520 28.683 1.000 34.090 15 SER B C 1
ATOM 2608 O O . SER B 1 36 ? -46.939 54.291 27.702 1.000 35.530 15 SER B O 1
ATOM 2611 N N . GLU B 1 37 ? -47.720 53.409 29.647 1.000 39.075 16 GLU B N 1
ATOM 2612 C CA . GLU B 1 37 ? -48.776 54.378 30.029 1.000 44.427 16 GLU B CA 1
ATOM 2613 C C . GLU B 1 37 ? -48.260 55.822 29.873 1.000 39.234 16 GLU B C 1
ATOM 2614 O O . GLU B 1 37 ? -48.908 56.649 29.233 1.000 35.702 16 GLU B O 1
ATOM 2620 N N . GLU B 1 38 ? -47.146 56.128 30.509 1.000 33.822 17 GLU B N 1
ATOM 2621 C CA . GLU B 1 38 ? -46.589 57.503 30.586 1.000 41.814 17 GLU B CA 1
ATOM 2622 C C . GLU B 1 38 ? -46.335 58.019 29.159 1.000 36.273 17 GLU B C 1
ATOM 2623 O O . GLU B 1 38 ? -46.719 59.139 28.833 1.000 34.970 17 GLU B O 1
ATOM 2629 N N . SER B 1 39 ? -45.734 57.201 28.322 1.000 32.030 18 SER B N 1
ATOM 2630 C CA . SER B 1 39 ? -45.364 57.574 26.947 1.000 36.742 18 SER B CA 1
ATOM 2631 C C . SER B 1 39 ? -46.624 57.802 26.084 1.000 36.865 18 SER B C 1
ATOM 2632 O O . SER B 1 39 ? -46.622 58.747 25.266 1.000 34.446 18 SER B O 1
ATOM 2635 N N . ARG B 1 40 ? -47.687 57.029 26.319 1.000 32.628 19 ARG B N 1
ATOM 2636 C CA . ARG B 1 40 ? -48.995 57.195 25.640 1.000 33.801 19 ARG B CA 1
ATOM 2637 C C . ARG B 1 40 ? -49.590 58.545 26.046 1.000 35.794 19 ARG B C 1
ATOM 2638 O O . ARG B 1 40 ? -50.053 59.279 25.137 1.000 33.571 19 ARG B O 1
ATOM 2646 N N . TYR B 1 41 ? -49.601 58.876 27.344 1.000 35.728 20 TYR B N 1
ATOM 2647 C CA . TYR B 1 41 ? -50.177 60.160 27.847 1.000 34.994 20 TYR B CA 1
ATOM 2648 C C . TYR B 1 41 ? -49.398 61.338 27.252 1.000 33.960 20 TYR B C 1
ATOM 2649 O O . TYR B 1 41 ? -49.996 62.312 26.849 1.000 32.772 20 TYR B O 1
ATOM 2658 N N . ARG B 1 42 ? -48.080 61.233 27.182 1.000 31.064 21 ARG B N 1
ATOM 2659 C CA . ARG B 1 42 ? -47.246 62.334 26.640 1.000 34.929 21 ARG B CA 1
ATOM 2660 C C . ARG B 1 42 ? -47.599 62.518 25.169 1.000 34.133 21 ARG B C 1
ATOM 2661 O O . ARG B 1 42 ? -47.534 63.659 24.691 1.000 31.605 21 ARG B O 1
ATOM 2669 N N . MET B 1 43 ? -47.956 61.433 24.464 1.000 32.037 22 MET B N 1
ATOM 2670 C CA . MET B 1 43 ? -48.239 61.552 23.015 1.000 30.114 22 MET B CA 1
ATOM 2671 C C . MET B 1 43 ? -49.634 62.158 22.864 1.000 28.881 22 MET B C 1
ATOM 2672 O O . MET B 1 43 ? -49.791 63.049 22.029 1.000 30.160 22 MET B O 1
ATOM 2677 N N . TRP B 1 44 ? -50.598 61.674 23.645 1.000 27.913 23 TRP B N 1
ATOM 2678 C CA . TRP B 1 44 ? -51.948 62.278 23.753 1.000 30.308 23 TRP B CA 1
ATOM 2679 C C . TRP B 1 44 ? -51.832 63.782 23.959 1.000 32.584 23 TRP B C 1
ATOM 2680 O O . TRP B 1 44 ? -52.586 64.542 23.282 1.000 33.995 23 TRP B O 1
ATOM 2691 N N . ALA B 1 45 ? -50.984 64.198 24.896 1.000 32.182 24 ALA B N 1
ATOM 2692 C CA . ALA B 1 45 ? -50.868 65.621 25.281 1.000 33.957 24 ALA B CA 1
ATOM 2693 C C . ALA B 1 45 ? -50.312 66.402 24.104 1.000 33.511 24 ALA B C 1
ATOM 2694 O O . ALA B 1 45 ? -50.773 67.498 23.904 1.000 36.360 24 ALA B O 1
ATOM 2696 N N . ARG B 1 46 ? -49.334 65.858 23.379 1.000 34.669 25 ARG B N 1
ATOM 2697 C CA . ARG B 1 46 ? -48.755 66.517 22.185 1.000 34.066 25 ARG B CA 1
ATOM 2698 C C . ARG B 1 46 ? -49.857 66.719 21.127 1.000 33.918 25 ARG B C 1
ATOM 2699 O O . ARG B 1 46 ? -49.946 67.805 20.531 1.000 35.180 25 ARG B O 1
ATOM 2707 N N . VAL B 1 47 ? -50.699 65.723 20.901 1.000 32.825 26 VAL B N 1
ATOM 2708 C CA . VAL B 1 47 ? -51.795 65.837 19.895 1.000 32.055 26 VAL B CA 1
ATOM 2709 C C . VAL B 1 47 ? -52.722 66.963 20.316 1.000 32.525 26 VAL B C 1
ATOM 2710 O O . VAL B 1 47 ? -53.113 67.794 19.439 1.000 33.856 26 VAL B O 1
ATOM 2714 N N . GLU B 1 48 ? -53.082 66.988 21.598 1.000 32.998 27 GLU B N 1
ATOM 2715 C CA . GLU B 1 48 ? -53.990 68.033 22.153 1.000 34.190 27 GLU B CA 1
ATOM 2716 C C . GLU B 1 48 ? -53.359 69.410 21.942 1.000 36.974 27 GLU B C 1
ATOM 2717 O O . GLU B 1 48 ? -54.035 70.311 21.404 1.000 39.137 27 GLU B O 1
ATOM 2723 N N . ALA B 1 49 ? -52.077 69.543 22.278 1.000 36.553 28 ALA B N 1
ATOM 2724 C CA . ALA B 1 49 ? -51.357 70.829 22.225 1.000 32.492 28 ALA B CA 1
ATOM 2725 C C . ALA B 1 49 ? -51.257 71.312 20.783 1.000 32.215 28 ALA B C 1
ATOM 2726 O O . ALA B 1 49 ? -51.497 72.507 20.526 1.000 30.830 28 ALA B O 1
ATOM 2728 N N . TYR B 1 50 ? -50.896 70.432 19.852 1.000 34.059 29 TYR B N 1
ATOM 2729 C CA . TYR B 1 50 ? -50.723 70.824 18.434 1.000 31.858 29 TYR B CA 1
ATOM 2730 C C . TYR B 1 50 ? -52.076 71.191 17.817 1.000 35.086 29 TYR B C 1
ATOM 2731 O O . TYR B 1 50 ? -52.118 72.098 16.993 1.000 31.486 29 TYR B O 1
ATOM 2740 N N . ALA B 1 51 ? -53.152 70.539 18.243 1.000 33.573 30 ALA B N 1
ATOM 2741 C CA . ALA B 1 51 ? -54.525 70.876 17.822 1.000 37.195 30 ALA B CA 1
ATOM 2742 C C . ALA B 1 51 ? -54.856 72.294 18.332 1.000 39.830 30 ALA B C 1
ATOM 2743 O O . ALA B 1 51 ? -55.311 73.133 17.516 1.000 36.509 30 ALA B O 1
ATOM 2745 N N . LEU B 1 52 ? -54.624 72.580 19.617 1.000 40.830 31 LEU B N 1
ATOM 2746 C CA . LEU B 1 52 ? -54.858 73.937 20.201 1.000 39.495 31 LEU B CA 1
ATOM 2747 C C . LEU B 1 52 ? -54.116 75.009 19.400 1.000 39.209 31 LEU B C 1
ATOM 2748 O O . LEU B 1 52 ? -54.682 76.072 19.155 1.000 37.265 31 LEU B O 1
ATOM 2753 N N . GLU B 1 53 ? -52.875 74.734 19.036 1.000 37.640 32 GLU B N 1
ATOM 2754 C CA . GLU B 1 53 ? -51.998 75.640 18.265 1.000 36.567 32 GLU B CA 1
ATOM 2755 C C . GLU B 1 53 ? -52.686 76.003 16.952 1.000 40.588 32 GLU B C 1
ATOM 2756 O O . GLU B 1 53 ? -52.632 77.185 16.549 1.000 42.947 32 GLU B O 1
ATOM 2762 N N . ALA B 1 54 ? -53.287 75.025 16.276 1.000 41.125 33 ALA B N 1
ATOM 2763 C CA . ALA B 1 54 ? -53.954 75.248 14.973 1.000 40.868 33 ALA B CA 1
ATOM 2764 C C . ALA B 1 54 ? -55.287 76.006 15.177 1.000 39.669 33 ALA B C 1
ATOM 2765 O O . ALA B 1 54 ? -55.621 76.882 14.352 1.000 40.782 33 ALA B O 1
ATOM 2767 N N . TRP B 1 55 ? -56.036 75.686 16.223 1.000 35.000 34 TRP B N 1
ATOM 2768 C CA . TRP B 1 55 ? -57.283 76.397 16.577 1.000 45.474 34 TRP B CA 1
ATOM 2769 C C . TRP B 1 55 ? -56.954 77.891 16.810 1.000 48.415 34 TRP B C 1
ATOM 2770 O O . TRP B 1 55 ? -57.662 78.742 16.273 1.000 52.334 34 TRP B O 1
ATOM 2781 N N . GLU B 1 56 ? -55.886 78.175 17.560 1.000 50.922 35 GLU B N 1
ATOM 2782 C CA . GLU B 1 56 ? -55.309 79.523 17.812 1.000 50.778 35 GLU B CA 1
ATOM 2783 C C . GLU B 1 56 ? -55.124 80.314 16.510 1.000 49.288 35 GLU B C 1
ATOM 2784 O O . GLU B 1 56 ? -55.512 81.494 16.496 1.000 43.858 35 GLU B O 1
ATOM 2790 N N . ALA B 1 57 ? -54.495 79.729 15.485 1.000 40.805 36 ALA B N 1
ATOM 2791 C CA . ALA B 1 57 ? -54.320 80.390 14.177 1.000 44.287 36 ALA B CA 1
ATOM 2792 C C . ALA B 1 57 ? -55.699 80.756 13.602 1.000 48.658 36 ALA B C 1
ATOM 2793 O O . ALA B 1 57 ? -55.745 81.741 12.897 1.000 53.779 36 ALA B O 1
ATOM 2795 N N . LEU B 1 58 ? -56.770 80.019 13.947 1.000 53.896 37 LEU B N 1
ATOM 2796 C CA . LEU B 1 58 ? -58.157 80.202 13.422 1.000 56.644 37 LEU B CA 1
ATOM 2797 C C . LEU B 1 58 ? -59.001 81.097 14.355 1.000 60.088 37 LEU B C 1
ATOM 2798 O O . LEU B 1 58 ? -60.173 81.264 14.043 1.000 59.096 37 LEU B O 1
ATOM 2803 N N . GLY B 1 59 ? -58.473 81.625 15.470 1.000 60.101 38 GLY B N 1
ATOM 2804 C CA . GLY B 1 59 ? -59.186 82.598 16.335 1.000 52.664 38 GLY B CA 1
ATOM 2805 C C . GLY B 1 59 ? -60.096 81.911 17.344 1.000 55.101 38 GLY B C 1
ATOM 2806 O O . GLY B 1 59 ? -60.910 82.571 17.983 1.000 49.501 38 GLY B O 1
ATOM 2807 N N . GLU B 1 60 ? -59.950 80.605 17.528 1.000 56.573 39 GLU B N 1
ATOM 2808 C CA . GLU B 1 60 ? -60.887 79.804 18.344 1.000 52.126 39 GLU B CA 1
ATOM 2809 C C . GLU B 1 60 ? -60.276 79.515 19.711 1.000 48.025 39 GLU B C 1
ATOM 2810 O O . GLU B 1 60 ? -60.977 78.955 20.562 1.000 45.916 39 GLU B O 1
ATOM 2816 N N . VAL B 1 61 ? -59.001 79.825 19.932 1.000 48.225 40 VAL B N 1
ATOM 2817 C CA . VAL B 1 61 ? -58.443 79.702 21.311 1.000 48.833 40 VAL B CA 1
ATOM 2818 C C . VAL B 1 61 ? -57.529 80.898 21.543 1.000 45.569 40 VAL B C 1
ATOM 2819 O O . VAL B 1 61 ? -56.841 81.358 20.632 1.000 47.875 40 VAL B O 1
ATOM 2823 N N . PRO B 1 62 ? -57.565 81.463 22.766 1.000 42.192 41 PRO B N 1
ATOM 2824 C CA . PRO B 1 62 ? -56.712 82.592 23.144 1.000 49.739 41 PRO B CA 1
ATOM 2825 C C . PRO B 1 62 ? -55.238 82.414 22.748 1.000 52.538 41 PRO B C 1
ATOM 2826 O O . PRO B 1 62 ? -54.737 81.331 22.932 1.000 53.194 41 PRO B O 1
ATOM 2830 N N . LYS B 1 63 ? -54.602 83.453 22.198 1.000 55.594 42 LYS B N 1
ATOM 2831 C CA . LYS B 1 63 ? -53.182 83.395 21.772 1.000 56.960 42 LYS B CA 1
ATOM 2832 C C . LYS B 1 63 ? -52.373 82.953 22.989 1.000 54.819 42 LYS B C 1
ATOM 2833 O O . LYS B 1 63 ? -52.670 83.414 24.110 1.000 45.919 42 LYS B O 1
ATOM 2839 N N . GLY B 1 64 ? -51.386 82.094 22.781 1.000 49.679 43 GLY B N 1
ATOM 2840 C CA . GLY B 1 64 ? -50.448 81.738 23.851 1.000 45.278 43 GLY B CA 1
ATOM 2841 C C . GLY B 1 64 ? -50.924 80.564 24.679 1.000 38.920 43 GLY B C 1
ATOM 2842 O O . GLY B 1 64 ? -50.098 80.051 25.410 1.000 43.078 43 GLY B O 1
ATOM 2843 N N . LEU B 1 65 ? -52.162 80.080 24.533 1.000 39.046 44 LEU B N 1
ATOM 2844 C CA . LEU B 1 65 ? -52.618 78.901 25.327 1.000 43.387 44 LEU B CA 1
ATOM 2845 C C . LEU B 1 65 ? -51.789 77.634 24.985 1.000 45.961 44 LEU B C 1
ATOM 2846 O O . LEU B 1 65 ? -51.456 76.884 25.914 1.000 40.706 44 LEU B O 1
ATOM 2851 N N . SER B 1 66 ? -51.464 77.362 23.719 1.000 42.467 45 SER B N 1
ATOM 2852 C CA . SER B 1 66 ? -50.747 76.112 23.340 1.000 46.025 45 SER B CA 1
ATOM 2853 C C . SER B 1 66 ? -49.253 76.160 23.748 1.000 43.600 45 SER B C 1
ATOM 2854 O O . SER B 1 66 ? -48.736 75.138 24.281 1.000 40.794 45 SER B O 1
ATOM 2857 N N . ALA B 1 67 ? -48.578 77.290 23.543 1.000 45.743 46 ALA B N 1
ATOM 2858 C CA . ALA B 1 67 ? -47.200 77.550 24.026 1.000 44.614 46 ALA B CA 1
ATOM 2859 C C . ALA B 1 67 ? -47.141 77.311 25.543 1.000 42.980 46 ALA B C 1
ATOM 2860 O O . ALA B 1 67 ? -46.226 76.623 25.989 1.000 44.171 46 ALA B O 1
ATOM 2862 N N . ARG B 1 68 ? -48.158 77.719 26.290 1.000 46.373 47 ARG B N 1
ATOM 2863 C CA . ARG B 1 68 ? -48.217 77.555 27.761 1.000 45.063 47 ARG B CA 1
ATOM 2864 C C . ARG B 1 68 ? -48.314 76.064 28.116 1.000 46.777 47 ARG B C 1
ATOM 2865 O O . ARG B 1 68 ? -47.618 75.610 29.080 1.000 39.163 47 ARG B O 1
ATOM 2873 N N . LEU B 1 69 ? -49.190 75.322 27.444 1.000 39.280 48 LEU B N 1
ATOM 2874 C CA . LEU B 1 69 ? -49.283 73.863 27.689 1.000 39.617 48 LEU B CA 1
ATOM 2875 C C . LEU B 1 69 ? -47.942 73.182 27.334 1.000 38.225 48 LEU B C 1
ATOM 2876 O O . LEU B 1 69 ? -47.403 72.428 28.185 1.000 34.029 48 LEU B O 1
ATOM 2881 N N . LEU B 1 70 ? -47.374 73.458 26.160 1.000 37.799 49 LEU B N 1
ATOM 2882 C CA . LEU B 1 70 ? -46.081 72.833 25.753 1.000 43.134 49 LEU B CA 1
ATOM 2883 C C . LEU B 1 70 ? -44.962 73.232 26.743 1.000 43.777 49 LEU B C 1
ATOM 2884 O O . LEU B 1 70 ? -44.267 72.337 27.240 1.000 40.153 49 LEU B O 1
ATOM 2889 N N . ALA B 1 71 ? -44.821 74.513 27.095 1.000 41.352 50 ALA B N 1
ATOM 2890 C CA . ALA B 1 71 ? -43.773 74.973 28.037 1.000 40.441 50 ALA B CA 1
ATOM 2891 C C . ALA B 1 71 ? -43.858 74.146 29.323 1.000 37.998 50 ALA B C 1
ATOM 2892 O O . ALA B 1 71 ? -42.842 73.579 29.785 1.000 38.509 50 ALA B O 1
ATOM 2894 N N . LYS B 1 72 ? -45.062 74.019 29.846 1.000 39.716 51 LYS B N 1
ATOM 2895 C CA . LYS B 1 72 ? -45.365 73.327 31.118 1.000 44.832 51 LYS B CA 1
ATOM 2896 C C . LYS B 1 72 ? -45.091 71.819 30.974 1.000 48.230 51 LYS B C 1
ATOM 2897 O O . LYS B 1 72 ? -44.591 71.223 31.947 1.000 59.697 51 LYS B O 1
ATOM 2903 N N . LEU B 1 73 ? -45.321 71.226 29.804 1.000 43.639 52 LEU B N 1
ATOM 2904 C CA . LEU B 1 73 ? -45.012 69.785 29.584 1.000 51.546 52 LEU B CA 1
ATOM 2905 C C . LEU B 1 73 ? -43.491 69.594 29.510 1.000 46.174 52 LEU B C 1
ATOM 2906 O O . LEU B 1 73 ? -43.020 68.569 30.035 1.000 47.143 52 LEU B O 1
ATOM 2911 N N . GLU B 1 74 ? -42.767 70.529 28.888 1.000 40.553 53 GLU B N 1
ATOM 2912 C CA . GLU B 1 74 ? -41.289 70.468 28.784 1.000 43.940 53 GLU B CA 1
ATOM 2913 C C . GLU B 1 74 ? -40.734 70.496 30.198 1.000 51.307 53 GLU B C 1
ATOM 2914 O O . GLU B 1 74 ? -39.786 69.746 30.465 1.000 54.822 53 GLU B O 1
ATOM 2920 N N . GLU B 1 75 ? -41.351 71.294 31.072 1.000 47.890 54 GLU B N 1
ATOM 2921 C CA . GLU B 1 75 ? -40.796 71.586 32.409 1.000 49.046 54 GLU B CA 1
ATOM 2922 C C . GLU B 1 75 ? -41.147 70.437 33.343 1.000 57.295 54 GLU B C 1
ATOM 2923 O O . GLU B 1 75 ? -40.294 70.121 34.190 1.000 58.542 54 GLU B O 1
ATOM 2929 N N . LYS B 1 76 ? -42.340 69.849 33.208 1.000 54.838 55 LYS B N 1
ATOM 2930 C CA . LYS B 1 76 ? -42.816 68.778 34.128 1.000 51.221 55 LYS B CA 1
ATOM 2931 C C . LYS B 1 76 ? -43.359 67.600 33.307 1.000 51.550 55 LYS B C 1
ATOM 2932 O O . LYS B 1 76 ? -44.566 67.397 33.244 1.000 39.478 55 LYS B O 1
ATOM 2938 N N . PRO B 1 77 ? -42.517 66.792 32.614 1.000 47.703 56 PRO B N 1
ATOM 2939 C CA . PRO B 1 77 ? -43.033 65.758 31.713 1.000 42.630 56 PRO B CA 1
ATOM 2940 C C . PRO B 1 77 ? -44.041 64.816 32.405 1.000 49.440 56 PRO B C 1
ATOM 2941 O O . PRO B 1 77 ? -43.876 64.500 33.593 1.000 46.595 56 PRO B O 1
ATOM 2945 N N . LEU B 1 78 ? -45.082 64.374 31.687 1.000 44.697 57 LEU B N 1
ATOM 2946 C CA . LEU B 1 78 ? -46.060 63.411 32.268 1.000 44.171 57 LEU B CA 1
ATOM 2947 C C . LEU B 1 78 ? -45.301 62.117 32.637 1.000 46.115 57 LEU B C 1
ATOM 2948 O O . LEU B 1 78 ? -44.518 61.659 31.823 1.000 51.876 57 LEU B O 1
ATOM 2953 N N . ASP B 1 79 ? -45.508 61.596 33.851 1.000 48.735 58 ASP B N 1
ATOM 2954 C CA . ASP B 1 79 ? -44.774 60.458 34.474 1.000 57.281 58 ASP B CA 1
ATOM 2955 C C . ASP B 1 79 ? -45.755 59.560 35.253 1.000 57.735 58 ASP B C 1
ATOM 2956 O O . ASP B 1 79 ? -46.982 59.728 35.095 1.000 57.906 58 ASP B O 1
ATOM 2961 N N . GLY B 1 80 ? -45.239 58.669 36.106 1.000 62.748 59 GLY B N 1
ATOM 2962 C CA . GLY B 1 80 ? -46.044 57.760 36.947 1.000 57.982 59 GLY B CA 1
ATOM 2963 C C . GLY B 1 80 ? -47.127 58.491 37.723 1.000 62.122 59 GLY B C 1
ATOM 2964 O O . GLY B 1 80 ? -48.279 57.997 37.737 1.000 70.367 59 GLY B O 1
ATOM 2965 N N . ALA B 1 81 ? -46.798 59.629 38.340 1.000 60.296 60 ALA B N 1
ATOM 2966 C CA . ALA B 1 81 ? -47.714 60.380 39.232 1.000 64.966 60 ALA B CA 1
ATOM 2967 C C . ALA B 1 81 ? -48.895 60.899 38.409 1.000 62.498 60 ALA B C 1
ATOM 2968 O O . ALA B 1 81 ? -50.033 60.934 38.911 1.000 72.756 60 ALA B O 1
ATOM 2970 N N . PHE B 1 82 ? -48.635 61.286 37.163 1.000 64.327 61 PHE B N 1
ATOM 2971 C CA . PHE B 1 82 ? -49.702 61.692 36.219 1.000 54.848 61 PHE B CA 1
ATOM 2972 C C . PHE B 1 82 ? -50.554 60.461 35.892 1.000 51.108 61 PHE B C 1
ATOM 2973 O O . PHE B 1 82 ? -51.788 60.565 36.004 1.000 56.248 61 PHE B O 1
ATOM 2981 N N . ALA B 1 83 ? -49.925 59.335 35.539 1.000 50.532 62 ALA B N 1
ATOM 2982 C CA . ALA B 1 83 ? -50.607 58.098 35.072 1.000 58.758 62 ALA B CA 1
ATOM 2983 C C . ALA B 1 83 ? -51.511 57.528 36.169 1.000 69.674 62 ALA B C 1
ATOM 2984 O O . ALA B 1 83 ? -52.688 57.255 35.870 1.000 77.872 62 ALA B O 1
ATOM 2986 N N . ARG B 1 84 ? -50.978 57.346 37.381 1.000 86.799 63 ARG B N 1
ATOM 2987 C CA . ARG B 1 84 ? -51.764 56.936 38.579 1.000 86.918 63 ARG B CA 1
ATOM 2988 C C . ARG B 1 84 ? -52.925 57.920 38.738 1.000 81.383 63 ARG B C 1
ATOM 2989 O O . ARG B 1 84 ? -54.082 57.466 38.819 1.000 96.900 63 ARG B O 1
ATOM 2997 N N . ARG B 1 85 ? -52.634 59.219 38.734 1.000 71.7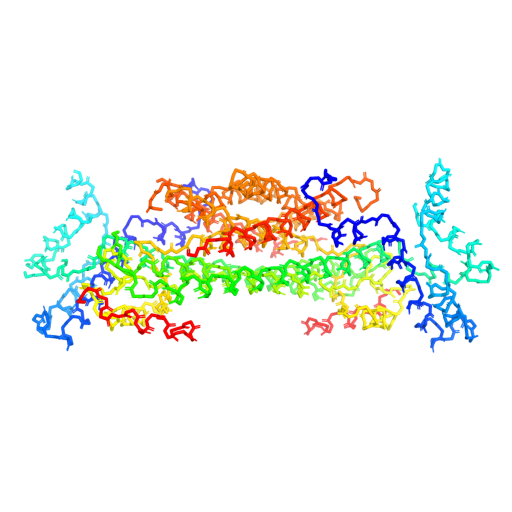12 64 ARG B N 1
ATOM 2998 C CA . ARG B 1 85 ? -53.666 60.277 38.906 1.000 72.909 64 ARG B CA 1
ATOM 2999 C C . ARG B 1 85 ? -54.800 60.100 37.878 1.000 76.722 64 ARG B C 1
ATOM 3000 O O . ARG B 1 85 ? -55.949 60.473 38.208 1.000 76.695 64 ARG B O 1
ATOM 3008 N N . VAL B 1 86 ? -54.501 59.616 36.662 1.000 72.346 65 VAL B N 1
ATOM 3009 C CA . VAL B 1 86 ? -55.524 59.398 35.586 1.000 67.124 65 VAL B CA 1
ATOM 3010 C C . VAL B 1 86 ? -56.314 58.128 35.914 1.000 65.044 65 VAL B C 1
ATOM 3011 O O . VAL B 1 86 ? -57.554 58.179 35.792 1.000 67.652 65 VAL B O 1
ATOM 3015 N N . ALA B 1 87 ? -55.611 57.037 36.263 1.000 67.896 66 ALA B N 1
ATOM 3016 C CA . ALA B 1 87 ? -56.177 55.726 36.686 1.000 74.289 66 ALA B CA 1
ATOM 3017 C C . ALA B 1 87 ? -57.161 55.903 37.858 1.000 76.606 66 ALA B C 1
ATOM 3018 O O . ALA B 1 87 ? -57.986 54.996 38.042 1.000 74.082 66 ALA B O 1
ATOM 3020 N N . GLU B 1 88 ? -57.094 57.020 38.601 1.000 79.806 67 GLU B N 1
ATOM 3021 C CA . GLU B 1 88 ? -58.080 57.393 39.657 1.000 84.240 67 GLU B CA 1
ATOM 3022 C C . GLU B 1 88 ? -59.367 57.885 38.985 1.000 84.674 67 GLU B C 1
ATOM 3023 O O . GLU B 1 88 ? -60.388 57.186 39.104 1.000 91.461 67 GLU B O 1
ATOM 3029 N N . LEU B 1 89 ? -59.311 59.035 38.298 1.000 83.475 68 LEU B N 1
ATOM 3030 C CA . LEU B 1 89 ? -60.484 59.729 37.694 1.000 78.672 68 LEU B CA 1
ATOM 3031 C C . LEU B 1 89 ? -61.299 58.767 36.813 1.000 81.713 68 LEU B C 1
ATOM 3032 O O . LEU B 1 89 ? -62.448 59.115 36.472 1.000 75.340 68 LEU B O 1
ATOM 3037 N N . GLU B 1 90 ? -60.722 57.618 36.444 1.000 80.443 69 GLU B N 1
ATOM 3038 C CA . GLU B 1 90 ? -61.443 56.458 35.858 1.000 87.058 69 GLU B CA 1
ATOM 3039 C C . GLU B 1 90 ? -62.161 55.683 36.975 1.000 91.292 69 GLU B C 1
ATOM 3040 O O . GLU B 1 90 ? -63.207 56.195 37.456 1.000 92.039 69 GLU B O 1
ATOM 3046 N N . LEU B 1 97 ? -61.710 60.141 27.428 1.000 65.360 76 LEU B N 1
ATOM 3047 C CA . LEU B 1 97 ? -60.581 61.098 27.636 1.000 61.486 76 LEU B CA 1
ATOM 3048 C C . LEU B 1 97 ? -60.940 62.215 28.618 1.000 61.330 76 LEU B C 1
ATOM 3049 O O . LEU B 1 97 ? -60.110 63.150 28.750 1.000 53.617 76 LEU B O 1
ATOM 3054 N N . VAL B 1 98 ? -62.119 62.173 29.242 1.000 53.621 77 VAL B N 1
ATOM 3055 C CA . VAL B 1 98 ? -62.518 63.171 30.275 1.000 61.073 77 VAL B CA 1
ATOM 3056 C C . VAL B 1 98 ? -61.502 63.109 31.431 1.000 55.564 77 VAL B C 1
ATOM 3057 O O . VAL B 1 98 ? -60.926 64.146 31.770 1.000 63.029 77 VAL B O 1
ATOM 3061 N N . ALA B 1 99 ? -61.259 61.930 31.996 1.000 54.377 78 ALA B N 1
ATOM 3062 C CA . ALA B 1 99 ? -60.289 61.709 33.091 1.000 53.080 78 ALA B CA 1
ATOM 3063 C C . ALA B 1 99 ? -58.934 62.307 32.713 1.000 55.945 78 ALA B C 1
ATOM 3064 O O . ALA B 1 99 ? -58.299 62.951 33.559 1.000 55.950 78 ALA B O 1
ATOM 3066 N N . PHE B 1 100 ? -58.462 62.014 31.501 1.000 57.513 79 PHE B N 1
ATOM 3067 C CA . PHE B 1 100 ? -57.119 62.443 31.036 1.000 47.922 79 PHE B CA 1
ATOM 3068 C C . PHE B 1 100 ? -57.101 63.973 30.938 1.000 38.911 79 PHE B C 1
ATOM 3069 O O . PHE B 1 100 ? -56.129 64.557 31.388 1.000 38.932 79 PHE B O 1
ATOM 3077 N N . THR B 1 101 ? -58.115 64.594 30.349 1.000 44.917 80 THR B N 1
ATOM 3078 C CA . THR B 1 101 ? -58.149 66.066 30.116 1.000 53.399 80 THR B CA 1
ATOM 3079 C C . THR B 1 101 ? -58.281 66.810 31.459 1.000 61.705 80 THR B C 1
ATOM 3080 O O . THR B 1 101 ? -57.555 67.809 31.662 1.000 69.631 80 THR B O 1
ATOM 3084 N N . ARG B 1 102 ? -59.132 66.342 32.368 1.000 65.078 81 ARG B N 1
ATOM 3085 C CA . ARG B 1 102 ? -59.184 66.892 33.742 1.000 72.473 81 ARG B CA 1
ATOM 3086 C C . ARG B 1 102 ? -57.782 66.787 34.340 1.000 72.985 81 ARG B C 1
ATOM 3087 O O . ARG B 1 102 ? -57.209 67.837 34.657 1.000 75.746 81 ARG B O 1
ATOM 3095 N N . ALA B 1 103 ? -57.239 65.570 34.435 1.000 63.794 82 ALA B N 1
ATOM 3096 C CA . ALA B 1 103 ? -55.903 65.296 35.008 1.000 56.922 82 ALA B CA 1
ATOM 3097 C C . ALA B 1 103 ? -54.838 66.181 34.342 1.000 57.893 82 ALA B C 1
ATOM 3098 O O . ALA B 1 103 ? -53.899 66.546 35.047 1.000 59.652 82 ALA B O 1
ATOM 3100 N N . LEU B 1 104 ? -54.980 66.529 33.056 1.000 55.705 83 LEU B N 1
ATOM 3101 C CA . LEU B 1 104 ? -53.987 67.350 32.300 1.000 57.015 83 LEU B CA 1
ATOM 3102 C C . LEU B 1 104 ? -54.083 68.809 32.743 1.000 64.704 83 LEU B C 1
ATOM 3103 O O . LEU B 1 104 ? -53.014 69.443 32.835 1.000 63.364 83 LEU B O 1
ATOM 3108 N N . ALA B 1 105 ? -55.310 69.332 32.873 1.000 73.628 84 ALA B N 1
ATOM 3109 C CA . ALA B 1 105 ? -55.614 70.722 33.305 1.000 83.199 84 ALA B CA 1
ATOM 3110 C C . ALA B 1 105 ? -55.185 70.904 34.769 1.000 83.290 84 ALA B C 1
ATOM 3111 O O . ALA B 1 105 ? -54.392 71.835 35.050 1.000 92.724 84 ALA B O 1
ATOM 3113 N N . GLU B 1 106 ? -55.645 70.010 35.648 1.000 74.531 85 GLU B N 1
ATOM 3114 C CA . GLU B 1 106 ? -55.264 69.955 37.088 1.000 77.836 85 GLU B CA 1
ATOM 3115 C C . GLU B 1 106 ? -53.739 69.902 37.225 1.000 79.349 85 GLU B C 1
ATOM 3116 O O . GLU B 1 106 ? -53.194 70.666 38.034 1.000 93.632 85 GLU B O 1
ATOM 3122 N N . TRP B 1 107 ? -53.061 69.060 36.448 1.000 86.180 86 TRP B N 1
ATOM 3123 C CA . TRP B 1 107 ? -51.618 68.748 36.644 1.000 79.201 86 TRP B CA 1
ATOM 3124 C C . TRP B 1 107 ? -50.747 69.890 36.094 1.000 77.338 86 TRP B C 1
ATOM 3125 O O . TRP B 1 107 ? -49.543 69.941 36.449 1.000 70.517 86 TRP B O 1
ATOM 3136 N N . THR B 1 108 ? -51.333 70.812 35.318 1.000 71.154 87 THR B N 1
ATOM 3137 C CA . THR B 1 108 ? -50.676 72.081 34.911 1.000 77.068 87 THR B CA 1
ATOM 3138 C C . THR B 1 108 ? -51.309 73.286 35.631 1.000 81.862 87 THR B C 1
ATOM 3139 O O . THR B 1 108 ? -50.939 74.419 35.284 1.000 72.750 87 THR B O 1
ATOM 3143 N N . GLY B 1 109 ? -52.276 73.063 36.529 1.000 85.260 88 GLY B N 1
ATOM 3144 C CA . GLY B 1 109 ? -52.922 74.102 37.360 1.000 90.800 88 GLY B CA 1
ATOM 3145 C C . GLY B 1 109 ? -53.661 75.182 36.570 1.000 99.728 88 GLY B C 1
ATOM 3146 O O . GLY B 1 109 ? -54.087 76.179 37.204 1.000 100.239 88 GLY B O 1
ATOM 3147 N N . ASP B 1 110 ? -53.860 75.018 35.257 1.000 109.523 89 ASP B N 1
ATOM 3148 C CA . ASP B 1 110 ? -54.367 76.116 34.385 1.000 111.749 89 ASP B CA 1
ATOM 3149 C C . ASP B 1 110 ? -55.871 76.327 34.620 1.000 103.279 89 ASP B C 1
ATOM 3150 O O . ASP B 1 110 ? -56.669 75.727 33.877 1.000 94.715 89 ASP B O 1
ATOM 3155 N N . GLU B 1 112 ? -57.997 77.476 31.962 1.000 92.190 91 GLU B N 1
ATOM 3156 C CA . GLU B 1 112 ? -58.433 77.857 30.589 1.000 92.041 91 GLU B CA 1
ATOM 3157 C C . GLU B 1 112 ? -58.431 76.608 29.702 1.000 89.501 91 GLU B C 1
ATOM 3158 O O . GLU B 1 112 ? -59.471 76.334 29.078 1.000 102.796 91 GLU B O 1
ATOM 3164 N N . VAL B 1 113 ? -57.305 75.887 29.678 1.000 88.200 92 VAL B N 1
ATOM 3165 C CA . VAL B 1 113 ? -57.026 74.702 28.807 1.000 85.946 92 VAL B CA 1
ATOM 3166 C C . VAL B 1 113 ? -58.258 73.787 28.741 1.000 77.098 92 VAL B C 1
ATOM 3167 O O . VAL B 1 113 ? -58.587 73.359 27.630 1.000 77.242 92 VAL B O 1
ATOM 3171 N N . GLY B 1 114 ? -58.891 73.497 29.882 1.000 69.588 93 GLY B N 1
ATOM 3172 C CA . GLY B 1 114 ? -60.087 72.634 29.999 1.000 68.588 93 GLY B CA 1
ATOM 3173 C C . GLY B 1 114 ? -61.132 72.925 28.934 1.000 68.113 93 GLY B C 1
ATOM 3174 O O . GLY B 1 114 ? -61.526 71.972 28.253 1.000 70.022 93 GLY B O 1
ATOM 3175 N N . ARG B 1 115 ? -61.542 74.188 28.763 1.000 67.943 94 ARG B N 1
ATOM 3176 C CA . ARG B 1 115 ? -62.648 74.585 27.842 1.000 77.094 94 ARG B CA 1
ATOM 3177 C C . ARG B 1 115 ? -62.286 74.265 26.390 1.000 65.201 94 ARG B C 1
ATOM 3178 O O . ARG B 1 115 ? -63.192 73.974 25.593 1.000 71.776 94 ARG B O 1
ATOM 3186 N N . TYR B 1 116 ? -61.005 74.313 26.051 1.000 56.125 95 TYR B N 1
ATOM 3187 C CA . TYR B 1 116 ? -60.557 74.299 24.641 1.000 54.616 95 TYR B CA 1
ATOM 3188 C C . TYR B 1 116 ? -60.210 72.880 24.150 1.000 56.354 95 TYR B C 1
ATOM 3189 O O . TYR B 1 116 ? -59.673 72.824 23.028 1.000 62.483 95 TYR B O 1
ATOM 3198 N N . LEU B 1 117 ? -60.616 71.800 24.842 1.000 55.958 96 LEU B N 1
ATOM 3199 C CA . LEU B 1 117 ? -60.331 70.376 24.453 1.000 63.429 96 LEU B CA 1
ATOM 3200 C C . LEU B 1 117 ? -61.616 69.599 24.105 1.000 52.316 96 LEU B C 1
ATOM 3201 O O . LEU B 1 117 ? -62.733 70.224 24.060 1.000 51.503 96 LEU B O 1
ATOM 3206 N N . LEU B 1 119 ? -64.001 70.881 21.761 1.000 47.944 98 LEU B N 1
ATOM 3207 C CA . LEU B 1 119 ? -63.933 71.863 20.635 1.000 46.923 98 LEU B CA 1
ATOM 3208 C C . LEU B 1 119 ? -64.214 71.239 19.248 1.000 48.355 98 LEU B C 1
ATOM 3209 O O . LEU B 1 119 ? -64.381 72.029 18.270 1.000 59.085 98 LEU B O 1
ATOM 3214 N N . GLY B 1 120 ? -64.307 69.909 19.111 1.000 44.250 99 GLY B N 1
ATOM 3215 C CA . GLY B 1 120 ? -64.558 69.266 17.802 1.000 47.599 99 GLY B CA 1
ATOM 3216 C C . GLY B 1 120 ? -63.861 67.922 17.645 1.000 47.613 99 GLY B C 1
ATOM 3217 O O . GLY B 1 120 ? -64.461 67.013 17.047 1.000 45.776 99 GLY B O 1
ATOM 3218 N N . LEU B 1 121 ? -62.650 67.784 18.182 1.000 41.977 100 LEU B N 1
ATOM 3219 C CA . LEU B 1 121 ? -61.886 66.529 18.107 1.000 41.557 100 LEU B CA 1
ATOM 3220 C C . LEU B 1 121 ? -62.643 65.506 18.899 1.000 39.819 100 LEU B C 1
ATOM 3221 O O . LEU B 1 121 ? -63.321 65.931 19.823 1.000 40.292 100 LEU B O 1
ATOM 3226 N N . THR B 1 122 ? -62.537 64.246 18.495 1.000 35.572 101 THR B N 1
ATOM 3227 C CA . THR B 1 122 ? -63.093 63.084 19.217 1.000 37.536 101 THR B CA 1
ATOM 3228 C C . THR B 1 122 ? -61.946 62.445 19.992 1.000 36.997 101 THR B C 1
ATOM 3229 O O . THR B 1 122 ? -60.793 62.705 19.644 1.000 36.775 101 THR B O 1
ATOM 3233 N N . SER B 1 123 ? -62.266 61.553 20.921 1.000 36.090 102 SER B N 1
ATOM 3234 C CA . SER B 1 123 ? -61.337 60.577 21.543 1.000 37.380 102 SER B CA 1
ATOM 3235 C C . SER B 1 123 ? -60.488 59.869 20.485 1.000 36.157 102 SER B C 1
ATOM 3236 O O . SER B 1 123 ? -59.236 59.846 20.605 1.000 40.493 102 SER B O 1
ATOM 3239 N N . SER B 1 124 ? -61.149 59.329 19.471 1.000 30.864 103 SER B N 1
ATOM 3240 C CA . SER B 1 124 ? -60.512 58.490 18.429 1.000 33.072 103 SER B CA 1
ATOM 3241 C C . SER B 1 124 ? -59.492 59.323 17.682 1.000 29.751 103 SER B C 1
ATOM 3242 O O . SER B 1 124 ? -58.378 58.824 17.488 1.000 33.257 103 SER B O 1
ATOM 3245 N N . ASP B 1 125 ? -59.833 60.576 17.396 1.000 27.318 104 ASP B N 1
ATOM 3246 C CA . ASP B 1 125 ? -58.887 61.493 16.727 1.000 30.757 104 ASP B CA 1
ATOM 3247 C C . ASP B 1 125 ? -57.589 61.522 17.540 1.000 32.320 104 ASP B C 1
ATOM 3248 O O . ASP B 1 125 ? -56.517 61.263 16.959 1.000 34.608 104 ASP B O 1
ATOM 3253 N N . ILE B 1 126 ? -57.695 61.805 18.837 1.000 31.557 105 ILE B N 1
ATOM 3254 C CA . ILE B 1 126 ? -56.531 61.912 19.761 1.000 34.646 105 ILE B CA 1
ATOM 3255 C C . ILE B 1 126 ? -55.785 60.566 19.831 1.000 32.479 105 ILE B C 1
ATOM 3256 O O . ILE B 1 126 ? -54.614 60.562 19.560 1.000 34.616 105 ILE B O 1
ATOM 3261 N N . VAL B 1 127 ? -56.483 59.495 20.202 1.000 32.059 106 VAL B N 1
ATOM 3262 C CA . VAL B 1 127 ? -55.946 58.148 20.551 1.000 34.441 106 VAL B CA 1
ATOM 3263 C C . VAL B 1 127 ? -55.397 57.454 19.304 1.000 31.095 106 VAL B C 1
ATOM 3264 O O . VAL B 1 127 ? -54.314 56.842 19.406 1.000 33.400 106 VAL B O 1
ATOM 3268 N N . ASP B 1 128 ? -56.114 57.501 18.192 1.000 29.563 107 ASP B N 1
ATOM 3269 C CA . ASP B 1 128 ? -55.670 56.826 16.943 1.000 30.825 107 ASP B CA 1
ATOM 3270 C C . ASP B 1 128 ? -54.468 57.598 16.389 1.000 28.647 107 ASP B C 1
ATOM 3271 O O . ASP B 1 128 ? -53.545 56.978 15.893 1.000 31.944 107 ASP B O 1
ATOM 3276 N N . THR B 1 129 ? -54.456 58.921 16.506 1.000 26.890 108 THR B N 1
ATOM 3277 C CA . THR B 1 129 ? -53.333 59.733 15.977 1.000 27.248 108 THR B CA 1
ATOM 3278 C C . THR B 1 129 ? -52.099 59.406 16.802 1.000 28.877 108 THR B C 1
ATOM 3279 O O . THR B 1 129 ? -51.042 59.121 16.191 1.000 30.011 108 THR B O 1
ATOM 3283 N N . ALA B 1 130 ? -52.233 59.373 18.123 1.000 27.215 109 ALA B N 1
ATOM 3284 C CA . ALA B 1 130 ? -51.101 59.103 19.029 1.000 29.628 109 ALA B CA 1
ATOM 3285 C C . ALA B 1 130 ? -50.550 57.698 18.790 1.000 28.172 109 ALA B C 1
ATOM 3286 O O . ALA B 1 130 ? -49.333 57.525 18.837 1.000 33.377 109 ALA B O 1
ATOM 3288 N N . GLN B 1 131 ? -51.423 56.710 18.631 1.000 29.160 110 GLN B N 1
ATOM 3289 C CA . GLN B 1 131 ? -51.018 55.303 18.407 1.000 29.583 110 GLN B CA 1
ATOM 3290 C C . GLN B 1 131 ? -50.249 55.178 17.076 1.000 27.103 110 GLN B C 1
ATOM 3291 O O . GLN B 1 131 ? -49.228 54.474 17.031 1.000 26.506 110 GLN B O 1
ATOM 3297 N N . ASN B 1 132 ? -50.694 55.865 16.035 1.000 25.315 111 ASN B N 1
ATOM 3298 C CA . ASN B 1 132 ? -49.956 55.926 14.750 1.000 26.260 111 ASN B CA 1
ATOM 3299 C C . ASN B 1 132 ? -48.554 56.479 14.985 1.000 28.207 111 ASN B C 1
ATOM 3300 O O . ASN B 1 132 ? -47.595 55.873 14.480 1.000 27.486 111 ASN B O 1
ATOM 3305 N N . ALA B 1 133 ? -48.439 57.592 15.711 1.000 28.040 112 ALA B N 1
ATOM 3306 C CA . ALA B 1 133 ? -47.148 58.222 16.003 1.000 28.726 112 ALA B CA 1
ATOM 3307 C C . ALA B 1 133 ? -46.298 57.185 16.702 1.000 28.181 112 ALA B C 1
ATOM 3308 O O . ALA B 1 133 ? -45.149 57.043 16.324 1.000 33.028 112 ALA B O 1
ATOM 3310 N N . LEU B 1 134 ? -46.834 56.544 17.726 1.000 27.228 113 LEU B N 1
ATOM 3311 C CA . LEU B 1 134 ? -46.054 55.533 18.494 1.000 28.336 113 LEU B CA 1
ATOM 3312 C C . LEU B 1 134 ? -45.603 54.380 17.580 1.000 28.274 113 LEU B C 1
ATOM 3313 O O . LEU B 1 134 ? -44.431 53.956 17.708 1.000 25.039 113 LEU B O 1
ATOM 3318 N N . LEU B 1 135 ? -46.471 53.937 16.668 1.000 25.391 114 LEU B N 1
ATOM 3319 C CA . LEU B 1 135 ? -46.193 52.794 15.763 1.000 27.480 114 LEU B CA 1
ATOM 3320 C C . LEU B 1 135 ? -45.125 53.202 14.762 1.000 28.323 114 LEU B C 1
ATOM 3321 O O . LEU B 1 135 ? -44.279 52.366 14.456 1.000 28.376 114 LEU B O 1
ATOM 3326 N N . VAL B 1 136 ? -45.154 54.453 14.283 1.000 29.165 115 VAL B N 1
ATOM 3327 C CA . VAL B 1 136 ? -44.053 54.973 13.433 1.000 28.651 115 VAL B CA 1
ATOM 3328 C C . VAL B 1 136 ? -42.722 54.890 14.204 1.000 31.360 115 VAL B C 1
ATOM 3329 O O . VAL B 1 136 ? -41.736 54.353 13.621 1.000 33.005 115 VAL B O 1
ATOM 3333 N N . GLU B 1 137 ? -42.704 55.245 15.492 1.000 28.924 116 GLU B N 1
ATOM 3334 C CA . GLU B 1 137 ? -41.468 55.210 16.301 1.000 33.861 116 GLU B CA 1
ATOM 3335 C C . GLU B 1 137 ? -41.053 53.737 16.453 1.000 30.280 116 GLU B C 1
ATOM 3336 O O . GLU B 1 137 ? -39.858 53.450 16.260 1.000 31.487 116 GLU B O 1
ATOM 3342 N N . ALA B 1 138 ? -41.989 52.853 16.811 1.000 27.645 117 ALA B N 1
ATOM 3343 C CA . ALA B 1 138 ? -41.701 51.417 17.053 1.000 31.432 117 ALA B CA 1
ATOM 3344 C C . ALA B 1 138 ? -41.092 50.812 15.786 1.000 29.619 117 ALA B C 1
ATOM 3345 O O . ALA B 1 138 ? -40.119 50.055 15.898 1.000 29.767 117 ALA B O 1
ATOM 3347 N N . LEU B 1 139 ? -41.596 51.191 14.620 1.000 28.280 118 LEU B N 1
ATOM 3348 C CA . LEU B 1 139 ? -41.113 50.598 13.363 1.000 28.925 118 LEU B CA 1
ATOM 3349 C C . LEU B 1 139 ? -39.713 51.152 13.083 1.000 29.316 118 LEU B C 1
ATOM 3350 O O . LEU B 1 139 ? -38.907 50.421 12.469 1.000 28.319 118 LEU B O 1
ATOM 3355 N N . GLY B 1 140 ? -39.451 52.398 13.487 1.000 31.338 119 GLY B N 1
ATOM 3356 C CA . GLY B 1 140 ? -38.102 53.006 13.418 1.000 29.148 119 GLY B CA 1
ATOM 3357 C C . GLY B 1 140 ? -37.113 52.223 14.273 1.000 27.395 119 GLY B C 1
ATOM 3358 O O . GLY B 1 140 ? -36.064 51.839 13.757 1.000 27.581 119 GLY B O 1
ATOM 3359 N N . LEU B 1 141 ? -37.499 51.827 15.480 1.000 28.670 120 LEU B N 1
ATOM 3360 C CA . LEU B 1 141 ? -36.653 50.936 16.343 1.000 31.509 120 LEU B CA 1
ATOM 3361 C C . LEU B 1 141 ? -36.419 49.573 15.667 1.000 32.365 120 LEU B C 1
ATOM 3362 O O . LEU B 1 141 ? -35.278 49.125 15.635 1.000 30.975 120 LEU B O 1
ATOM 3367 N N . VAL B 1 142 ? -37.455 48.934 15.103 1.000 34.423 121 VAL B N 1
ATOM 3368 C CA . VAL B 1 142 ? -37.312 47.612 14.425 1.000 31.530 121 VAL B CA 1
ATOM 3369 C C . VAL B 1 142 ? -36.372 47.765 13.216 1.000 33.890 121 VAL B C 1
ATOM 3370 O O . VAL B 1 142 ? -35.497 46.879 13.037 1.000 36.803 121 VAL B O 1
ATOM 3374 N N . LEU B 1 143 ? -36.504 48.849 12.445 1.000 31.961 122 LEU B N 1
ATOM 3375 C CA . LEU B 1 143 ? -35.633 49.112 11.275 1.000 34.534 122 LEU B CA 1
ATOM 3376 C C . LEU B 1 143 ? -34.207 49.331 11.758 1.000 34.617 122 LEU B C 1
ATOM 3377 O O . LEU B 1 143 ? -33.323 48.730 11.148 1.000 34.280 122 LEU B O 1
ATOM 3382 N N . GLU B 1 144 ? -34.008 50.031 12.885 1.000 33.690 123 GLU B N 1
ATOM 3383 C CA . GLU B 1 144 ? -32.633 50.318 13.376 1.000 35.644 123 GLU B CA 1
ATOM 3384 C C . GLU B 1 144 ? -31.951 48.962 13.653 1.000 33.758 123 GLU B C 1
ATOM 3385 O O . GLU B 1 144 ? -30.766 48.757 13.243 1.000 32.576 123 GLU B O 1
ATOM 3391 N N . GLU B 1 145 ? -32.661 48.023 14.282 1.000 30.922 124 GLU B N 1
ATOM 3392 C CA . GLU B 1 145 ? -32.083 46.701 14.698 1.000 31.740 124 GLU B CA 1
ATOM 3393 C C . GLU B 1 145 ? -31.942 45.816 13.448 1.000 31.630 124 GLU B C 1
ATOM 3394 O O . GLU B 1 145 ? -30.900 45.140 13.249 1.000 31.673 124 GLU B O 1
ATOM 3400 N N . LEU B 1 146 ? -32.904 45.900 12.542 1.000 32.619 125 LEU B N 1
ATOM 3401 C CA . LEU B 1 146 ? -32.823 45.133 11.293 1.000 29.898 125 LEU B CA 1
ATOM 3402 C C . LEU B 1 146 ? -31.527 45.514 10.584 1.000 32.240 125 LEU B C 1
ATOM 3403 O O . LEU B 1 146 ? -30.837 44.591 10.074 1.000 31.684 125 LEU B O 1
ATOM 3408 N N . LYS B 1 147 ? -31.194 46.802 10.559 1.000 35.558 126 LYS B N 1
ATOM 3409 C CA . LYS B 1 147 ? -29.963 47.306 9.879 1.000 38.912 126 LYS B CA 1
ATOM 3410 C C . LYS B 1 147 ? -28.724 46.660 10.539 1.000 36.727 126 LYS B C 1
ATOM 3411 O O . LYS B 1 147 ? -27.817 46.203 9.787 1.000 36.399 126 LYS B O 1
ATOM 3417 N N . GLY B 1 148 ? -28.704 46.522 11.874 1.000 35.718 127 GLY B N 1
ATOM 3418 C CA . GLY B 1 148 ? -27.652 45.760 12.584 1.000 34.626 127 GLY B CA 1
ATOM 3419 C C . GLY B 1 148 ? -27.524 44.314 12.102 1.000 38.657 127 GLY B C 1
ATOM 3420 O O . GLY B 1 148 ? -26.376 43.816 11.946 1.000 37.738 127 GLY B O 1
ATOM 3421 N N . VAL B 1 149 ? -28.645 43.596 11.955 1.000 34.108 128 VAL B N 1
ATOM 3422 C CA . VAL B 1 149 ? -28.648 42.188 11.460 1.000 32.299 128 VAL B CA 1
ATOM 3423 C C . VAL B 1 149 ? -28.149 42.225 10.005 1.000 32.772 128 VAL B C 1
ATOM 3424 O O . VAL B 1 149 ? -27.285 41.433 9.641 1.000 33.908 128 VAL B O 1
ATOM 3428 N N . GLU B 1 150 ? -28.651 43.162 9.202 1.000 30.582 129 GLU B N 1
ATOM 3429 C CA . GLU B 1 150 ? -28.249 43.295 7.804 1.000 32.792 129 GLU B CA 1
ATOM 3430 C C . GLU B 1 150 ? -26.731 43.515 7.765 1.000 37.780 129 GLU B C 1
ATOM 3431 O O . GLU B 1 150 ? -26.077 42.825 6.978 1.000 36.944 129 GLU B O 1
ATOM 3437 N N . GLU B 1 151 ? -26.173 44.357 8.639 1.000 41.248 130 GLU B N 1
ATOM 3438 C CA . GLU B 1 151 ? -24.707 44.667 8.625 1.000 43.496 130 GLU B CA 1
ATOM 3439 C C . GLU B 1 151 ? -23.910 43.419 9.017 1.000 38.202 130 GLU B C 1
ATOM 3440 O O . GLU B 1 151 ? -22.979 43.062 8.309 1.000 37.077 130 GLU B O 1
ATOM 3446 N N . ALA B 1 152 ? -24.318 42.720 10.068 1.000 34.855 131 ALA B N 1
ATOM 3447 C CA . ALA B 1 152 ? -23.655 41.476 10.479 1.000 33.312 131 ALA B CA 1
ATOM 3448 C C . ALA B 1 152 ? -23.689 40.434 9.344 1.000 37.924 131 ALA B C 1
ATOM 3449 O O . ALA B 1 152 ? -22.684 39.731 9.168 1.000 40.470 131 ALA B O 1
ATOM 3451 N N . LEU B 1 153 ? -24.777 40.309 8.590 1.000 34.741 132 LEU B N 1
ATOM 3452 C CA . LEU B 1 153 ? -24.860 39.247 7.550 1.000 39.500 132 LEU B CA 1
ATOM 3453 C C . LEU B 1 153 ? -23.958 39.612 6.372 1.000 37.959 132 LEU B C 1
ATOM 3454 O O . LEU B 1 153 ? -23.387 38.701 5.800 1.000 35.859 132 LEU B O 1
ATOM 3459 N N . LYS B 1 154 ? -23.946 40.886 5.981 1.000 44.056 133 LYS B N 1
ATOM 3460 C CA . LYS B 1 154 ? -23.028 41.479 4.968 1.000 49.568 133 LYS B CA 1
ATOM 3461 C C . LYS B 1 154 ? -21.583 41.091 5.326 1.000 45.949 133 LYS B C 1
ATOM 3462 O O . LYS B 1 154 ? -20.905 40.479 4.491 1.000 39.565 133 LYS B O 1
ATOM 3468 N N . ALA B 1 155 ? -21.178 41.343 6.574 1.000 44.619 134 ALA B N 1
ATOM 3469 C CA . ALA B 1 155 ? -19.807 41.115 7.102 1.000 43.970 134 ALA B CA 1
ATOM 3470 C C . ALA B 1 155 ? -19.470 39.629 7.060 1.000 42.988 134 ALA B C 1
ATOM 3471 O O . ALA B 1 155 ? -18.382 39.279 6.522 1.000 45.181 134 ALA B O 1
ATOM 3473 N N . LEU B 1 156 ? -20.376 38.786 7.566 1.000 40.893 135 LEU B N 1
ATOM 3474 C CA . LEU B 1 156 ? -20.221 37.309 7.539 1.000 39.702 135 LEU B CA 1
ATOM 3475 C C . LEU B 1 156 ? -20.148 36.813 6.101 1.000 41.243 135 LEU B C 1
ATOM 3476 O O . LEU B 1 156 ? -19.383 35.878 5.860 1.000 41.646 135 LEU B O 1
ATOM 3481 N N . ALA B 1 157 ? -20.930 37.391 5.190 1.000 42.852 136 ALA B N 1
ATOM 3482 C CA . ALA B 1 157 ? -20.971 36.953 3.777 1.000 43.248 136 ALA B CA 1
ATOM 3483 C C . ALA B 1 157 ? -19.643 37.323 3.099 1.000 48.245 136 ALA B C 1
ATOM 3484 O O . ALA B 1 157 ? -19.175 36.543 2.239 1.000 43.836 136 ALA B O 1
ATOM 3486 N N . LEU B 1 158 ? -19.078 38.489 3.435 1.000 49.241 137 LEU B N 1
ATOM 3487 C CA . LEU B 1 158 ? -17.788 38.954 2.853 1.000 52.942 137 LEU B CA 1
ATOM 3488 C C . LEU B 1 158 ? -16.678 38.070 3.404 1.000 51.651 137 LEU B C 1
ATOM 3489 O O . LEU B 1 158 ? -15.945 37.490 2.581 1.000 51.211 137 LEU B O 1
ATOM 3494 N N . ARG B 1 159 ? -16.659 37.907 4.728 1.000 48.130 138 ARG B N 1
ATOM 3495 C CA . ARG B 1 159 ? -15.616 37.147 5.433 1.000 52.888 138 ARG B CA 1
ATOM 3496 C C . ARG B 1 159 ? -15.514 35.776 4.780 1.000 54.991 138 ARG B C 1
ATOM 3497 O O . ARG B 1 159 ? -14.386 35.340 4.582 1.000 63.227 138 ARG B O 1
ATOM 3505 N N . HIS B 1 160 ? -16.643 35.146 4.440 1.000 55.697 139 HIS B N 1
ATOM 3506 C CA . HIS B 1 160 ? -16.697 33.741 3.955 1.000 47.647 139 HIS B CA 1
ATOM 3507 C C . HIS B 1 160 ? -16.968 33.677 2.447 1.000 43.096 139 HIS B C 1
ATOM 3508 O O . HIS B 1 160 ? -17.313 32.587 1.966 1.000 46.508 139 HIS B O 1
ATOM 3515 N N . LYS B 1 161 ? -16.750 34.768 1.707 1.000 41.853 140 LYS B N 1
ATOM 3516 C CA . LYS B 1 161 ? -17.000 34.836 0.239 1.000 46.487 140 LYS B CA 1
ATOM 3517 C C . LYS B 1 161 ? -16.249 33.740 -0.531 1.000 55.880 140 LYS B C 1
ATOM 3518 O O . LYS B 1 161 ? -16.826 33.273 -1.527 1.000 53.856 140 LYS B O 1
ATOM 3524 N N . HIS B 1 162 ? -15.018 33.386 -0.116 1.000 54.619 141 HIS B N 1
ATOM 3525 C CA . HIS B 1 162 ? -14.104 32.433 -0.812 1.000 62.242 141 HIS B CA 1
ATOM 3526 C C . HIS B 1 162 ? -13.802 31.225 0.073 1.000 67.221 141 HIS B C 1
ATOM 3527 O O . HIS B 1 162 ? -12.904 30.462 -0.305 1.000 72.616 141 HIS B O 1
ATOM 3534 N N . THR B 1 163 ? -14.523 31.066 1.188 1.000 63.257 142 THR B N 1
ATOM 3535 C CA . THR B 1 163 ? -14.490 29.861 2.053 1.000 59.835 142 THR B CA 1
ATOM 3536 C C . THR B 1 163 ? -15.250 28.750 1.337 1.000 66.050 142 THR B C 1
ATOM 3537 O O . THR B 1 163 ? -16.440 28.893 1.087 1.000 71.289 142 THR B O 1
ATOM 3541 N N . PRO B 1 164 ? -14.601 27.613 1.001 1.000 75.758 143 PRO B N 1
ATOM 3542 C CA . PRO B 1 164 ? -15.306 26.440 0.466 1.000 72.532 143 PRO B CA 1
ATOM 3543 C C . PRO B 1 164 ? -16.095 25.660 1.528 1.000 68.794 143 PRO B C 1
ATOM 3544 O O . PRO B 1 164 ? -15.646 25.658 2.672 1.000 65.227 143 PRO B O 1
ATOM 3548 N N . ALA B 1 165 ? -17.201 24.997 1.141 1.000 69.969 144 ALA B N 1
ATOM 3549 C CA . ALA B 1 165 ? -18.104 24.252 2.064 1.000 75.804 144 ALA B CA 1
ATOM 3550 C C . ALA B 1 165 ? -18.412 22.838 1.550 1.000 65.155 144 ALA B C 1
ATOM 3551 O O . ALA B 1 165 ? -18.989 22.764 0.463 1.000 61.661 144 ALA B O 1
ATOM 3553 N N . PRO B 1 176 ? -19.499 21.374 -3.422 1.000 64.962 155 PRO B N 1
ATOM 3554 C CA . PRO B 1 176 ? -18.534 22.472 -3.156 1.000 73.227 155 PRO B CA 1
ATOM 3555 C C . PRO B 1 176 ? -19.076 23.847 -3.594 1.000 65.032 155 PRO B C 1
ATOM 3556 O O . PRO B 1 176 ? -19.462 23.973 -4.721 1.000 56.391 155 PRO B O 1
ATOM 3560 N N . THR B 1 177 ? -19.093 24.839 -2.693 1.000 64.220 156 THR B N 1
ATOM 3561 C CA . THR B 1 177 ? -19.701 26.184 -2.919 1.000 55.638 156 THR B CA 1
ATOM 3562 C C . THR B 1 177 ? -19.040 27.166 -1.955 1.000 50.706 156 THR B C 1
ATOM 3563 O O . THR B 1 177 ? -18.263 26.709 -1.114 1.000 54.557 156 THR B O 1
ATOM 3567 N N . SER B 1 178 ? -19.337 28.457 -2.076 1.000 53.371 157 SER B N 1
ATOM 3568 C CA . SER B 1 178 ? -18.990 29.491 -1.066 1.000 48.249 157 SER B CA 1
ATOM 3569 C C . SER B 1 178 ? -19.927 29.371 0.150 1.000 47.796 157 SER B C 1
ATOM 3570 O O . SER B 1 178 ? -21.144 29.453 -0.011 1.000 48.062 157 SER B O 1
ATOM 3573 N N . PHE B 1 179 ? -19.367 29.170 1.332 1.000 50.416 158 PHE B N 1
ATOM 3574 C CA . PHE B 1 179 ? -20.065 29.183 2.642 1.000 47.957 158 PHE B CA 1
ATOM 3575 C C . PHE B 1 179 ? -20.733 30.550 2.849 1.000 47.888 158 PHE B C 1
ATOM 3576 O O . PHE B 1 179 ? -21.725 30.639 3.581 1.000 49.258 158 PHE B O 1
ATOM 3584 N N . GLY B 1 180 ? -20.206 31.580 2.187 1.000 42.238 159 GLY B N 1
ATOM 3585 C CA . GLY B 1 180 ? -20.685 32.972 2.257 1.000 46.853 159 GLY B CA 1
ATOM 3586 C C . GLY B 1 180 ? -22.090 33.165 1.683 1.000 46.028 159 GLY B C 1
ATOM 3587 O O . GLY B 1 180 ? -22.783 34.079 2.177 1.000 37.131 159 GLY B O 1
ATOM 3588 N N . LEU B 1 181 ? -22.476 32.379 0.667 1.000 40.263 160 LEU B N 1
ATOM 3589 C CA . LEU B 1 181 ? -23.737 32.556 -0.104 1.000 42.325 160 LEU B CA 1
ATOM 3590 C C . LEU B 1 181 ? -24.934 32.394 0.839 1.000 40.927 160 LEU B C 1
ATOM 3591 O O . LEU B 1 181 ? -25.935 33.114 0.663 1.000 44.180 160 LEU B O 1
ATOM 3596 N N . ARG B 1 182 ? -24.826 31.488 1.797 1.000 38.653 161 ARG B N 1
ATOM 3597 C CA . ARG B 1 182 ? -25.872 31.221 2.802 1.000 44.619 161 ARG B CA 1
ATOM 3598 C C . ARG B 1 182 ? -26.221 32.529 3.527 1.000 42.669 161 ARG B C 1
ATOM 3599 O O . ARG B 1 182 ? -27.397 32.790 3.682 1.000 39.779 161 ARG B O 1
ATOM 3607 N N . PHE B 1 183 ? -25.231 33.330 3.936 1.000 44.506 162 PHE B N 1
ATOM 3608 C CA . PHE B 1 183 ? -25.421 34.590 4.707 1.000 40.565 162 PHE B CA 1
ATOM 3609 C C . PHE B 1 183 ? -26.019 35.632 3.766 1.000 37.178 162 PHE B C 1
ATOM 3610 O O . PHE B 1 183 ? -26.863 36.398 4.165 1.000 35.838 162 PHE B O 1
ATOM 3618 N N . LEU B 1 184 ? -25.569 35.648 2.526 1.000 34.328 163 LEU B N 1
ATOM 3619 C CA . LEU B 1 184 ? -26.168 36.501 1.476 1.000 38.419 163 LEU B CA 1
ATOM 3620 C C . LEU B 1 184 ? -27.664 36.190 1.272 1.000 41.041 163 LEU B C 1
ATOM 3621 O O . LEU B 1 184 ? -28.412 37.155 1.031 1.000 41.757 163 LEU B O 1
ATOM 3626 N N . SER B 1 185 ? -28.082 34.912 1.286 1.000 35.209 164 SER B N 1
ATOM 3627 C CA . SER B 1 185 ? -29.517 34.517 1.207 1.000 39.044 164 SER B CA 1
ATOM 3628 C C . SER B 1 185 ? -30.277 35.171 2.370 1.000 35.803 164 SER B C 1
ATOM 3629 O O . SER B 1 185 ? -31.400 35.643 2.149 1.000 37.764 164 SER B O 1
ATOM 3632 N N . PHE B 1 186 ? -29.733 35.117 3.574 1.000 30.756 165 PHE B N 1
ATOM 3633 C CA . PHE B 1 186 ? -30.375 35.721 4.765 1.000 33.633 165 PHE B CA 1
ATOM 3634 C C . PHE B 1 186 ? -30.476 37.218 4.517 1.000 35.054 165 PHE B C 1
ATOM 3635 O O . PHE B 1 186 ? -31.580 37.824 4.748 1.000 29.924 165 PHE B O 1
ATOM 3643 N N . LEU B 1 187 ? -29.383 37.784 3.989 1.000 30.865 166 LEU B N 1
ATOM 3644 C CA . LEU B 1 187 ? -29.322 39.247 3.812 1.000 32.189 166 LEU B CA 1
ATOM 3645 C C . LEU B 1 187 ? -30.457 39.625 2.860 1.000 31.606 166 LEU B C 1
ATOM 3646 O O . LEU B 1 187 ? -31.209 40.545 3.190 1.000 30.468 166 LEU B O 1
ATOM 3651 N N . ALA B 1 188 ? -30.596 38.908 1.746 1.000 28.789 167 ALA B N 1
ATOM 3652 C CA . ALA B 1 188 ? -31.569 39.272 0.702 1.000 31.529 167 ALA B CA 1
ATOM 3653 C C . ALA B 1 188 ? -32.984 39.260 1.301 1.000 30.066 167 ALA B C 1
ATOM 3654 O O . ALA B 1 188 ? -33.755 40.186 0.973 1.000 26.298 167 ALA B O 1
ATOM 3656 N N . ALA B 1 189 ? -33.292 38.285 2.161 1.000 27.681 168 ALA B N 1
ATOM 3657 C CA . ALA B 1 189 ? -34.604 38.176 2.827 1.000 31.681 168 ALA B CA 1
ATOM 3658 C C . ALA B 1 189 ? -34.809 39.389 3.757 1.000 28.139 168 ALA B C 1
ATOM 3659 O O . ALA B 1 189 ? -35.885 40.034 3.733 1.000 36.054 168 ALA B O 1
ATOM 3661 N N . PHE B 1 190 ? -33.811 39.721 4.555 1.000 27.928 169 PHE B N 1
ATOM 3662 C CA . PHE B 1 190 ? -33.902 40.840 5.532 1.000 30.069 169 PHE B CA 1
ATOM 3663 C C . PHE B 1 190 ? -34.054 42.167 4.797 1.000 27.285 169 PHE B C 1
ATOM 3664 O O . PHE B 1 190 ? -34.770 43.020 5.315 1.000 31.781 169 PHE B O 1
ATOM 3672 N N . GLN B 1 191 ? -33.485 42.281 3.610 1.000 26.785 170 GLN B N 1
ATOM 3673 C CA . GLN B 1 191 ? -33.584 43.508 2.788 1.000 31.504 170 GLN B CA 1
ATOM 3674 C C . GLN B 1 191 ? -35.011 43.578 2.274 1.000 31.214 170 GLN B C 1
ATOM 3675 O O . GLN B 1 191 ? -35.507 44.708 2.116 1.000 32.216 170 GLN B O 1
ATOM 3681 N N . ARG B 1 192 ? -35.619 42.424 1.982 1.000 29.266 171 ARG B N 1
ATOM 3682 C CA . ARG B 1 192 ? -37.044 42.426 1.562 1.000 31.197 171 ARG B CA 1
ATOM 3683 C C . ARG B 1 192 ? -37.868 42.834 2.776 1.000 27.554 171 ARG B C 1
ATOM 3684 O O . ARG B 1 192 ? -38.799 43.617 2.579 1.000 31.944 171 ARG B O 1
ATOM 3692 N N . ASP B 1 193 ? -37.507 42.359 3.962 1.000 27.594 172 ASP B N 1
ATOM 3693 C CA . ASP B 1 193 ? -38.267 42.708 5.186 1.000 30.839 172 ASP B CA 1
ATOM 3694 C C . ASP B 1 193 ? -38.148 44.218 5.392 1.000 33.918 172 ASP B C 1
ATOM 3695 O O . ASP B 1 193 ? -39.210 44.862 5.655 1.000 31.579 172 ASP B O 1
ATOM 3700 N N . GLU B 1 194 ? -36.959 44.782 5.154 1.000 32.107 173 GLU B N 1
ATOM 3701 C CA . GLU B 1 194 ? -36.717 46.237 5.329 1.000 33.464 173 GLU B CA 1
ATOM 3702 C C . GLU B 1 194 ? -37.687 47.029 4.450 1.000 31.705 173 GLU B C 1
ATOM 3703 O O . GLU B 1 194 ? -38.347 47.984 4.971 1.000 28.173 173 GLU B O 1
ATOM 3709 N N . GLU B 1 195 ? -37.753 46.662 3.177 1.000 28.374 174 GLU B N 1
ATOM 3710 C CA . GLU B 1 195 ? -38.649 47.294 2.191 1.000 31.193 174 GLU B CA 1
ATOM 3711 C C . GLU B 1 195 ? -40.079 47.145 2.735 1.000 33.523 174 GLU B C 1
ATOM 3712 O O . GLU B 1 195 ? -40.758 48.149 2.790 1.000 33.614 174 GLU B O 1
ATOM 3718 N N . ARG B 1 196 ? -40.488 45.950 3.195 1.000 27.942 175 ARG B N 1
ATOM 3719 C CA . ARG B 1 196 ? -41.877 45.733 3.656 1.000 28.811 175 ARG B CA 1
ATOM 3720 C C . ARG B 1 196 ? -42.108 46.595 4.904 1.000 26.474 175 ARG B C 1
ATOM 3721 O O . ARG B 1 196 ? -43.147 47.241 4.972 1.000 26.768 175 ARG B O 1
ATOM 3729 N N . LEU B 1 197 ? -41.174 46.623 5.852 1.000 27.693 176 LEU B N 1
ATOM 3730 C CA . LEU B 1 197 ? -41.343 47.405 7.097 1.000 28.523 176 LEU B CA 1
ATOM 3731 C C . LEU B 1 197 ? -41.345 48.897 6.749 1.000 30.640 176 LEU B C 1
ATOM 3732 O O . LEU B 1 197 ? -42.170 49.578 7.311 1.000 31.399 176 LEU B O 1
ATOM 3737 N N . LYS B 1 198 ? -40.579 49.373 5.763 1.000 31.773 177 LYS B N 1
ATOM 3738 C CA . LYS B 1 198 ? -40.639 50.824 5.399 1.000 33.906 177 LYS B CA 1
ATOM 3739 C C . LYS B 1 198 ? -41.991 51.167 4.769 1.000 31.905 177 LYS B C 1
ATOM 3740 O O . LYS B 1 198 ? -42.500 52.258 5.051 1.000 34.803 177 LYS B O 1
ATOM 3746 N N . ARG B 1 199 ? -42.558 50.291 3.950 1.000 33.033 178 ARG B N 1
ATOM 3747 C CA . ARG B 1 199 ? -43.911 50.502 3.361 1.000 35.616 178 ARG B CA 1
ATOM 3748 C C . ARG B 1 199 ? -44.953 50.464 4.482 1.000 31.144 178 ARG B C 1
ATOM 3749 O O . ARG B 1 199 ? -45.802 51.348 4.481 1.000 31.071 178 ARG B O 1
ATOM 3757 N N . ALA B 1 200 ? -44.850 49.531 5.431 1.000 25.135 179 ALA B N 1
ATOM 3758 C CA . ALA B 1 200 ? -45.804 49.470 6.562 1.000 28.197 179 ALA B CA 1
ATOM 3759 C C . ALA B 1 200 ? -45.730 50.789 7.335 1.000 27.651 179 ALA B C 1
ATOM 3760 O O . ALA B 1 200 ? -46.823 51.291 7.729 1.000 26.867 179 ALA B O 1
ATOM 3762 N N . ARG B 1 201 ? -44.518 51.320 7.549 1.000 27.092 180 ARG B N 1
ATOM 3763 C CA . ARG B 1 201 ? -44.309 52.593 8.290 1.000 29.949 180 ARG B CA 1
ATOM 3764 C C . ARG B 1 201 ? -44.987 53.753 7.545 1.000 30.920 180 ARG B C 1
ATOM 3765 O O . ARG B 1 201 ? -45.694 54.515 8.232 1.000 35.916 180 ARG B O 1
ATOM 3773 N N . GLU B 1 202 ? -44.855 53.844 6.214 1.000 32.369 181 GLU B N 1
ATOM 3774 C CA . GLU B 1 202 ? -45.546 54.860 5.375 1.000 32.821 181 GLU B CA 1
ATOM 3775 C C . GLU B 1 202 ? -47.062 54.644 5.503 1.000 32.572 181 GLU B C 1
ATOM 3776 O O . GLU B 1 202 ? -47.802 55.609 5.627 1.000 32.453 181 GLU B O 1
ATOM 3782 N N . THR B 1 203 ? -47.570 53.425 5.453 1.000 31.471 182 THR B N 1
ATOM 3783 C CA . THR B 1 203 ? -49.041 53.228 5.467 1.000 32.221 182 THR B CA 1
ATOM 3784 C C . THR B 1 203 ? -49.627 53.696 6.815 1.000 29.496 182 THR B C 1
ATOM 3785 O O . THR B 1 203 ? -50.773 54.132 6.852 1.000 26.310 182 THR B O 1
ATOM 3789 N N . ILE B 1 204 ? -48.926 53.456 7.912 1.000 25.820 183 ILE B N 1
ATOM 3790 C CA . ILE B 1 204 ? -49.508 53.628 9.269 1.000 27.466 183 ILE B CA 1
ATOM 3791 C C . ILE B 1 204 ? -49.319 55.093 9.686 1.000 28.571 183 ILE B C 1
ATOM 3792 O O . ILE B 1 204 ? -49.996 55.502 10.642 1.000 30.351 183 ILE B O 1
ATOM 3797 N N . GLY B 1 205 ? -48.418 55.828 9.023 1.000 30.212 184 GLY B N 1
ATOM 3798 C CA . GLY B 1 205 ? -48.002 57.198 9.414 1.000 31.216 184 GLY B CA 1
ATOM 3799 C C . GLY B 1 205 ? -49.044 58.264 9.082 1.000 30.121 184 GLY B C 1
ATOM 3800 O O . GLY B 1 205 ? -48.690 59.263 8.389 1.000 30.170 184 GLY B O 1
ATOM 3801 N N . VAL B 1 206 ? -50.275 58.096 9.564 1.000 27.496 185 VAL B N 1
ATOM 3802 C CA . VAL B 1 206 ? -51.396 59.036 9.277 1.000 28.380 185 VAL B CA 1
ATOM 3803 C C . VAL B 1 206 ? -51.994 59.596 10.575 1.000 29.022 185 VAL B C 1
ATOM 3804 O O . VAL B 1 206 ? -51.926 58.944 11.621 1.000 28.480 185 VAL B O 1
ATOM 3808 N N . ALA B 1 207 ? -52.532 60.803 10.476 1.000 32.369 186 ALA B N 1
ATOM 3809 C CA . ALA B 1 207 ? -53.163 61.565 11.572 1.000 33.228 186 ALA B CA 1
ATOM 3810 C C . ALA B 1 207 ? -54.634 61.722 11.215 1.000 29.118 186 ALA B C 1
ATOM 3811 O O . ALA B 1 207 ? -54.930 62.134 10.083 1.000 27.610 186 ALA B O 1
ATOM 3813 N N . MET B 1 208 ? -55.518 61.314 12.111 1.000 30.728 187 MET B N 1
ATOM 3814 C CA . MET B 1 208 ? -56.977 61.535 11.975 1.000 32.954 187 MET B CA 1
ATOM 3815 C C . MET B 1 208 ? -57.371 62.576 13.045 1.000 36.662 187 MET B C 1
ATOM 3816 O O . MET B 1 208 ? -57.229 62.292 14.228 1.000 30.036 187 MET B O 1
ATOM 3821 N N . LEU B 1 209 ? -57.792 63.752 12.589 1.000 34.829 188 LEU B N 1
ATOM 3822 C CA . LEU B 1 209 ? -58.437 64.803 13.391 1.000 33.411 188 LEU B CA 1
ATOM 3823 C C . LEU B 1 209 ? -59.607 65.318 12.563 1.000 30.046 188 LEU B C 1
ATOM 3824 O O . LEU B 1 209 ? -59.524 66.420 12.074 1.000 29.911 188 LEU B O 1
ATOM 3829 N N . SER B 1 210 ? -60.650 64.510 12.424 1.000 30.319 189 SER B N 1
ATOM 3830 C CA . SER B 1 210 ? -61.713 64.698 11.397 1.000 33.652 189 SER B CA 1
ATOM 3831 C C . SER B 1 210 ? -63.086 64.883 12.047 1.000 32.845 189 SER B C 1
ATOM 3832 O O . SER B 1 210 ? -64.026 65.106 11.297 1.000 38.678 189 SER B O 1
ATOM 3835 N N . GLY B 1 211 ? -63.190 64.776 13.372 1.000 33.662 190 GLY B N 1
ATOM 3836 C CA . GLY B 1 211 ? -64.450 64.944 14.111 1.000 36.722 190 GLY B CA 1
ATOM 3837 C C . GLY B 1 211 ? -65.344 63.716 14.064 1.000 35.918 190 GLY B C 1
ATOM 3838 O O . GLY B 1 211 ? -64.905 62.651 13.599 1.000 36.741 190 GLY B O 1
ATOM 3839 N N . SER B 1 212 ? -66.576 63.858 14.542 1.000 39.583 191 SER B N 1
ATOM 3840 C CA . SER B 1 212 ? -67.449 62.712 14.933 1.000 43.414 191 SER B CA 1
ATOM 3841 C C . SER B 1 212 ? -67.557 61.659 13.839 1.000 43.597 191 SER B C 1
ATOM 3842 O O . SER B 1 212 ? -67.507 60.482 14.217 1.000 51.052 191 SER B O 1
ATOM 3845 N N . VAL B 1 213 ? -67.820 62.019 12.569 1.000 45.401 192 VAL B N 1
ATOM 3846 C CA . VAL B 1 213 ? -68.088 60.957 11.542 1.000 46.929 192 VAL B CA 1
ATOM 3847 C C . VAL B 1 213 ? -67.040 61.010 10.423 1.000 44.287 192 VAL B C 1
ATOM 3848 O O . VAL B 1 213 ? -67.131 60.206 9.494 1.000 47.866 192 VAL B O 1
ATOM 3852 N N . GLY B 1 214 ? -66.032 61.869 10.553 1.000 39.956 193 GLY B N 1
ATOM 3853 C CA . GLY B 1 214 ? -64.840 61.818 9.698 1.000 36.719 193 GLY B CA 1
ATOM 3854 C C . GLY B 1 214 ? -64.931 62.744 8.498 1.000 34.261 193 GLY B C 1
ATOM 3855 O O . GLY B 1 214 ? -64.067 62.616 7.621 1.000 41.730 193 GLY B O 1
ATOM 3856 N N . ASN B 1 215 ? -65.839 63.722 8.517 1.000 39.434 194 ASN B N 1
ATOM 3857 C CA . ASN B 1 215 ? -66.145 64.605 7.351 1.000 41.387 194 ASN B CA 1
ATOM 3858 C C . ASN B 1 215 ? -65.817 66.064 7.659 1.000 44.400 194 ASN B C 1
ATOM 3859 O O . ASN B 1 215 ? -66.201 66.921 6.832 1.000 42.896 194 ASN B O 1
ATOM 3864 N N . TYR B 1 216 ? -65.122 66.319 8.779 1.000 38.145 195 TYR B N 1
ATOM 3865 C CA . TYR B 1 216 ? -64.536 67.636 9.138 1.000 39.740 195 TYR B CA 1
ATOM 3866 C C . TYR B 1 216 ? -65.621 68.687 9.424 1.000 44.306 195 TYR B C 1
ATOM 3867 O O . TYR B 1 216 ? -65.304 69.890 9.417 1.000 41.634 195 TYR B O 1
ATOM 3876 N N . ALA B 1 217 ? -66.860 68.269 9.665 1.000 45.090 196 ALA B N 1
ATOM 3877 C CA . ALA B 1 217 ? -67.974 69.192 9.962 1.000 46.664 196 ALA B CA 1
ATOM 3878 C C . ALA B 1 217 ? -67.580 70.069 11.162 1.000 50.171 196 ALA B C 1
ATOM 3879 O O . ALA B 1 217 ? -67.795 71.307 11.085 1.000 52.589 196 ALA B O 1
ATOM 3881 N N . HIS B 1 218 ? -67.018 69.468 12.221 1.000 47.094 197 HIS B N 1
ATOM 3882 C CA . HIS B 1 218 ? -66.751 70.159 13.509 1.000 49.795 197 HIS B CA 1
ATOM 3883 C C . HIS B 1 218 ? -65.266 70.533 13.646 1.000 46.114 197 HIS B C 1
ATOM 3884 O O . HIS B 1 218 ? -64.913 71.177 14.652 1.000 45.682 197 HIS B O 1
ATOM 3891 N N . VAL B 1 219 ? -64.414 70.172 12.686 1.000 44.793 198 VAL B N 1
ATOM 3892 C CA . VAL B 1 219 ? -62.974 70.534 12.771 1.000 44.554 198 VAL B CA 1
ATOM 3893 C C . VAL B 1 219 ? -62.432 70.751 11.363 1.000 45.594 198 VAL B C 1
ATOM 3894 O O . VAL B 1 219 ? -62.394 69.832 10.555 1.000 51.708 198 VAL B O 1
ATOM 3898 N N . PRO B 1 220 ? -62.035 72.003 11.028 1.000 50.172 199 PRO B N 1
ATOM 3899 C CA . PRO B 1 220 ? -61.442 72.317 9.729 1.000 44.747 199 PRO B CA 1
ATOM 3900 C C . PRO B 1 220 ? -60.249 71.417 9.415 1.000 47.057 199 PRO B C 1
ATOM 3901 O O . PRO B 1 220 ? -59.476 71.066 10.310 1.000 42.552 199 PRO B O 1
ATOM 3905 N N . PRO B 1 221 ? -60.125 70.985 8.136 1.000 45.101 200 PRO B N 1
ATOM 3906 C CA . PRO B 1 221 ? -59.057 70.093 7.689 1.000 44.040 200 PRO B CA 1
ATOM 3907 C C . PRO B 1 221 ? -57.667 70.638 8.026 1.000 42.716 200 PRO B C 1
ATOM 3908 O O . PRO B 1 221 ? -56.731 69.858 8.064 1.000 40.799 200 PRO B O 1
ATOM 3912 N N . GLU B 1 222 ? -57.579 71.960 8.210 1.000 38.729 201 GLU B N 1
ATOM 3913 C CA . GLU B 1 222 ? -56.330 72.689 8.567 1.000 42.538 201 GLU B CA 1
ATOM 3914 C C . GLU B 1 222 ? -55.800 72.167 9.910 1.000 34.776 201 GLU B C 1
ATOM 3915 O O . GLU B 1 222 ? -54.587 72.086 10.031 1.000 38.590 201 GLU B O 1
ATOM 3921 N N . VAL B 1 223 ? -56.666 71.849 10.883 1.000 33.346 202 VAL B N 1
ATOM 3922 C CA . VAL B 1 223 ? -56.223 71.347 12.212 1.000 35.210 202 VAL B CA 1
ATOM 3923 C C . VAL B 1 223 ? -55.449 70.040 11.991 1.000 36.663 202 VAL B C 1
ATOM 3924 O O . VAL B 1 223 ? -54.282 69.935 12.402 1.000 31.976 202 VAL B O 1
ATOM 3928 N N . GLU B 1 224 ? -56.049 69.110 11.267 1.000 34.181 203 GLU B N 1
ATOM 3929 C CA . GLU B 1 224 ? -55.449 67.790 11.012 1.000 33.246 203 GLU B CA 1
ATOM 3930 C C . GLU B 1 224 ? -54.151 68.026 10.261 1.000 32.887 203 GLU B C 1
ATOM 3931 O O . GLU B 1 224 ? -53.157 67.375 10.595 1.000 35.660 203 GLU B O 1
ATOM 3937 N N . ALA B 1 225 ? -54.152 68.892 9.243 1.000 31.909 204 ALA B N 1
ATOM 3938 C CA . ALA B 1 225 ? -52.937 69.081 8.420 1.000 32.590 204 ALA B CA 1
ATOM 3939 C C . ALA B 1 225 ? -51.823 69.553 9.348 1.000 32.649 204 ALA B C 1
ATOM 3940 O O . ALA B 1 225 ? -50.671 69.090 9.216 1.000 37.481 204 ALA B O 1
ATOM 3942 N N . HIS B 1 226 ? -52.153 70.429 10.288 1.000 33.568 205 HIS B N 1
ATOM 3943 C CA . HIS B 1 226 ? -51.140 71.046 11.176 1.000 33.435 205 HIS B CA 1
ATOM 3944 C C . HIS B 1 226 ? -50.621 69.987 12.168 1.000 32.862 205 HIS B C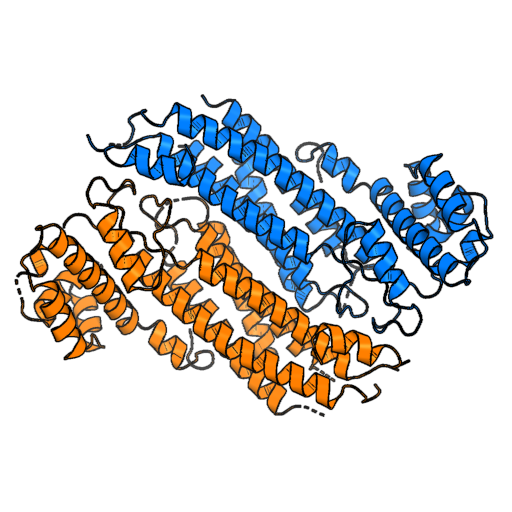 1
ATOM 3945 O O . HIS B 1 226 ? -49.377 69.860 12.361 1.000 33.111 205 HIS B O 1
ATOM 3952 N N . VAL B 1 227 ? -51.530 69.211 12.753 1.000 28.486 206 VAL B N 1
ATOM 3953 C CA . VAL B 1 227 ? -51.136 68.182 13.743 1.000 32.236 206 VAL B CA 1
ATOM 3954 C C . VAL B 1 227 ? -50.277 67.137 13.038 1.000 34.593 206 VAL B C 1
ATOM 3955 O O . VAL B 1 227 ? -49.185 66.891 13.550 1.000 33.744 206 VAL B O 1
ATOM 3959 N N . ALA B 1 228 ? -50.673 66.702 11.844 1.000 34.094 207 ALA B N 1
ATOM 3960 C CA . ALA B 1 228 ? -49.931 65.706 11.039 1.000 37.556 207 ALA B CA 1
ATOM 3961 C C . ALA B 1 228 ? -48.493 66.197 10.871 1.000 34.709 207 ALA B C 1
ATOM 3962 O O . ALA B 1 228 ? -47.535 65.454 11.236 1.000 31.944 207 ALA B O 1
ATOM 3964 N N . SER B 1 229 ? -48.352 67.377 10.267 1.000 32.903 208 SER B N 1
ATOM 3965 C CA . SER B 1 229 ? -47.043 68.056 10.069 1.000 32.832 208 SER B CA 1
ATOM 3966 C C . SER B 1 229 ? -46.224 68.087 11.377 1.000 30.872 208 SER B C 1
ATOM 3967 O O . SER B 1 229 ? -45.062 67.718 11.375 1.000 29.658 208 SER B O 1
ATOM 3970 N N . ARG B 1 230 ? -46.835 68.426 12.510 1.000 31.762 209 ARG B N 1
ATOM 3971 C CA . ARG B 1 230 ? -46.059 68.543 13.765 1.000 33.734 209 ARG B CA 1
ATOM 3972 C C . ARG B 1 230 ? -45.614 67.164 14.243 1.000 37.082 209 ARG B C 1
ATOM 3973 O O . ARG B 1 230 ? -44.604 67.099 14.937 1.000 34.398 209 ARG B O 1
ATOM 3981 N N . LEU B 1 231 ? -46.328 66.102 13.877 1.000 34.983 210 LEU B N 1
ATOM 3982 C CA . LEU B 1 231 ? -45.986 64.738 14.340 1.000 33.649 210 LEU B CA 1
ATOM 3983 C C . LEU B 1 231 ? -45.129 64.021 13.292 1.000 34.178 210 LEU B C 1
ATOM 3984 O O . LEU B 1 231 ? -44.678 62.950 13.616 1.000 38.022 210 LEU B O 1
ATOM 3989 N N . GLY B 1 232 ? -44.830 64.622 12.126 1.000 33.492 211 GLY B N 1
ATOM 3990 C CA . GLY B 1 232 ? -44.081 63.924 11.057 1.000 30.879 211 GLY B CA 1
ATOM 3991 C C . GLY B 1 232 ? -44.965 62.873 10.376 1.000 33.451 211 GLY B C 1
ATOM 3992 O O . GLY B 1 232 ? -44.430 62.062 9.639 1.000 32.555 211 GLY B O 1
ATOM 3993 N N . LEU B 1 233 ? -46.284 62.933 10.592 1.000 30.140 212 LEU B N 1
ATOM 3994 C CA . LEU B 1 233 ? -47.324 62.144 9.894 1.000 31.546 212 LEU B CA 1
ATOM 3995 C C . LEU B 1 233 ? -47.895 62.936 8.707 1.000 34.011 212 LEU B C 1
ATOM 3996 O O . LEU B 1 233 ? -47.585 64.101 8.539 1.000 40.884 212 LEU B O 1
ATOM 4001 N N . ARG B 1 234 ? -48.729 62.291 7.908 1.000 35.451 213 ARG B N 1
ATOM 4002 C CA . ARG B 1 234 ? -49.535 62.943 6.858 1.000 33.181 213 ARG B CA 1
ATOM 4003 C C . ARG B 1 234 ? -50.994 62.783 7.254 1.000 31.731 213 ARG B C 1
ATOM 4004 O O . ARG B 1 234 ? -51.373 61.940 8.055 1.000 32.672 213 ARG B O 1
ATOM 4012 N N . PRO B 1 235 ? -51.852 63.687 6.775 1.000 32.933 214 PRO B N 1
ATOM 4013 C CA . PRO B 1 235 ? -53.287 63.548 6.991 1.000 33.208 214 PRO B CA 1
ATOM 4014 C C . PRO B 1 235 ? -53.846 62.197 6.467 1.000 33.226 214 PRO B C 1
ATOM 4015 O O . PRO B 1 235 ? -53.467 61.761 5.374 1.000 33.112 214 PRO B O 1
ATOM 4019 N N . GLU B 1 236 ? -54.702 61.544 7.257 1.000 28.175 215 GLU B N 1
ATOM 4020 C CA . GLU B 1 236 ? -55.437 60.341 6.841 1.000 29.737 215 GLU B CA 1
ATOM 4021 C C . GLU B 1 236 ? -56.376 60.792 5.726 1.000 34.011 215 GLU B C 1
ATOM 4022 O O . GLU B 1 236 ? -57.257 61.616 5.986 1.000 32.428 215 GLU B O 1
ATOM 4028 N N . PRO B 1 237 ? -56.214 60.327 4.464 1.000 32.900 216 PR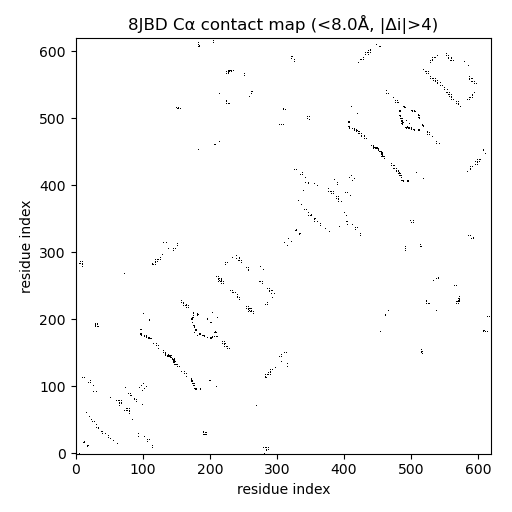O B N 1
ATOM 4029 C CA . PRO B 1 237 ? -56.965 60.895 3.348 1.000 33.901 216 PRO B CA 1
ATOM 4030 C C . PRO B 1 237 ? -58.452 60.551 3.444 1.000 34.920 216 PRO B C 1
ATOM 4031 O O . PRO B 1 237 ? -59.275 61.300 2.929 1.000 34.964 216 PRO B O 1
ATOM 4035 N N . LEU B 1 238 ? -58.800 59.475 4.136 1.000 37.006 217 LEU B N 1
ATOM 4036 C CA . LEU B 1 238 ? -60.227 59.196 4.363 1.000 36.475 217 LEU B CA 1
ATOM 4037 C C . LEU B 1 238 ? -60.449 58.282 5.564 1.000 38.438 217 LEU B C 1
ATOM 4038 O O . LEU B 1 238 ? -60.315 56.995 5.493 1.000 34.800 217 LEU B O 1
ATOM 4043 N N . SER B 1 239 ? -60.934 58.940 6.600 1.000 34.811 218 SER B N 1
ATOM 4044 C CA . SER B 1 239 ? -61.208 58.339 7.918 1.000 35.721 218 SER B CA 1
ATOM 4045 C C . SER B 1 239 ? -62.725 58.235 8.058 1.000 34.505 218 SER B C 1
ATOM 4046 O O . SER B 1 239 ? -63.448 59.006 7.370 1.000 30.282 218 SER B O 1
ATOM 4049 N N . THR B 1 240 ? -63.190 57.350 8.930 1.000 32.999 219 THR B N 1
ATOM 4050 C CA . THR B 1 240 ? -64.581 57.364 9.455 1.000 30.803 219 THR B CA 1
ATOM 4051 C C . THR B 1 240 ? -64.464 57.894 10.889 1.000 31.670 219 THR B C 1
ATOM 4052 O O . THR B 1 240 ? -63.728 58.895 11.095 1.000 31.823 219 THR B O 1
ATOM 4056 N N . GLN B 1 241 ? -65.132 57.281 11.857 1.000 31.841 220 GLN B N 1
ATOM 4057 C CA . GLN B 1 241 ? -64.850 57.564 13.288 1.000 38.188 220 GLN B CA 1
ATOM 4058 C C . GLN B 1 241 ? -63.420 57.084 13.606 1.000 38.301 220 GLN B C 1
ATOM 4059 O O . GLN B 1 241 ? -62.803 57.653 14.528 1.000 35.763 220 GLN B O 1
ATOM 4065 N N . VAL B 1 242 ? -62.894 56.100 12.849 1.000 35.279 221 VAL B N 1
ATOM 4066 C CA . VAL B 1 242 ? -61.550 55.491 13.113 1.000 33.819 221 VAL B CA 1
ATOM 4067 C C . VAL B 1 242 ? -60.661 55.548 11.860 1.000 31.227 221 VAL B C 1
ATOM 4068 O O . VAL B 1 242 ? -61.155 55.826 10.750 1.000 33.174 221 VAL B O 1
ATOM 4072 N N . VAL B 1 243 ? -59.373 55.337 12.060 1.000 24.770 222 VAL B N 1
ATOM 4073 C CA . VAL B 1 243 ? -58.408 55.059 10.968 1.000 29.070 222 VAL B CA 1
ATOM 4074 C C . VAL B 1 243 ? -58.666 53.642 10.463 1.000 29.567 222 VAL B C 1
ATOM 4075 O O . VAL B 1 243 ? -58.944 52.777 11.270 1.000 29.260 222 VAL B O 1
ATOM 4079 N N . PRO B 1 244 ? -58.664 53.367 9.133 1.000 28.045 223 PRO B N 1
ATOM 4080 C CA . PRO B 1 244 ? -58.908 52.026 8.625 1.000 26.901 223 PRO B CA 1
ATOM 4081 C C . PRO B 1 244 ? -57.845 51.012 9.051 1.000 24.763 223 PRO B C 1
ATOM 4082 O O . PRO B 1 244 ? -56.673 51.321 8.932 1.000 28.123 223 PRO B O 1
ATOM 4086 N N . ARG B 1 245 ? -58.268 49.775 9.307 1.000 22.923 224 ARG B N 1
ATOM 4087 C CA . ARG B 1 245 ? -57.403 48.811 10.016 1.000 23.008 224 ARG B CA 1
ATOM 4088 C C . ARG B 1 245 ? -56.684 47.925 9.029 1.000 23.065 224 ARG B C 1
ATOM 4089 O O . ARG B 1 245 ? -55.850 47.229 9.471 1.000 26.307 224 ARG B O 1
ATOM 4097 N N . ASP B 1 246 ? -56.875 48.076 7.714 1.000 27.037 225 ASP B N 1
ATOM 4098 C CA . ASP B 1 246 ? -55.993 47.394 6.733 1.000 23.279 225 ASP B CA 1
ATOM 4099 C C . ASP B 1 246 ? -54.582 47.962 6.970 1.000 25.902 225 ASP B C 1
ATOM 4100 O O . ASP B 1 246 ? -53.615 47.279 6.695 1.000 26.276 225 ASP B O 1
ATOM 4105 N N . ARG B 1 247 ? -54.462 49.164 7.527 1.000 27.109 226 ARG B N 1
ATOM 4106 C CA . ARG B 1 247 ? -53.153 49.820 7.785 1.000 27.257 226 ARG B CA 1
ATOM 4107 C C . ARG B 1 247 ? -52.438 49.038 8.902 1.000 27.601 226 ARG B C 1
ATOM 4108 O O . ARG B 1 247 ? -51.287 48.580 8.684 1.000 23.302 226 ARG B O 1
ATOM 4116 N N . HIS B 1 248 ? -53.121 48.813 10.037 1.000 27.829 227 HIS B N 1
ATOM 4117 C CA . HIS B 1 248 ? -52.559 48.031 11.156 1.000 28.648 227 HIS B CA 1
ATOM 4118 C C . HIS B 1 248 ? -52.210 46.631 10.623 1.000 27.720 227 HIS B C 1
ATOM 4119 O O . HIS B 1 248 ? -51.124 46.099 10.956 1.000 24.537 227 HIS B O 1
ATOM 4126 N N . ALA B 1 249 ? -53.065 46.041 9.785 1.000 28.697 228 ALA B N 1
ATOM 4127 C CA . ALA B 1 249 ? -52.913 44.624 9.371 1.000 23.847 228 ALA B CA 1
ATOM 4128 C C . ALA B 1 249 ? -51.634 44.494 8.549 1.000 25.869 228 ALA B C 1
ATOM 4129 O O . ALA B 1 249 ? -50.929 43.489 8.692 1.000 27.396 228 ALA B O 1
ATOM 4131 N N . GLU B 1 250 ? -51.299 45.507 7.752 1.000 26.425 229 GLU B N 1
ATOM 4132 C CA . GLU B 1 250 ? -50.079 45.476 6.900 1.000 26.643 229 GLU B CA 1
ATOM 4133 C C . GLU B 1 250 ? -48.859 45.515 7.822 1.000 26.283 229 GLU B C 1
ATOM 4134 O O . GLU B 1 250 ? -47.891 44.772 7.532 1.000 25.401 229 GLU B O 1
ATOM 4140 N N . VAL B 1 251 ? -48.898 46.336 8.889 1.000 24.048 230 VAL B N 1
ATOM 4141 C CA . VAL B 1 251 ? -47.805 46.416 9.896 1.000 26.835 230 VAL B CA 1
ATOM 4142 C C . VAL B 1 251 ? -47.566 45.020 10.494 1.000 28.049 230 VAL B C 1
ATOM 4143 O O . VAL B 1 251 ? -46.408 44.523 10.451 1.000 27.043 230 VAL B O 1
ATOM 4147 N N . MET B 1 252 ? -48.622 44.398 10.998 1.000 26.085 231 MET B N 1
ATOM 4148 C CA . MET B 1 252 ? -48.544 43.088 11.706 1.000 27.355 231 MET B CA 1
ATOM 4149 C C . MET B 1 252 ? -48.099 41.981 10.748 1.000 24.137 231 MET B C 1
ATOM 4150 O O . MET B 1 252 ? -47.358 41.110 11.194 1.000 26.153 231 MET B O 1
ATOM 4155 N N . ALA B 1 253 ? -48.536 42.014 9.499 1.000 24.435 232 ALA B N 1
ATOM 4156 C CA . ALA B 1 253 ? -48.166 41.027 8.455 1.000 25.400 232 ALA B CA 1
ATOM 4157 C C . ALA B 1 253 ? -46.696 41.224 8.121 1.000 28.136 232 ALA B C 1
ATOM 4158 O O . ALA B 1 253 ? -45.991 40.193 8.007 1.000 28.012 232 ALA B O 1
ATOM 4160 N N . ALA B 1 254 ? -46.244 42.481 7.995 1.000 23.340 233 ALA B N 1
ATOM 4161 C CA . ALA B 1 254 ? -44.799 42.706 7.816 1.000 24.902 233 ALA B CA 1
ATOM 4162 C C . ALA B 1 254 ? -44.047 42.078 9.004 1.000 28.660 233 ALA B C 1
ATOM 4163 O O . ALA B 1 254 ? -43.004 41.438 8.761 1.000 29.999 233 ALA B O 1
ATOM 4165 N N . LEU B 1 255 ? -44.540 42.209 10.239 1.000 26.425 234 LEU B N 1
ATOM 4166 C CA . LEU B 1 255 ? -43.806 41.679 11.424 1.000 27.888 234 LEU B CA 1
ATOM 4167 C C . LEU B 1 255 ? -43.818 40.146 11.400 1.000 29.044 234 LEU B C 1
ATOM 4168 O O . LEU B 1 255 ? -42.794 39.520 11.742 1.000 31.160 234 LEU B O 1
ATOM 4173 N N . ALA B 1 256 ? -44.919 39.545 10.961 1.000 24.919 235 ALA B N 1
ATOM 4174 C CA . ALA B 1 256 ? -45.041 38.085 10.934 1.000 24.406 235 ALA B CA 1
ATOM 4175 C C . ALA B 1 256 ? -44.070 37.551 9.870 1.000 25.126 235 ALA B C 1
ATOM 4176 O O . ALA B 1 256 ? -43.380 36.605 10.159 1.000 22.399 235 ALA B O 1
ATOM 4178 N N . ILE B 1 257 ? -43.950 38.208 8.716 1.000 26.170 236 ILE B N 1
ATOM 4179 C CA . ILE B 1 257 ? -42.998 37.780 7.651 1.000 26.067 236 ILE B CA 1
ATOM 4180 C C . ILE B 1 257 ? -41.551 37.983 8.147 1.000 27.376 236 ILE B C 1
ATOM 4181 O O . ILE B 1 257 ? -40.764 37.044 8.034 1.000 27.919 236 ILE B O 1
ATOM 4186 N N . LEU B 1 258 ? -41.262 39.054 8.870 1.000 28.368 237 LEU B N 1
ATOM 4187 C CA . LEU B 1 258 ? -39.934 39.276 9.491 1.000 28.737 237 LEU B CA 1
ATOM 4188 C C . LEU B 1 258 ? -39.635 38.140 10.465 1.000 29.400 237 LEU B C 1
ATOM 4189 O O . LEU B 1 258 ? -38.543 37.589 10.391 1.000 30.503 237 LEU B O 1
ATOM 4194 N N . GLY B 1 259 ? -40.598 37.766 11.297 1.000 29.281 238 GLY B N 1
ATOM 4195 C CA . GLY B 1 259 ? -40.434 36.653 12.252 1.000 28.577 238 GLY B CA 1
ATOM 4196 C C . GLY B 1 259 ? -40.036 35.365 11.560 1.000 25.001 238 GLY B C 1
ATOM 4197 O O . GLY B 1 259 ? -39.146 34.641 12.061 1.000 25.739 238 GLY B O 1
ATOM 4198 N N . GLY B 1 260 ? -40.705 35.037 10.465 1.000 22.595 239 GLY B N 1
ATOM 4199 C CA . GLY B 1 260 ? -40.375 33.829 9.711 1.000 24.029 239 GLY B CA 1
ATOM 4200 C C . GLY B 1 260 ? -38.929 33.870 9.227 1.000 25.778 239 GLY B C 1
ATOM 4201 O O . GLY B 1 260 ? -38.268 32.785 9.204 1.000 28.692 239 GLY B O 1
ATOM 4202 N N . ASN B 1 261 ? -38.432 35.033 8.808 1.000 26.359 240 ASN B N 1
ATOM 4203 C CA . ASN B 1 261 ? -37.032 35.125 8.280 1.000 28.588 240 ASN B CA 1
ATOM 4204 C C . ASN B 1 261 ? -36.050 35.005 9.448 1.000 28.513 240 ASN B C 1
ATOM 4205 O O . ASN B 1 261 ? -34.967 34.441 9.254 1.000 27.681 240 ASN B O 1
ATOM 4210 N N . ILE B 1 262 ? -36.386 35.555 10.615 1.000 26.984 241 ILE B N 1
ATOM 4211 C CA . ILE B 1 262 ? -35.566 35.386 11.837 1.000 28.423 241 ILE B CA 1
ATOM 4212 C C . ILE B 1 262 ? -35.535 33.874 12.133 1.000 33.718 241 ILE B C 1
ATOM 4213 O O . ILE B 1 262 ? -34.473 33.329 12.475 1.000 33.312 241 ILE B O 1
ATOM 4218 N N . GLU B 1 263 ? -36.684 33.214 12.029 1.000 33.106 242 GLU B N 1
ATOM 4219 C CA . GLU B 1 263 ? -36.812 31.774 12.356 1.000 33.411 242 GLU B CA 1
ATOM 4220 C C . GLU B 1 263 ? -35.864 31.019 11.428 1.000 31.399 242 GLU B C 1
ATOM 4221 O O . GLU B 1 263 ? -35.202 30.094 11.884 1.000 33.037 242 GLU B O 1
ATOM 4227 N N . ARG B 1 264 ? -35.844 31.391 10.155 1.000 32.861 243 ARG B N 1
ATOM 4228 C CA . ARG B 1 264 ? -35.089 30.661 9.116 1.000 35.616 243 ARG B CA 1
ATOM 4229 C C . ARG B 1 264 ? -33.613 30.672 9.526 1.000 32.849 243 ARG B C 1
ATOM 4230 O O . ARG B 1 264 ? -32.983 29.659 9.451 1.000 32.296 243 ARG B O 1
ATOM 4238 N N . VAL B 1 265 ? -33.089 31.827 9.891 1.000 31.020 244 VAL B N 1
ATOM 4239 C CA . VAL B 1 265 ? -31.668 31.976 10.250 1.000 33.715 244 VAL B CA 1
ATOM 4240 C C . VAL B 1 265 ? -31.416 31.043 11.419 1.000 35.896 244 VAL B C 1
ATOM 4241 O O . VAL B 1 265 ? -30.408 30.334 11.376 1.000 37.717 244 VAL B O 1
ATOM 4245 N N . ALA B 1 266 ? -32.306 31.051 12.398 1.000 37.506 245 ALA B N 1
ATOM 4246 C CA . ALA B 1 266 ? -32.127 30.313 13.661 1.000 40.595 245 ALA B CA 1
ATOM 4247 C C . ALA B 1 266 ? -32.111 28.809 13.376 1.000 38.611 245 ALA B C 1
ATOM 4248 O O . ALA B 1 266 ? -31.277 28.122 13.920 1.000 40.209 245 ALA B O 1
ATOM 4250 N N . VAL B 1 267 ? -33.071 28.310 12.609 1.000 43.770 246 VAL B N 1
ATOM 4251 C CA . VAL B 1 267 ? -33.135 26.885 12.172 1.000 41.456 246 VAL B CA 1
ATOM 4252 C C . VAL B 1 267 ? -31.902 26.569 11.302 1.000 45.259 246 VAL B C 1
ATOM 4253 O O . VAL B 1 267 ? -31.258 25.563 11.552 1.000 43.758 246 VAL B O 1
ATOM 4257 N N . GLU B 1 268 ? -31.526 27.404 10.342 1.000 45.589 247 GLU B N 1
ATOM 4258 C CA . GLU B 1 268 ? -30.293 27.119 9.564 1.000 53.867 247 GLU B CA 1
ATOM 4259 C C . GLU B 1 268 ? -29.050 27.130 10.485 1.000 52.513 247 GLU B C 1
ATOM 4260 O O . GLU B 1 268 ? -28.184 26.248 10.325 1.000 52.283 247 GLU B O 1
ATOM 4266 N N . LEU B 1 269 ? -28.938 28.021 11.463 1.000 46.648 248 LEU B N 1
ATOM 4267 C CA . LEU B 1 269 ? -27.704 28.089 12.284 1.000 48.169 248 LEU B CA 1
ATOM 4268 C C . LEU B 1 269 ? -27.512 26.780 13.081 1.000 63.693 248 LEU B C 1
ATOM 4269 O O . LEU B 1 269 ? -26.344 26.392 13.270 1.000 61.929 248 LEU B O 1
ATOM 4274 N N . ARG B 1 270 ? -28.593 26.099 13.494 1.000 69.881 249 ARG B N 1
ATOM 4275 C CA . ARG B 1 270 ? -28.579 24.779 14.193 1.000 66.572 249 ARG B CA 1
ATOM 4276 C C . ARG B 1 270 ? -28.804 23.651 13.173 1.000 68.043 249 ARG B C 1
ATOM 4277 O O . ARG B 1 270 ? -27.944 23.444 12.299 1.000 63.173 249 ARG B O 1
ATOM 4285 N N . LEU B 1 272 ? -25.636 23.600 11.639 1.000 69.922 251 LEU B N 1
ATOM 4286 C CA . LEU B 1 272 ? -24.159 23.825 11.571 1.000 79.055 251 LEU B CA 1
ATOM 4287 C C . LEU B 1 272 ? -23.519 23.570 12.940 1.000 69.831 251 LEU B C 1
ATOM 4288 O O . LEU B 1 272 ? -24.096 24.069 13.931 1.000 77.917 251 LEU B O 1
ATOM 4293 N N . GLY B 1 302 ? -29.164 30.408 21.948 1.000 70.907 281 GLY B N 1
ATOM 4294 C CA . GLY B 1 302 ? -30.578 30.721 22.256 1.000 77.039 281 GLY B CA 1
ATOM 4295 C C . GLY B 1 302 ? -31.426 30.865 20.996 1.000 76.277 281 GLY B C 1
ATOM 4296 O O . GLY B 1 302 ? -31.822 31.993 20.679 1.000 79.581 281 GLY B O 1
ATOM 4297 N N . LEU B 1 303 ? -31.731 29.752 20.322 1.000 71.307 282 LEU B N 1
ATOM 4298 C CA . LEU B 1 303 ? -32.482 29.712 19.044 1.000 57.680 282 LEU B CA 1
ATOM 4299 C C . LEU B 1 303 ? -33.893 29.107 19.259 1.000 67.761 282 LEU B C 1
ATOM 4300 O O . LEU B 1 303 ? -34.747 29.297 18.364 1.000 70.263 282 LEU B O 1
ATOM 4305 N N . GLU B 1 304 ? -34.181 28.457 20.408 1.000 49.826 283 GLU B N 1
ATOM 4306 C CA . GLU B 1 304 ? -35.577 28.138 20.863 1.000 51.525 283 GLU B CA 1
ATOM 4307 C C . GLU B 1 304 ? -36.340 29.453 21.089 1.000 44.128 283 GLU B C 1
ATOM 4308 O O . GLU B 1 304 ? -37.560 29.521 20.877 1.000 48.928 283 GLU B O 1
ATOM 4314 N N . ASN B 1 305 ? -35.608 30.442 21.566 1.000 40.809 284 ASN B N 1
ATOM 4315 C CA . ASN B 1 305 ? -36.038 31.830 21.801 1.000 43.920 284 ASN B CA 1
ATOM 4316 C C . ASN B 1 305 ? -36.507 32.502 20.503 1.000 39.224 284 ASN B C 1
ATOM 4317 O O . ASN B 1 305 ? -37.529 33.127 20.523 1.000 42.466 284 ASN B O 1
ATOM 4322 N N . LEU B 1 306 ? -35.742 32.433 19.428 1.000 35.227 285 LEU B N 1
ATOM 4323 C CA . LEU B 1 306 ? -36.097 33.148 18.195 1.000 33.876 285 LEU B CA 1
ATOM 4324 C C . LEU B 1 306 ? -37.251 32.402 17.524 1.000 31.053 285 LEU B C 1
ATOM 4325 O O . LEU B 1 306 ? -38.066 33.055 16.970 1.000 30.163 285 LEU B O 1
ATOM 4330 N N . THR B 1 307 ? -37.276 31.069 17.546 1.000 32.064 286 THR B N 1
ATOM 4331 C CA . THR B 1 307 ? -38.387 30.286 16.955 1.000 34.436 286 THR B CA 1
ATOM 4332 C C . THR B 1 307 ? -39.672 30.570 17.753 1.000 31.388 286 THR B C 1
ATOM 4333 O O . THR B 1 307 ? -40.719 30.726 17.094 1.000 32.193 286 THR B O 1
ATOM 4337 N N . GLY B 1 308 ? -39.594 30.655 19.086 1.000 27.013 287 GLY B N 1
ATOM 4338 C CA . GLY B 1 308 ? -40.713 31.042 19.971 1.000 27.402 287 GLY B CA 1
ATOM 4339 C C . GLY B 1 308 ? -41.341 32.372 19.562 1.000 32.504 287 GLY B C 1
ATOM 4340 O O . GLY B 1 308 ? -42.603 32.437 19.374 1.000 31.381 287 GLY B O 1
ATOM 4341 N N . VAL B 1 309 ? -40.507 33.398 19.377 1.000 29.897 288 VAL B N 1
ATOM 4342 C CA . VAL B 1 309 ? -40.964 34.762 18.973 1.000 32.813 288 VAL B CA 1
ATOM 4343 C C . VAL B 1 309 ? -41.704 34.655 17.627 1.000 30.267 288 VAL B C 1
ATOM 4344 O O . VAL B 1 309 ? -42.827 35.196 17.509 1.000 33.635 288 VAL B O 1
ATOM 4348 N N . ALA B 1 310 ? -41.165 33.884 16.692 1.000 29.424 289 ALA B N 1
ATOM 4349 C CA . ALA B 1 310 ? -41.778 33.724 15.352 1.000 31.553 289 ALA B CA 1
ATOM 4350 C C . ALA B 1 310 ? -43.175 33.139 15.523 1.000 29.211 289 ALA B C 1
ATOM 4351 O O . ALA B 1 310 ? -44.051 33.578 14.841 1.000 29.791 289 ALA B O 1
ATOM 4353 N N . ARG B 1 311 ? -43.376 32.201 16.447 1.000 30.341 290 ARG B N 1
ATOM 4354 C CA . ARG B 1 311 ? -44.735 31.642 16.616 1.000 29.718 290 ARG B CA 1
ATOM 4355 C C . ARG B 1 311 ? -45.664 32.699 17.196 1.000 28.620 290 ARG B C 1
ATOM 4356 O O . ARG B 1 311 ? -46.828 32.703 16.797 1.000 27.739 290 ARG B O 1
ATOM 4364 N N . LEU B 1 312 ? -45.180 33.552 18.117 1.000 27.468 291 LEU B N 1
ATOM 4365 C CA . LEU B 1 312 ? -46.075 34.549 18.731 1.000 27.391 291 LEU B CA 1
ATOM 4366 C C . LEU B 1 312 ? -46.441 35.561 17.642 1.000 28.582 291 LEU B C 1
ATOM 4367 O O . LEU B 1 312 ? -47.622 35.968 17.616 1.000 29.655 291 LEU B O 1
ATOM 4372 N N . LEU B 1 313 ? -45.502 35.911 16.746 1.000 28.991 292 LEU B N 1
ATOM 4373 C CA . LEU B 1 313 ? -45.750 36.948 15.704 1.000 28.341 292 LEU B CA 1
ATOM 4374 C C . LEU B 1 313 ? -46.817 36.431 14.732 1.000 29.456 292 LEU B C 1
ATOM 4375 O O . LEU B 1 313 ? -47.673 37.230 14.341 1.000 28.733 292 LEU B O 1
ATOM 4380 N N . ARG B 1 314 ? -46.823 35.128 14.409 1.000 29.898 293 ARG B N 1
ATOM 4381 C CA . ARG B 1 314 ? -47.903 34.535 13.577 1.000 31.432 293 ARG B CA 1
ATOM 4382 C C . ARG B 1 314 ? -49.233 34.600 14.314 1.000 30.830 293 ARG B C 1
ATOM 4383 O O . ARG B 1 314 ? -50.240 34.967 13.703 1.000 30.264 293 ARG B O 1
ATOM 4391 N N . GLY B 1 315 ? -49.222 34.265 15.595 1.000 30.268 294 GLY B N 1
ATOM 4392 C CA . GLY B 1 315 ? -50.430 34.289 16.420 1.000 30.881 294 GLY B CA 1
ATOM 4393 C C . GLY B 1 315 ? -51.016 35.690 16.487 1.000 30.832 294 GLY B C 1
ATOM 4394 O O . GLY B 1 315 ? -52.218 35.821 16.246 1.000 33.530 294 GLY B O 1
ATOM 4395 N N . TYR B 1 316 ? -50.199 36.704 16.806 1.000 29.109 295 TYR B N 1
ATOM 4396 C CA . TYR B 1 316 ? -50.643 38.119 16.899 1.000 29.547 295 TYR B CA 1
ATOM 4397 C C . TYR B 1 316 ? -51.238 38.654 15.583 1.000 27.339 295 TYR B C 1
ATOM 4398 O O . TYR B 1 316 ? -52.107 39.521 15.638 1.000 28.442 295 TYR B O 1
ATOM 4407 N N . LEU B 1 317 ? -50.842 38.135 14.425 1.000 27.257 296 LEU B N 1
ATOM 4408 C CA . LEU B 1 317 ? -51.333 38.688 13.145 1.000 26.850 296 LEU B CA 1
ATOM 4409 C C . LEU B 1 317 ? -52.823 38.407 13.011 1.000 27.536 296 LEU B C 1
ATOM 4410 O O . LEU B 1 317 ? -53.505 39.235 12.344 1.000 27.369 296 LEU B O 1
ATOM 4415 N N . PHE B 1 318 ? -53.312 37.263 13.524 1.000 29.362 297 PHE B N 1
ATOM 4416 C CA . PHE B 1 318 ? -54.673 36.766 13.177 1.000 30.833 297 PHE B CA 1
ATOM 4417 C C . PHE B 1 318 ? -55.724 37.738 13.706 1.000 27.254 297 PHE B C 1
ATOM 4418 O O . PHE B 1 318 ? -56.678 38.034 13.002 1.000 25.704 297 PHE B O 1
ATOM 4426 N N . PRO B 1 319 ? -55.638 38.244 14.949 1.000 25.156 298 PRO B N 1
ATOM 4427 C CA . PRO B 1 319 ? -56.604 39.232 15.394 1.000 24.630 298 PRO B CA 1
ATOM 4428 C C . PRO B 1 319 ? -56.523 40.509 14.537 1.000 27.195 298 PRO B C 1
ATOM 4429 O O . PRO B 1 319 ? -57.567 41.068 14.241 1.000 28.481 298 PRO B O 1
ATOM 4433 N N . ALA B 1 320 ? -55.333 40.950 14.103 1.000 25.896 299 ALA B N 1
ATOM 4434 C CA . ALA B 1 320 ? -55.269 42.186 13.268 1.000 23.732 299 ALA B CA 1
ATOM 4435 C C . ALA B 1 320 ? -55.968 41.950 11.923 1.000 24.501 299 ALA B C 1
ATOM 4436 O O . ALA B 1 320 ? -56.675 42.857 11.469 1.000 25.070 299 ALA B O 1
ATOM 4438 N N . LEU B 1 321 ? -55.868 40.750 11.339 1.000 24.258 300 LEU B N 1
ATOM 4439 C CA . LEU B 1 321 ? -56.576 40.466 10.064 1.000 26.434 300 LEU B CA 1
ATOM 4440 C C . LEU B 1 321 ? -58.096 40.508 10.287 1.000 28.576 300 LEU B C 1
ATOM 4441 O O . LEU B 1 321 ? -58.793 41.079 9.415 1.000 29.736 300 LEU B O 1
ATOM 4446 N N . GLU B 1 322 ? -58.588 40.024 11.429 1.000 26.977 301 GLU B N 1
ATOM 4447 C CA . GLU B 1 322 ? -60.047 40.019 11.770 1.000 27.834 301 GLU B CA 1
ATOM 4448 C C . GLU B 1 322 ? -60.512 41.452 12.060 1.000 28.160 301 GLU B C 1
ATOM 4449 O O . GLU B 1 322 ? -61.689 41.750 11.817 1.000 32.005 301 GLU B O 1
ATOM 4455 N N . ASP B 1 323 ? -59.635 42.298 12.590 1.000 27.755 302 ASP B N 1
ATOM 4456 C CA . ASP B 1 323 ? -59.975 43.700 12.938 1.000 30.502 302 ASP B CA 1
ATOM 4457 C C . ASP B 1 323 ? -60.286 44.514 11.672 1.000 30.516 302 ASP B C 1
ATOM 4458 O O . ASP B 1 323 ? -60.987 45.516 11.811 1.000 30.099 302 ASP B O 1
ATOM 4463 N N . ILE B 1 324 ? -59.823 44.112 10.482 1.000 28.686 303 ILE B N 1
ATOM 4464 C CA . ILE B 1 324 ? -60.070 44.920 9.265 1.000 28.529 303 ILE B CA 1
ATOM 4465 C C . ILE B 1 324 ? -61.574 45.207 9.103 1.000 26.072 303 ILE B C 1
ATOM 4466 O O . ILE B 1 324 ? -61.899 46.354 8.869 1.000 24.966 303 ILE B O 1
ATOM 4471 N N . ALA B 1 325 ? -62.438 44.223 9.247 1.000 25.759 304 ALA B N 1
ATOM 4472 C CA . ALA B 1 325 ? -63.868 44.312 8.864 1.000 38.363 304 ALA B CA 1
ATOM 4473 C C . ALA B 1 325 ? -64.629 44.750 10.102 1.000 40.173 304 ALA B C 1
ATOM 4474 O O . ALA B 1 325 ? -64.122 44.531 11.204 1.000 47.680 304 ALA B O 1
ATOM 4476 N N . LEU B 1 326 ? -65.771 45.386 10.001 1.000 53.771 305 LEU B N 1
ATOM 4477 C CA . LEU B 1 326 ? -66.333 45.920 11.278 1.000 74.996 305 LEU B CA 1
ATOM 4478 C C . LEU B 1 326 ? -67.681 46.605 11.015 1.000 83.740 305 LEU B C 1
ATOM 4479 O O . LEU B 1 326 ? -68.694 46.026 11.474 1.000 87.524 305 LEU B O 1
ATOM 4484 N N . ASP B 1 331 ? -64.606 49.675 14.615 1.000 58.579 310 ASP B N 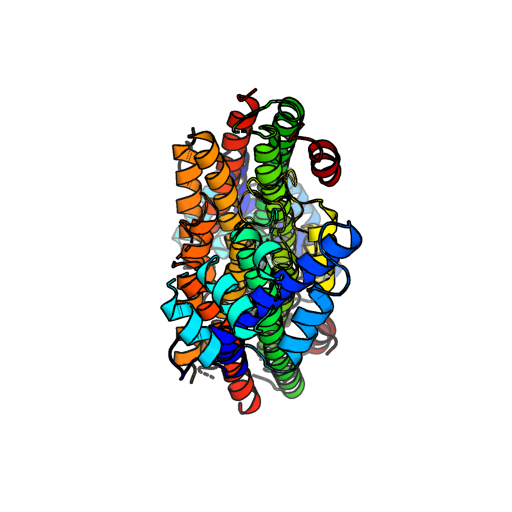1
ATOM 4485 C CA . ASP B 1 331 ? -65.516 50.565 15.401 1.000 69.003 310 ASP B CA 1
ATOM 4486 C C . ASP B 1 331 ? -64.799 50.852 16.723 1.000 65.849 310 ASP B C 1
ATOM 4487 O O . ASP B 1 331 ? -64.267 51.943 16.837 1.000 51.766 310 ASP B O 1
ATOM 4492 N N . ILE B 1 332 ? -64.841 49.932 17.699 1.000 85.498 311 ILE B N 1
ATOM 4493 C CA . ILE B 1 332 ? -63.679 49.648 18.608 1.000 78.264 311 ILE B CA 1
ATOM 4494 C C . ILE B 1 332 ? -63.661 48.172 18.981 1.000 69.594 311 ILE B C 1
ATOM 4495 O O . ILE B 1 332 ? -62.978 47.871 19.977 1.000 72.044 311 ILE B O 1
ATOM 4500 N N . SER B 1 333 ? -64.335 47.291 18.230 1.000 53.239 312 SER B N 1
ATOM 4501 C CA . SER B 1 333 ? -64.481 45.895 18.720 1.000 59.913 312 SER B CA 1
ATOM 4502 C C . SER B 1 333 ? -63.067 45.294 18.766 1.000 67.997 312 SER B C 1
ATOM 4503 O O . SER B 1 333 ? -62.894 44.231 19.450 1.000 50.191 312 SER B O 1
ATOM 4506 N N . HIS B 1 334 ? -62.155 45.957 17.998 1.000 76.203 313 HIS B N 1
ATOM 4507 C CA . HIS B 1 334 ? -60.655 45.986 18.028 1.000 50.998 313 HIS B CA 1
ATOM 4508 C C . HIS B 1 334 ? -60.137 46.913 19.146 1.000 58.574 313 HIS B C 1
ATOM 4509 O O . HIS B 1 334 ? -59.117 47.618 18.897 1.000 39.672 313 HIS B O 1
ATOM 4516 N N . SER B 1 336 ? -59.537 45.974 23.776 1.000 31.922 315 SER B N 1
ATOM 4517 C CA . SER B 1 336 ? -58.456 44.997 24.139 1.000 34.472 315 SER B CA 1
ATOM 4518 C C . SER B 1 336 ? -57.433 44.671 23.036 1.000 31.298 315 SER B C 1
ATOM 4519 O O . SER B 1 336 ? -56.252 44.610 23.372 1.000 34.986 315 SER B O 1
ATOM 4522 N N . VAL B 1 337 ? -57.845 44.330 21.815 1.000 28.097 316 VAL B N 1
ATOM 4523 C CA . VAL B 1 337 ? -56.970 43.567 20.872 1.000 28.908 316 VAL B CA 1
ATOM 4524 C C . VAL B 1 337 ? -55.672 44.343 20.559 1.000 27.877 316 VAL B C 1
ATOM 4525 O O . VAL B 1 337 ? -54.617 43.745 20.621 1.000 30.554 316 VAL B O 1
ATOM 4529 N N . GLU B 1 338 ? -55.753 45.632 20.250 1.000 25.811 317 GLU B N 1
ATOM 4530 C CA . GLU B 1 338 ? -54.612 46.464 19.774 1.000 30.680 317 GLU B CA 1
ATOM 4531 C C . GLU B 1 338 ? -53.694 46.876 20.935 1.000 31.988 317 GLU B C 1
ATOM 4532 O O . GLU B 1 338 ? -52.466 46.951 20.729 1.000 34.158 317 GLU B O 1
ATOM 4538 N N . ARG B 1 339 ? -54.257 47.052 22.117 1.000 31.045 318 ARG B N 1
ATOM 4539 C CA . ARG B 1 339 ? -53.510 47.294 23.368 1.000 38.945 318 ARG B CA 1
ATOM 4540 C C . ARG B 1 339 ? -52.567 46.116 23.592 1.000 35.195 318 ARG B C 1
ATOM 4541 O O . ARG B 1 339 ? -51.479 46.373 24.049 1.000 37.176 318 ARG B O 1
ATOM 4549 N N . VAL B 1 340 ? -52.952 44.901 23.205 1.000 30.578 319 VAL B N 1
ATOM 4550 C CA . VAL B 1 340 ? -52.108 43.701 23.386 1.000 30.807 319 VAL B CA 1
ATOM 4551 C C . VAL B 1 340 ? -51.174 43.568 22.180 1.000 31.570 319 VAL B C 1
ATOM 4552 O O . VAL B 1 340 ? -49.945 43.487 22.416 1.000 24.237 319 VAL B O 1
ATOM 4556 N N . ILE B 1 341 ? -51.710 43.494 20.953 1.000 31.770 320 ILE B N 1
ATOM 4557 C CA . ILE B 1 341 ? -50.952 42.903 19.814 1.000 30.037 320 ILE B CA 1
ATOM 4558 C C . ILE B 1 341 ? -49.924 43.893 19.241 1.000 27.292 320 ILE B C 1
ATOM 4559 O O . ILE B 1 341 ? -48.892 43.413 18.779 1.000 26.391 320 ILE B O 1
ATOM 4564 N N . LEU B 1 342 ? -50.186 45.191 19.210 1.000 24.979 321 LEU B N 1
ATOM 4565 C CA . LEU B 1 342 ? -49.264 46.148 18.531 1.000 28.876 321 LEU B CA 1
ATOM 4566 C C . LEU B 1 342 ? -48.026 46.330 19.398 1.000 29.548 321 LEU B C 1
ATOM 4567 O O . LEU B 1 342 ? -46.895 46.163 18.924 1.000 30.456 321 LEU B O 1
ATOM 4572 N N . PRO B 1 343 ? -48.192 46.600 20.700 1.000 30.895 322 PRO B N 1
ATOM 4573 C CA . PRO B 1 343 ? -47.048 46.697 21.587 1.000 33.052 322 PRO B CA 1
ATOM 4574 C C . PRO B 1 343 ? -46.340 45.341 21.634 1.000 31.827 322 PRO B C 1
ATOM 4575 O O . PRO B 1 343 ? -45.194 45.337 21.453 1.000 28.561 322 PRO B O 1
ATOM 4579 N N . ASP B 1 344 ? -47.038 44.236 21.857 1.000 30.611 323 ASP B N 1
ATOM 4580 C CA . ASP B 1 344 ? -46.358 42.927 21.950 1.000 29.272 323 ASP B CA 1
ATOM 4581 C C . ASP B 1 344 ? -45.634 42.582 20.642 1.000 30.509 323 ASP B C 1
ATOM 4582 O O . ASP B 1 344 ? -44.527 42.040 20.739 1.000 28.395 323 ASP B O 1
ATOM 4587 N N . ALA B 1 345 ? -46.195 42.805 19.447 1.000 27.977 324 ALA B N 1
ATOM 4588 C CA . ALA B 1 345 ? -45.498 42.309 18.238 1.000 28.054 324 ALA B CA 1
ATOM 4589 C C . ALA B 1 345 ? -44.301 43.219 17.980 1.000 29.640 324 ALA B C 1
ATOM 4590 O O . ALA B 1 345 ? -43.247 42.704 17.565 1.000 27.005 324 ALA B O 1
ATOM 4592 N N . THR B 1 346 ? -44.465 44.535 18.104 1.000 30.117 325 THR B N 1
ATOM 4593 C CA . THR B 1 346 ? -43.310 45.436 17.852 1.000 32.137 325 THR B CA 1
ATOM 4594 C C . THR B 1 346 ? -42.222 45.133 18.885 1.000 30.518 325 THR B C 1
ATOM 4595 O O . THR B 1 346 ? -41.075 44.993 18.460 1.000 35.136 325 THR B O 1
ATOM 4599 N N . THR B 1 347 ? -42.558 44.856 20.135 1.000 30.702 326 THR B N 1
ATOM 4600 C CA . THR B 1 347 ? -41.475 44.625 21.113 1.000 32.338 326 THR B CA 1
ATOM 4601 C C . THR B 1 347 ? -40.840 43.259 20.904 1.000 34.166 326 THR B C 1
ATOM 4602 O O . THR B 1 347 ? -39.610 43.231 21.020 1.000 31.794 326 THR B O 1
ATOM 4606 N N . LEU B 1 348 ? -41.578 42.209 20.531 1.000 34.231 327 LEU B N 1
ATOM 4607 C CA . LEU B 1 348 ? -40.929 40.900 20.264 1.000 31.744 327 LEU B CA 1
ATOM 4608 C C . LEU B 1 348 ? -40.047 41.021 19.019 1.000 30.914 327 LEU B C 1
ATOM 4609 O O . LEU B 1 348 ? -39.038 40.378 18.996 1.000 27.077 327 LEU B O 1
ATOM 4614 N N . ALA B 1 349 ? -40.444 41.787 18.003 1.000 27.959 328 ALA B N 1
ATOM 4615 C CA . ALA B 1 349 ? -39.640 41.956 16.784 1.000 29.695 328 ALA B CA 1
ATOM 4616 C C . ALA B 1 349 ? -38.299 42.611 17.163 1.000 31.515 328 ALA B C 1
ATOM 4617 O O . ALA B 1 349 ? -37.245 42.157 16.710 1.000 31.126 328 ALA B O 1
ATOM 4619 N N . HIS B 1 350 ? -38.338 43.627 18.014 1.000 32.952 329 HIS B N 1
ATOM 4620 C CA . HIS B 1 350 ? -37.157 44.423 18.394 1.000 29.983 329 HIS B CA 1
ATOM 4621 C C . HIS B 1 350 ? -36.212 43.537 19.202 1.000 27.808 329 HIS B C 1
ATOM 4622 O O . HIS B 1 350 ? -35.034 43.474 18.878 1.000 31.682 329 HIS B O 1
ATOM 4629 N N . TYR B 1 351 ? -36.747 42.865 20.205 1.000 27.516 330 TYR B N 1
ATOM 4630 C CA . TYR B 1 351 ? -36.033 41.890 21.051 1.000 29.420 330 TYR B CA 1
ATOM 4631 C C . TYR B 1 351 ? -35.330 40.836 20.195 1.000 31.306 330 TYR B C 1
ATOM 4632 O O . TYR B 1 351 ? -34.135 40.632 20.323 1.000 34.955 330 TYR B O 1
ATOM 4641 N N . ALA B 1 352 ? -36.042 40.253 19.247 1.000 32.767 331 ALA B N 1
ATOM 4642 C CA . ALA B 1 352 ? -35.552 39.109 18.466 1.000 32.065 331 ALA B CA 1
ATOM 4643 C C . ALA B 1 352 ? -34.437 39.575 17.544 1.000 31.481 331 ALA B C 1
ATOM 4644 O O . ALA B 1 352 ? -33.457 38.835 17.375 1.000 32.024 331 ALA B O 1
ATOM 4646 N N . LEU B 1 353 ? -34.584 40.737 16.910 1.000 31.915 332 LEU B N 1
ATOM 4647 C CA . LEU B 1 353 ? -33.521 41.168 15.983 1.000 30.059 332 LEU B CA 1
ATOM 4648 C C . LEU B 1 353 ? -32.262 41.481 16.825 1.000 32.114 332 LEU B C 1
ATOM 4649 O O . LEU B 1 353 ? -31.176 41.192 16.368 1.000 30.961 332 LEU B O 1
ATOM 4654 N N . ARG B 1 354 ? -32.418 42.063 18.011 1.000 32.004 333 ARG B N 1
ATOM 4655 C CA . ARG B 1 354 ? -31.274 42.397 18.880 1.000 38.747 333 ARG B CA 1
ATOM 4656 C C . ARG B 1 354 ? -30.589 41.099 19.315 1.000 38.368 333 ARG B C 1
ATOM 4657 O O . ARG B 1 354 ? -29.376 41.007 19.224 1.000 40.259 333 ARG B O 1
ATOM 4665 N N . ARG B 1 355 ? -31.361 40.115 19.752 1.000 34.227 334 ARG B N 1
ATOM 4666 C CA . ARG B 1 355 ? -30.816 38.796 20.115 1.000 36.727 334 ARG B CA 1
ATOM 4667 C C . ARG B 1 355 ? -30.135 38.195 18.880 1.000 39.812 334 ARG B C 1
ATOM 4668 O O . ARG B 1 355 ? -29.012 37.689 19.049 1.000 37.343 334 ARG B O 1
ATOM 4676 N N . LEU B 1 356 ? -30.737 38.298 17.678 1.000 34.016 335 LEU B N 1
ATOM 4677 C CA . LEU B 1 356 ? -30.156 37.665 16.478 1.000 33.720 335 LEU B CA 1
ATOM 4678 C C . LEU B 1 356 ? -28.847 38.380 16.089 1.000 37.396 335 LEU B C 1
ATOM 4679 O O . LEU B 1 356 ? -27.878 37.686 15.683 1.000 34.321 335 LEU B O 1
ATOM 4684 N N . LYS B 1 357 ? -28.788 39.704 16.206 1.000 38.928 336 LYS B N 1
ATOM 4685 C CA . LYS B 1 357 ? -27.547 40.471 15.931 1.000 39.481 336 LYS B CA 1
ATOM 4686 C C . LYS B 1 357 ? -26.427 39.948 16.854 1.000 40.812 336 LYS B C 1
ATOM 4687 O O . LYS B 1 357 ? -25.320 39.667 16.355 1.000 42.672 336 LYS B O 1
ATOM 4693 N N . GLY B 1 358 ? -26.689 39.792 18.148 1.000 38.447 337 GLY B N 1
ATOM 4694 C CA . GLY B 1 358 ? -25.670 39.316 19.108 1.000 40.859 337 GLY B CA 1
ATOM 4695 C C . GLY B 1 358 ? -25.131 37.947 18.709 1.000 40.800 337 GLY B C 1
ATOM 4696 O O . GLY B 1 358 ? -23.898 37.750 18.713 1.000 42.837 337 GLY B O 1
ATOM 4697 N N . ILE B 1 359 ? -26.018 37.041 18.310 1.000 42.219 338 ILE B N 1
ATOM 4698 C CA . ILE B 1 359 ? -25.649 35.647 17.944 1.000 41.382 338 ILE B CA 1
ATOM 4699 C C . ILE B 1 359 ? -24.762 35.696 16.695 1.000 39.314 338 ILE B C 1
ATOM 4700 O O . ILE B 1 359 ? -23.796 34.929 16.652 1.000 41.585 338 ILE B O 1
ATOM 4705 N N . LEU B 1 360 ? -25.104 36.522 15.717 1.000 33.971 339 LEU B N 1
ATOM 4706 C CA . LEU B 1 360 ? -24.361 36.633 14.441 1.000 42.028 339 LEU B CA 1
ATOM 4707 C C . LEU B 1 360 ? -22.993 37.273 14.691 1.000 45.031 339 LEU B C 1
ATOM 4708 O O . LEU B 1 360 ? -22.062 36.910 13.993 1.000 53.316 339 LEU B O 1
ATOM 4713 N N . GLU B 1 361 ? -22.906 38.201 15.641 1.000 45.032 340 GLU B N 1
ATOM 4714 C CA . GLU B 1 361 ? -21.649 38.913 15.968 1.000 49.317 340 GLU B CA 1
ATOM 4715 C C . GLU B 1 361 ? -20.678 37.961 16.665 1.000 47.814 340 GLU B C 1
ATOM 4716 O O . GLU B 1 361 ? -19.509 38.122 16.422 1.000 53.882 340 GLU B O 1
ATOM 4722 N N . GLY B 1 362 ? -21.152 36.949 17.387 1.000 49.303 341 GLY B N 1
ATOM 4723 C CA . GLY B 1 362 ? -20.283 35.980 18.088 1.000 49.665 341 GLY B CA 1
ATOM 4724 C C . GLY B 1 362 ? -20.233 34.612 17.423 1.000 48.302 341 GLY B C 1
ATOM 4725 O O . GLY B 1 362 ? -19.876 33.662 18.092 1.000 55.058 341 GLY B O 1
ATOM 4726 N N . LEU B 1 363 ? -20.538 34.492 16.141 1.000 51.226 342 LEU B N 1
ATOM 4727 C CA . LEU B 1 363 ? -20.586 33.157 15.483 1.000 56.877 342 LEU B CA 1
ATOM 4728 C C . LEU B 1 363 ? -19.198 32.499 15.555 1.000 57.194 342 LEU B C 1
ATOM 4729 O O . LEU B 1 363 ? -18.250 33.156 15.070 1.000 64.621 342 LEU B O 1
ATOM 4734 N N . VAL B 1 365 ? -17.581 29.919 14.405 1.000 78.185 344 VAL B N 1
ATOM 4735 C CA . VAL B 1 365 ? -17.291 29.049 13.222 1.000 88.566 344 VAL B CA 1
ATOM 4736 C C . VAL B 1 365 ? -16.160 28.070 13.592 1.000 95.635 344 VAL B C 1
ATOM 4737 O O . VAL B 1 365 ? -15.702 27.323 12.687 1.000 82.002 344 VAL B O 1
ATOM 4741 N N . PHE B 1 444 ? -16.361 25.762 -9.710 1.000 73.806 423 PHE B N 1
ATOM 4742 C CA . PHE B 1 444 ? -17.508 25.639 -8.766 1.000 81.110 423 PHE B CA 1
ATOM 4743 C C . PHE B 1 444 ? -17.825 27.009 -8.126 1.000 77.637 423 PHE B C 1
ATOM 4744 O O . PHE B 1 444 ? -19.019 27.348 -7.960 1.000 75.741 423 PHE B O 1
ATOM 4752 N N . LEU B 1 445 ? -16.792 27.786 -7.788 1.000 72.846 424 LEU B N 1
ATOM 4753 C CA . LEU B 1 445 ? -16.903 29.144 -7.185 1.000 75.793 424 LEU B CA 1
ATOM 4754 C C . LEU B 1 445 ? -16.893 30.243 -8.264 1.000 68.072 424 LEU B C 1
ATOM 4755 O O . LEU B 1 445 ? -16.868 31.416 -7.842 1.000 69.400 424 LEU B O 1
ATOM 4760 N N . ARG B 1 446 ? -16.891 29.941 -9.574 1.000 67.559 425 ARG B N 1
ATOM 4761 C CA . ARG B 1 446 ? -16.420 30.945 -10.580 1.000 80.268 425 ARG B CA 1
ATOM 4762 C C . ARG B 1 446 ? -17.479 32.026 -10.884 1.000 72.734 425 ARG B C 1
ATOM 4763 O O . ARG B 1 446 ? -17.106 32.987 -11.610 1.000 66.289 425 ARG B O 1
ATOM 4771 N N . HIS B 1 447 ? -18.711 31.923 -10.346 1.000 62.310 426 HIS B N 1
ATOM 4772 C CA . HIS B 1 447 ? -19.779 32.958 -10.500 1.000 56.611 426 HIS B CA 1
ATOM 4773 C C . HIS B 1 447 ? -20.058 33.677 -9.171 1.000 52.144 426 HIS B C 1
ATOM 4774 O O . HIS B 1 447 ? -20.906 34.583 -9.175 1.000 50.184 426 HIS B O 1
ATOM 4781 N N . VAL B 1 448 ? -19.352 33.317 -8.095 1.000 45.778 427 VAL B N 1
ATOM 4782 C CA . VAL B 1 448 ? -19.506 33.921 -6.744 1.000 51.609 427 VAL B CA 1
ATOM 4783 C C . VAL B 1 448 ? -19.365 35.454 -6.814 1.000 55.019 427 VAL B C 1
ATOM 4784 O O . VAL B 1 448 ? -20.222 36.146 -6.202 1.000 55.010 427 VAL B O 1
ATOM 4788 N N . ASP B 1 449 ? -18.375 35.982 -7.545 1.000 50.653 428 ASP B N 1
ATOM 4789 C CA . ASP B 1 449 ? -18.136 37.445 -7.655 1.000 49.460 428 ASP B CA 1
ATOM 4790 C C . ASP B 1 449 ? -19.343 38.102 -8.335 1.000 47.893 428 ASP B C 1
ATOM 4791 O O . ASP B 1 449 ? -19.711 39.208 -7.921 1.000 54.790 428 ASP B O 1
ATOM 4796 N N . ALA B 1 450 ? -19.931 37.483 -9.361 1.000 46.055 429 ALA B N 1
ATOM 4797 C CA . ALA B 1 450 ? -21.081 38.080 -10.085 1.000 49.111 429 ALA B CA 1
ATOM 4798 C C . ALA B 1 450 ? -22.301 38.161 -9.139 1.000 47.382 429 ALA B C 1
ATOM 4799 O O . ALA B 1 450 ? -23.035 39.167 -9.197 1.000 52.910 429 ALA B O 1
ATOM 4801 N N . ILE B 1 451 ? -22.493 37.137 -8.302 1.000 47.705 430 ILE B N 1
ATOM 4802 C CA . ILE B 1 451 ? -23.616 37.022 -7.328 1.000 50.137 430 ILE B CA 1
ATOM 4803 C C . ILE B 1 451 ? -23.434 38.099 -6.251 1.000 48.525 430 ILE B C 1
ATOM 4804 O O . ILE B 1 451 ? -24.372 38.885 -6.037 1.000 45.360 430 ILE B O 1
ATOM 4809 N N . TYR B 1 452 ? -22.269 38.143 -5.604 1.000 48.928 431 TYR B N 1
ATOM 4810 C CA . TYR B 1 452 ? -21.916 39.215 -4.634 1.000 50.163 431 TYR B CA 1
ATOM 4811 C C . TYR B 1 452 ? -22.146 40.597 -5.250 1.000 49.164 431 TYR B C 1
ATOM 4812 O O . TYR B 1 452 ? -22.763 41.421 -4.556 1.000 54.201 431 TYR B O 1
ATOM 4821 N N . ALA B 1 453 ? -21.792 40.805 -6.527 1.000 48.957 432 ALA B N 1
ATOM 4822 C CA . ALA B 1 453 ? -21.903 42.125 -7.202 1.000 49.493 432 ALA B CA 1
ATOM 4823 C C . ALA B 1 453 ? -23.358 42.591 -7.217 1.000 49.862 432 ALA B C 1
ATOM 4824 O O . ALA B 1 453 ? -23.575 43.822 -7.189 1.000 52.798 432 ALA B O 1
ATOM 4826 N N . ARG B 1 454 ? -24.326 41.664 -7.246 1.000 53.081 433 ARG B N 1
ATOM 4827 C CA . ARG B 1 454 ? -25.775 42.017 -7.275 1.000 48.165 433 ARG B CA 1
ATOM 4828 C C . ARG B 1 454 ? -26.151 42.783 -6.000 1.000 45.888 433 ARG B C 1
ATOM 4829 O O . ARG B 1 454 ? -27.078 43.578 -6.083 1.000 40.638 433 ARG B O 1
ATOM 4837 N N . PHE B 1 455 ? -25.416 42.573 -4.901 1.000 43.805 434 PHE B N 1
ATOM 4838 C CA . PHE B 1 455 ? -25.609 43.206 -3.571 1.000 47.659 434 PHE B CA 1
ATOM 4839 C C . PHE B 1 455 ? -24.535 44.285 -3.326 1.000 52.196 434 PHE B C 1
ATOM 4840 O O . PHE B 1 455 ? -24.400 44.767 -2.188 1.000 47.589 434 PHE B O 1
ATOM 4848 N N . GLY B 1 456 ? -23.795 44.676 -4.371 1.000 55.629 435 GLY B N 1
ATOM 4849 C CA . GLY B 1 456 ? -22.658 45.618 -4.294 1.000 52.816 435 GLY B CA 1
ATOM 4850 C C . GLY B 1 456 ? -21.526 45.109 -3.409 1.000 50.700 435 GLY B C 1
ATOM 4851 O O . GLY B 1 456 ? -20.910 45.950 -2.769 1.000 52.559 435 GLY B O 1
ATOM 4852 N N . LEU B 1 457 ? -21.261 43.793 -3.374 1.000 49.795 436 LEU B N 1
ATOM 4853 C CA . LEU B 1 457 ? -20.193 43.154 -2.552 1.000 54.251 436 LEU B CA 1
ATOM 4854 C C . LEU B 1 457 ? -19.210 42.391 -3.454 1.000 56.778 436 LEU B C 1
ATOM 4855 O O . LEU B 1 457 ? -19.328 42.491 -4.684 1.000 60.409 436 LEU B O 1
#

Sequence (620 aa):
MIARYQTPEMARLWSEESRYRMWARVEAYALEAWEALGEVPKGLSARLLAKLEEKPLDGAFARRVAELEAVTDLVAFTRALAEWTGDEEVGRYLHLGLTSSDIVDTAQNALLVEALGLVLEELKGVEEALKALALRHKHTPAIPTSFGLRFLSFLAAFQRDEERLKRARETIGVAMLSGSVGNYAHVPPEVEAHVASRLGLRPEPLSTQVVPRDRHAEVMAALAILGGNIERVAVELRHGLENLTGVARLLRGYLFPALEDIALWHEDISHSSVERVILPDATTLAHYALRRLKGILEGLEPFLRHVDAIYARFGLMIARYQTPEMARLWSEESRYRMWARVEAYALEAWEALGEVPKGLSARLLAKLEEKPLDGAFARRVAELELVAFTRALAEWTGDEVGRYLLGLTSSDIVDTAQNALLVEALGLVLEELKGVEEALKALALRHKHTPAPTSFGLRFLSFLAAFQRDEERLKRARETIGVAMLSGSVGNYAHVPPEVEAHVASRLGLRPEPLSTQVVPRDRHAEVMAALAILGGNIERVAVELRLGLENLTGVARLLRGYLFPALEDIALDISHSVERVILPDATTLAHYALRRLKGILEGLVFLRHVDAIYARFGL